Protein AF-A0A7C3Q9K5-F1 (afdb_monomer_lite)

Secondary structure (DSSP, 8-state):
-------------------------------------------------HHHHHHHHHHHHHHHHHHHHHHHHHHHHHHHHHHHHHHHHHHHHHHHHHHHHHHHHHHHTT-EEEEEPPPTTPPPEEEE---------TTEES-TTSTT--TTT-EEP-SS-SPPTT-GGG-SS---S-PPP--TT---SS-B-----SS--TTTTTSSS-S---HHHH--BEEE-----TT--B--GGGGTT-TTPPSSSSTTSTTTT--B--SSS-SSTT--B-SSEE-TTS-EE-TTSTTTT-THHHHEEETT-SSBTT----TTSTT-GGGTEE-SSSSSB--EE-EESEE-SSTTS-EESS--BTTB--EE-------TTTS----S----S--BTTB-TTS--

pLDDT: mean 75.67, std 20.45, range [34.94, 98.0]

Radius of gyration: 35.12 Å; chains: 1; bounding box: 105×73×98 Å

Structure (mmCIF, N/CA/C/O backbone):
data_AF-A0A7C3Q9K5-F1
#
_entry.id   AF-A0A7C3Q9K5-F1
#
loop_
_atom_site.group_PDB
_atom_site.id
_atom_site.type_symbol
_atom_site.label_atom_id
_atom_site.label_alt_id
_atom_site.label_comp_id
_atom_site.label_asym_id
_atom_site.label_entity_id
_atom_site.label_seq_id
_atom_site.pdbx_PDB_ins_code
_atom_site.Cartn_x
_atom_site.Cartn_y
_atom_site.Cartn_z
_atom_site.occupancy
_atom_site.B_iso_or_equiv
_atom_site.auth_seq_id
_atom_site.auth_comp_id
_atom_site.auth_asym_id
_atom_site.auth_atom_id
_atom_site.pdbx_PDB_model_num
ATOM 1 N N . MET A 1 1 ? -41.845 7.773 -33.456 1.00 44.22 1 MET A N 1
ATOM 2 C CA . MET A 1 1 ? -42.420 7.330 -32.171 1.00 44.22 1 MET A CA 1
ATOM 3 C C . 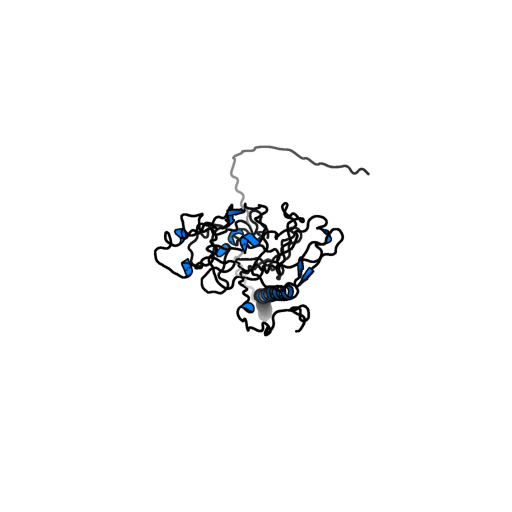MET A 1 1 ? -42.150 8.431 -31.180 1.00 44.22 1 MET A C 1
ATOM 5 O O . MET A 1 1 ? -41.010 8.677 -30.824 1.00 44.22 1 MET A O 1
ATOM 9 N N . GLU A 1 2 ? -43.209 9.169 -30.916 1.00 37.91 2 GLU A N 1
ATOM 10 C CA . GLU A 1 2 ? -43.291 10.418 -30.177 1.00 37.91 2 GLU A CA 1
ATOM 11 C C . GLU A 1 2 ? -43.790 10.072 -28.774 1.00 37.91 2 GLU A C 1
ATOM 13 O O . GLU A 1 2 ? -44.802 9.385 -28.665 1.00 37.91 2 GLU A O 1
ATOM 18 N N . TRP A 1 3 ? -43.078 10.492 -27.728 1.00 39.12 3 TRP A N 1
ATOM 19 C CA . TRP A 1 3 ? -43.636 10.606 -26.381 1.00 39.12 3 TRP A CA 1
ATOM 20 C C . TRP A 1 3 ? -43.143 11.907 -25.753 1.00 39.12 3 TRP A C 1
ATOM 22 O O . TRP A 1 3 ? -41.968 12.102 -25.453 1.00 39.12 3 TRP A O 1
ATOM 32 N N . THR A 1 4 ? -44.103 12.812 -25.658 1.00 42.28 4 THR A N 1
ATOM 33 C CA . THR A 1 4 ? -44.110 14.139 -25.057 1.00 42.28 4 THR A CA 1
ATOM 34 C C . THR A 1 4 ? -44.458 14.101 -23.565 1.00 42.28 4 THR A C 1
ATOM 36 O O . THR A 1 4 ? -45.170 13.206 -23.123 1.00 42.28 4 THR A O 1
ATOM 39 N N . GLN A 1 5 ? -44.089 15.201 -22.888 1.00 39.84 5 GLN A N 1
ATOM 40 C CA . GLN A 1 5 ? -44.651 15.777 -21.647 1.00 39.84 5 GLN A CA 1
ATOM 41 C C . GLN A 1 5 ? -44.263 15.117 -20.302 1.00 39.84 5 GLN A C 1
ATOM 43 O O . GLN A 1 5 ? -44.148 13.909 -20.201 1.00 39.84 5 GLN A O 1
ATOM 48 N N . GLY A 1 6 ? -44.041 15.866 -19.214 1.00 34.94 6 GLY A N 1
ATOM 49 C CA . GLY A 1 6 ? -44.361 17.273 -18.973 1.00 34.94 6 GLY A CA 1
ATOM 50 C C . GLY A 1 6 ? -43.576 17.891 -17.809 1.00 34.94 6 GLY A C 1
ATOM 51 O O . GLY A 1 6 ? -43.126 17.210 -16.892 1.00 34.94 6 GLY A O 1
ATOM 52 N N . ASN A 1 7 ? -43.419 19.210 -17.920 1.00 42.47 7 ASN A N 1
ATOM 53 C CA . ASN A 1 7 ? -42.972 20.139 -16.891 1.00 42.47 7 ASN A CA 1
ATOM 54 C C . ASN A 1 7 ? -44.064 20.323 -15.834 1.00 42.47 7 ASN A C 1
ATOM 56 O O . ASN A 1 7 ? -45.221 20.484 -16.211 1.00 42.47 7 ASN A O 1
ATOM 60 N N . GLU A 1 8 ? -43.679 20.506 -14.573 1.00 40.28 8 GLU A N 1
ATOM 61 C CA . GLU A 1 8 ? -44.432 21.372 -13.664 1.00 40.28 8 GLU A CA 1
ATOM 62 C C . GLU A 1 8 ? -43.471 22.276 -12.887 1.00 40.28 8 GLU A C 1
ATOM 64 O O . GLU A 1 8 ? -42.549 21.843 -12.198 1.00 40.28 8 GLU A O 1
ATOM 69 N N . VAL A 1 9 ? -43.686 23.570 -13.101 1.00 43.88 9 VAL A N 1
ATOM 70 C CA . VAL A 1 9 ? -43.098 24.709 -12.410 1.00 43.88 9 VAL A CA 1
ATOM 71 C C . VAL A 1 9 ? -44.222 25.261 -11.551 1.00 43.88 9 VAL A C 1
ATOM 73 O O . VAL A 1 9 ? -45.241 25.660 -12.107 1.00 43.88 9 VAL A O 1
ATOM 76 N N . GLU A 1 10 ? -44.020 25.379 -10.241 1.00 41.12 10 GLU A N 1
ATOM 77 C CA . GLU A 1 10 ? -44.840 26.273 -9.424 1.00 41.12 10 GLU A CA 1
ATOM 78 C C . GLU A 1 10 ? -43.958 27.233 -8.620 1.00 41.12 10 GLU A C 1
ATOM 80 O O . GLU A 1 10 ? -43.105 26.857 -7.815 1.00 41.12 10 GLU A O 1
ATOM 85 N N . LYS A 1 11 ? -44.160 28.515 -8.933 1.00 45.44 11 LYS A N 1
ATOM 86 C CA . LYS A 1 11 ? -43.742 29.704 -8.192 1.00 45.44 11 LYS A CA 1
ATOM 87 C C . LYS A 1 11 ? -44.924 30.189 -7.344 1.00 45.44 11 LYS A C 1
ATOM 89 O O . LYS A 1 11 ? -46.067 29.909 -7.679 1.00 45.44 11 LYS A O 1
ATOM 94 N N . HIS A 1 12 ? -44.594 31.089 -6.414 1.00 34.97 12 HIS A N 1
ATOM 95 C CA . HIS A 1 12 ? -45.441 31.935 -5.554 1.00 34.97 12 HIS A CA 1
ATOM 96 C C . HIS A 1 12 ? -45.647 31.368 -4.140 1.00 34.97 12 HIS A C 1
ATOM 98 O O . HIS A 1 12 ? -45.877 30.187 -3.961 1.00 34.97 12 HIS A O 1
ATOM 104 N N . GLY A 1 13 ? -45.546 32.151 -3.069 1.00 35.81 13 GLY A N 1
ATOM 105 C CA . GLY A 1 13 ? -45.430 33.598 -2.977 1.00 35.81 13 GLY A CA 1
ATOM 106 C C . GLY A 1 13 ? -45.182 34.051 -1.538 1.00 35.81 13 GLY A C 1
ATOM 107 O O . GLY A 1 13 ? -45.258 33.286 -0.581 1.00 35.81 13 GLY A O 1
ATOM 108 N N . GLU A 1 14 ? -44.833 35.326 -1.451 1.00 38.09 14 GLU A N 1
ATOM 109 C CA . GLU A 1 14 ? -44.559 36.141 -0.274 1.00 38.09 14 GLU A CA 1
ATOM 110 C C . GLU A 1 14 ? -45.703 36.152 0.762 1.00 38.09 14 GLU A C 1
ATOM 112 O O . GLU A 1 14 ? -46.878 36.089 0.413 1.00 38.09 14 GLU A O 1
ATOM 117 N N . SER A 1 15 ? -45.395 36.409 2.036 1.00 40.69 15 SER A N 1
ATOM 118 C CA . SER A 1 15 ? -45.663 37.733 2.629 1.00 40.69 15 SER A CA 1
ATOM 119 C C . SER A 1 15 ? -45.333 37.797 4.124 1.00 40.69 15 SER A C 1
ATOM 121 O O . SER A 1 15 ? -45.386 36.827 4.876 1.00 40.69 15 SER A O 1
ATOM 123 N N . ARG A 1 16 ? -44.932 39.006 4.517 1.00 44.59 16 ARG A N 1
ATOM 124 C CA . ARG A 1 16 ? -44.584 39.472 5.859 1.00 44.59 16 ARG A CA 1
ATOM 125 C C . ARG A 1 16 ? -45.809 39.524 6.776 1.00 44.59 16 ARG A C 1
ATOM 127 O O . ARG A 1 16 ? -46.898 39.861 6.329 1.00 44.59 16 ARG A O 1
ATOM 134 N N . GLY A 1 17 ? -45.581 39.377 8.080 1.00 37.06 17 GLY A N 1
ATOM 135 C CA . GLY A 1 17 ? -46.583 39.688 9.099 1.00 37.06 17 GLY A CA 1
ATOM 136 C C . GLY A 1 17 ? -46.000 39.780 10.505 1.00 37.06 17 GLY A C 1
ATOM 137 O O . GLY A 1 17 ? -46.130 38.859 11.300 1.00 37.06 17 GLY A O 1
ATOM 138 N N . THR A 1 18 ? -45.370 40.907 10.828 1.00 43.25 18 THR A N 1
ATOM 139 C CA . THR A 1 18 ? -45.198 41.374 12.211 1.00 43.25 18 THR A CA 1
ATOM 140 C C . THR A 1 18 ? -46.561 41.633 12.851 1.00 43.25 18 THR A C 1
ATOM 142 O O . THR A 1 18 ? -47.336 42.421 12.317 1.00 43.25 18 THR A O 1
ATOM 145 N N . SER A 1 19 ? -46.825 41.071 14.031 1.00 46.59 19 SER A N 1
ATOM 146 C CA . SER A 1 19 ? -47.748 41.679 14.996 1.00 46.59 19 SER A CA 1
ATOM 147 C C . SER A 1 19 ? -47.414 41.242 16.422 1.00 46.59 19 SER A C 1
ATOM 149 O O . SER A 1 19 ? -47.327 40.062 16.750 1.00 46.59 19 SER A O 1
ATOM 151 N N . ALA A 1 20 ? -47.176 42.245 17.261 1.00 41.75 20 ALA A N 1
ATOM 152 C CA . ALA A 1 20 ? -47.199 42.142 18.705 1.00 41.75 20 ALA A CA 1
ATOM 153 C C . ALA A 1 20 ? -48.657 42.066 19.180 1.00 41.75 20 ALA A C 1
ATOM 155 O O . ALA A 1 20 ? -49.519 42.722 18.597 1.00 41.75 20 ALA A O 1
ATOM 156 N N . GLY A 1 21 ? -48.921 41.361 20.282 1.00 35.84 21 GLY A N 1
ATOM 157 C CA . GLY A 1 21 ? -50.163 41.571 21.021 1.00 35.84 21 GLY A CA 1
ATOM 158 C C . GLY A 1 21 ? -50.667 40.403 21.862 1.00 35.84 21 GLY A C 1
ATOM 159 O O . GLY A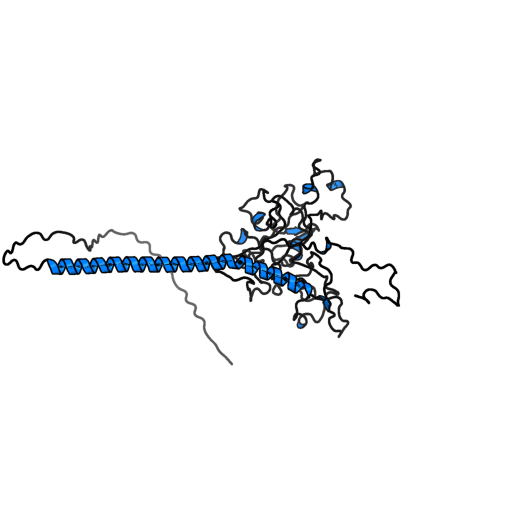 1 21 ? -51.215 39.445 21.343 1.00 35.84 21 GLY A O 1
ATOM 160 N N . LEU A 1 22 ? -50.620 40.631 23.174 1.00 36.88 22 LEU A N 1
ATOM 161 C CA . LEU A 1 22 ? -51.637 40.260 24.162 1.00 36.88 22 LEU A CA 1
ATOM 162 C C . LEU A 1 22 ? -51.749 38.811 24.686 1.00 36.88 22 LEU A C 1
ATOM 164 O O . LEU A 1 22 ? -52.285 37.893 24.078 1.00 36.88 22 LEU A O 1
ATOM 168 N N . TRP A 1 23 ? -51.368 38.718 25.960 1.00 44.50 23 TRP A N 1
ATOM 169 C CA . TRP A 1 23 ? -51.907 37.881 27.028 1.00 44.50 23 TRP A CA 1
ATOM 170 C C . TRP A 1 23 ? -53.366 37.418 26.875 1.00 44.50 23 TRP A C 1
ATOM 172 O O . TRP A 1 23 ? -54.266 38.248 26.952 1.00 44.50 23 TRP A O 1
ATOM 182 N N . VAL A 1 24 ? -53.594 36.097 26.922 1.00 44.66 24 VAL A N 1
ATOM 183 C CA . VAL A 1 24 ? -54.743 35.478 27.614 1.00 44.66 24 VAL A CA 1
ATOM 184 C C . VAL A 1 24 ? -54.333 34.120 28.205 1.00 44.66 24 VAL A C 1
ATOM 186 O O . VAL A 1 24 ? -53.838 33.227 27.525 1.00 44.66 24 VAL A O 1
ATOM 189 N N . ARG A 1 25 ? -54.578 33.973 29.512 1.00 45.66 25 ARG A N 1
ATOM 190 C CA . ARG A 1 25 ? -54.567 32.725 30.290 1.00 45.66 25 ARG A CA 1
ATOM 191 C C . ARG A 1 25 ? -55.510 31.671 29.695 1.00 45.66 25 ARG A C 1
ATOM 193 O O . ARG A 1 25 ? -56.699 31.938 29.570 1.00 45.66 25 ARG A O 1
ATOM 200 N N . ALA A 1 26 ? -55.056 30.421 29.614 1.00 42.16 26 ALA A N 1
ATOM 201 C CA . ALA A 1 26 ? -55.941 29.261 29.732 1.00 42.16 26 ALA A CA 1
ATOM 202 C C . ALA A 1 26 ? -55.257 28.114 30.495 1.00 42.16 26 ALA A C 1
ATOM 204 O O . ALA A 1 26 ? -54.367 27.433 30.002 1.00 42.16 26 ALA A O 1
ATOM 205 N N . LYS A 1 27 ? -55.710 27.915 31.739 1.00 44.44 27 LYS A N 1
ATOM 206 C CA . LYS A 1 27 ? -55.558 26.681 32.521 1.00 44.44 27 LYS A CA 1
ATOM 207 C C . LYS A 1 27 ? -56.414 25.571 31.898 1.00 44.44 27 LYS A C 1
ATOM 209 O O . LYS A 1 27 ? -57.582 25.834 31.630 1.00 44.44 27 LYS A O 1
ATOM 214 N N . ARG A 1 28 ? -55.910 24.331 31.873 1.00 41.53 28 ARG A N 1
ATOM 215 C CA . ARG A 1 28 ? -56.618 23.050 32.151 1.00 41.53 28 ARG A CA 1
ATOM 216 C C . ARG A 1 28 ? -55.560 21.928 32.111 1.00 41.53 28 ARG A C 1
ATOM 218 O O . ARG A 1 28 ? -54.800 21.883 31.162 1.00 41.53 28 ARG A O 1
ATOM 225 N N . ARG A 1 29 ? -55.260 21.206 33.201 1.00 38.78 29 ARG A N 1
ATOM 226 C CA . ARG A 1 29 ? -56.036 20.248 34.034 1.00 38.78 29 ARG A CA 1
ATOM 227 C C . ARG A 1 29 ? -55.985 18.812 33.484 1.00 38.78 29 ARG A C 1
ATOM 229 O O . ARG A 1 29 ? -56.460 18.575 32.385 1.00 38.78 29 ARG A O 1
ATOM 236 N N . GLY A 1 30 ? -55.548 17.889 34.349 1.00 37.84 30 GLY A N 1
ATOM 237 C CA . GLY A 1 30 ? -55.747 16.432 34.277 1.00 37.84 30 GLY A CA 1
ATOM 238 C C . GLY A 1 30 ? -54.431 15.673 34.506 1.00 37.84 30 GLY A C 1
ATOM 239 O O . GLY A 1 30 ? -53.515 15.852 33.727 1.00 37.84 30 GLY A O 1
ATOM 240 N N . ALA A 1 31 ? -54.217 14.854 35.537 1.00 37.66 31 ALA A N 1
ATOM 241 C CA . ALA A 1 31 ? -55.084 14.405 36.617 1.00 37.66 31 ALA A CA 1
ATOM 242 C C . ALA A 1 31 ? -54.220 14.021 37.837 1.00 37.66 31 ALA A C 1
ATOM 244 O O . ALA A 1 31 ? -53.289 13.231 37.735 1.00 37.66 31 ALA A O 1
ATOM 245 N N . SER A 1 32 ? -54.562 14.585 38.995 1.00 41.25 32 SER A N 1
ATOM 246 C CA . SER A 1 32 ? -54.199 14.080 40.317 1.00 41.25 32 SER A CA 1
ATOM 247 C C . SER A 1 32 ? -55.483 13.535 40.924 1.00 41.25 32 SER A C 1
ATOM 249 O O . SER A 1 32 ? -56.430 14.302 41.089 1.00 41.25 32 SER A O 1
ATOM 251 N N . VAL A 1 33 ? -55.526 12.236 41.228 1.00 43.19 33 VAL A N 1
ATOM 252 C CA . VAL A 1 33 ? -56.470 11.662 42.195 1.00 43.19 33 VAL A CA 1
ATOM 253 C C . VAL A 1 33 ? -55.750 10.541 42.943 1.00 43.19 33 VAL A C 1
ATOM 255 O O . VAL A 1 33 ? -55.863 9.367 42.613 1.00 43.19 33 VAL A O 1
ATOM 258 N N . VAL A 1 34 ? -54.993 10.914 43.973 1.00 49.66 34 VAL A N 1
ATOM 259 C CA . VAL A 1 34 ? -54.690 10.025 45.100 1.00 49.66 34 VAL A CA 1
ATOM 260 C C . VAL A 1 34 ? -55.082 10.779 46.360 1.00 49.66 34 VAL A C 1
ATOM 262 O O . VAL A 1 34 ? -54.317 11.593 46.874 1.00 49.66 34 VAL A O 1
ATOM 265 N N . ARG A 1 35 ? -56.305 10.539 46.846 1.00 42.34 35 ARG A N 1
ATOM 266 C CA . ARG A 1 35 ? -56.641 10.734 48.258 1.00 42.34 35 ARG A CA 1
ATOM 267 C C . ARG A 1 35 ? -57.925 10.004 48.653 1.00 42.34 35 ARG A C 1
ATOM 269 O O . ARG A 1 35 ? -58.994 10.281 48.127 1.00 42.34 35 ARG A O 1
ATOM 276 N N . THR A 1 36 ? -57.760 9.145 49.660 1.00 42.78 36 THR A N 1
ATOM 277 C CA . THR A 1 36 ? -58.669 8.923 50.799 1.00 42.78 36 THR A CA 1
ATOM 278 C C . THR A 1 36 ? -60.125 8.552 50.517 1.00 42.78 36 THR A C 1
ATOM 280 O O . THR A 1 36 ? -60.977 9.414 50.343 1.00 42.78 36 THR A O 1
ATOM 283 N N . CYS A 1 37 ? -60.432 7.266 50.690 1.00 41.03 37 CYS A N 1
ATOM 284 C CA . CYS A 1 37 ? -61.690 6.827 51.290 1.00 41.03 37 CYS A CA 1
ATOM 285 C C . CYS A 1 37 ? -61.351 6.144 52.619 1.00 41.03 37 CYS A C 1
ATOM 287 O O . CYS A 1 37 ? -60.802 5.045 52.638 1.00 41.03 37 CYS A O 1
ATOM 289 N N . ALA A 1 38 ? -61.632 6.835 53.721 1.00 41.47 38 ALA A N 1
ATOM 290 C CA . ALA A 1 38 ? -61.675 6.259 55.053 1.00 41.47 38 ALA A CA 1
ATOM 291 C C . ALA A 1 38 ? -63.147 6.103 55.455 1.00 41.47 38 ALA A C 1
ATOM 293 O O . ALA A 1 38 ? -63.907 7.061 55.368 1.00 41.47 38 ALA A O 1
ATOM 294 N N . GLY A 1 39 ? -63.500 4.903 55.917 1.00 40.66 39 GLY A N 1
ATOM 295 C CA . GLY A 1 39 ? -64.509 4.686 56.952 1.00 40.66 39 GLY A CA 1
ATOM 296 C C . GLY A 1 39 ? -65.983 4.802 56.562 1.00 40.66 39 GLY A C 1
ATOM 297 O O . GLY A 1 39 ? -66.597 5.842 56.760 1.00 40.66 39 GLY A O 1
ATOM 298 N N . VAL A 1 40 ? -66.594 3.666 56.217 1.00 39.81 40 VAL A N 1
ATOM 299 C CA . VAL A 1 40 ? -67.951 3.347 56.690 1.00 39.81 40 VAL A CA 1
ATOM 300 C C . VAL A 1 40 ? -67.891 1.966 57.335 1.00 39.81 40 VAL A C 1
ATOM 302 O O . VAL A 1 40 ? -67.464 0.994 56.713 1.00 39.81 40 VAL A O 1
ATOM 305 N N . ALA A 1 41 ? -68.266 1.900 58.611 1.00 49.75 41 ALA A N 1
ATOM 306 C CA . ALA A 1 41 ? -68.381 0.663 59.363 1.00 49.75 41 ALA A CA 1
ATOM 307 C C . ALA A 1 41 ? -69.668 -0.068 58.960 1.00 49.75 41 ALA A C 1
ATOM 309 O O . ALA A 1 41 ? -70.761 0.470 59.103 1.00 49.75 41 ALA A O 1
ATOM 310 N N . ALA A 1 42 ? -69.534 -1.311 58.506 1.00 44.09 42 ALA A N 1
ATOM 311 C CA . ALA A 1 42 ? -70.635 -2.259 58.427 1.00 44.09 42 ALA A CA 1
ATOM 312 C C . ALA A 1 42 ? -70.133 -3.598 58.974 1.00 44.09 42 ALA A C 1
ATOM 314 O O . ALA A 1 42 ? -69.549 -4.414 58.264 1.00 44.09 42 ALA A O 1
ATOM 315 N N . GLY A 1 43 ? -70.300 -3.792 60.280 1.00 49.84 43 GLY A N 1
ATOM 316 C CA . GLY A 1 43 ? -70.200 -5.114 60.873 1.00 49.84 43 GLY A CA 1
ATOM 317 C C . GLY A 1 43 ? -71.484 -5.882 60.585 1.00 49.84 43 GLY A C 1
ATOM 318 O O . GLY A 1 43 ? -72.551 -5.409 60.949 1.00 49.84 43 GLY A O 1
ATOM 319 N N . TRP A 1 44 ? -71.372 -7.052 59.954 1.00 43.12 44 TRP A N 1
ATOM 320 C CA . TRP A 1 44 ? -71.999 -8.296 60.413 1.00 43.12 44 TRP A CA 1
ATOM 321 C C . TRP A 1 44 ? -71.676 -9.465 59.474 1.00 43.12 44 TRP A C 1
ATOM 323 O O . TRP A 1 44 ? -71.795 -9.367 58.259 1.00 43.12 44 TRP A O 1
ATOM 333 N N . LYS A 1 45 ? -71.308 -10.582 60.114 1.00 44.66 45 LYS A N 1
ATOM 334 C CA . LYS A 1 45 ? -70.937 -11.909 59.590 1.00 44.66 45 LYS A CA 1
ATOM 335 C C . LYS A 1 45 ? -69.524 -12.045 59.007 1.00 44.66 45 LYS A C 1
ATOM 337 O O . LYS A 1 45 ? -69.260 -11.915 57.819 1.00 44.66 45 LYS A O 1
ATOM 342 N N . SER A 1 46 ? -68.630 -12.405 59.928 1.00 54.06 46 SER A N 1
ATOM 343 C CA . SER A 1 46 ? -67.348 -13.060 59.686 1.00 54.06 46 SER A CA 1
ATOM 344 C C . SER A 1 46 ? -67.568 -14.404 58.983 1.00 54.06 46 SER A C 1
ATOM 346 O O . SER A 1 46 ? -67.761 -15.435 59.623 1.00 54.06 46 SER A O 1
ATOM 348 N N . GLU A 1 47 ? -67.540 -14.392 57.655 1.00 53.16 47 GLU A N 1
ATOM 349 C CA . GLU A 1 47 ? -67.185 -15.567 56.866 1.00 53.16 47 GLU A CA 1
ATOM 350 C C . GLU A 1 47 ? -65.863 -15.279 56.154 1.00 53.16 47 GLU A C 1
ATOM 352 O O . GLU A 1 47 ? -65.658 -14.218 55.563 1.00 53.16 47 GLU A O 1
ATOM 357 N N . ARG A 1 48 ? -64.930 -16.225 56.276 1.00 55.38 48 ARG A N 1
ATOM 358 C CA . ARG A 1 48 ? -63.517 -16.160 55.878 1.00 55.38 48 ARG A CA 1
ATOM 359 C C . ARG A 1 48 ? -63.331 -15.870 54.372 1.00 55.38 48 ARG A C 1
ATOM 361 O O . ARG A 1 48 ? -63.040 -16.781 53.607 1.00 55.38 48 ARG A O 1
ATOM 368 N N . ARG A 1 49 ? -63.477 -14.615 53.927 1.00 51.62 49 ARG A N 1
ATOM 369 C CA . ARG A 1 49 ? -63.293 -14.194 52.514 1.00 51.62 49 ARG A CA 1
ATOM 370 C C . ARG A 1 49 ? -61.984 -13.441 52.224 1.00 51.62 49 ARG A C 1
ATOM 372 O O . ARG A 1 49 ? -61.719 -13.099 51.078 1.00 51.62 49 ARG A O 1
ATOM 379 N N . GLY A 1 50 ? -61.129 -13.233 53.228 1.00 56.00 50 GLY A N 1
ATOM 380 C CA . GLY A 1 50 ? -59.830 -12.560 53.062 1.00 56.00 50 GLY A CA 1
ATOM 381 C C . GLY A 1 50 ? -58.748 -13.394 52.360 1.00 56.00 50 GLY A C 1
ATOM 382 O O . GLY A 1 50 ? -57.800 -12.834 51.821 1.00 56.00 50 GLY A O 1
ATOM 383 N N . THR A 1 51 ? -58.880 -14.722 52.317 1.00 65.44 51 THR A N 1
ATOM 384 C CA . THR A 1 51 ? -57.852 -15.617 51.755 1.00 65.44 51 THR A CA 1
ATOM 385 C C . THR A 1 51 ? -57.804 -15.614 50.228 1.00 65.44 51 THR A C 1
ATOM 387 O O . THR A 1 51 ? -56.721 -15.735 49.666 1.00 65.44 51 THR A O 1
ATOM 390 N N . PHE A 1 52 ? -58.934 -15.433 49.538 1.00 74.75 52 PHE A N 1
ATOM 391 C CA . PHE A 1 52 ? -58.970 -15.524 48.072 1.00 74.75 52 PHE A CA 1
ATOM 392 C C . PHE A 1 52 ? -58.258 -14.349 47.389 1.00 74.75 52 PHE A C 1
ATOM 394 O O . PHE A 1 52 ? -57.492 -14.540 46.451 1.00 74.75 52 PHE A O 1
ATOM 401 N N . LEU A 1 53 ? -58.456 -13.129 47.894 1.00 78.44 53 LEU A N 1
ATOM 402 C CA . LEU A 1 53 ? -57.868 -11.921 47.310 1.00 78.44 53 LEU A CA 1
ATOM 403 C C . LEU A 1 53 ? -56.346 -11.883 47.519 1.00 78.44 53 LEU A C 1
ATOM 405 O O . LEU A 1 53 ? -55.603 -11.557 46.598 1.00 78.44 53 LEU A O 1
ATOM 409 N N . VAL A 1 54 ? -55.878 -12.316 48.695 1.00 82.31 54 VAL A N 1
ATOM 410 C CA . VAL A 1 54 ? -54.443 -12.473 48.981 1.00 82.31 54 VAL A CA 1
ATOM 411 C C . VAL A 1 54 ? -53.820 -13.552 48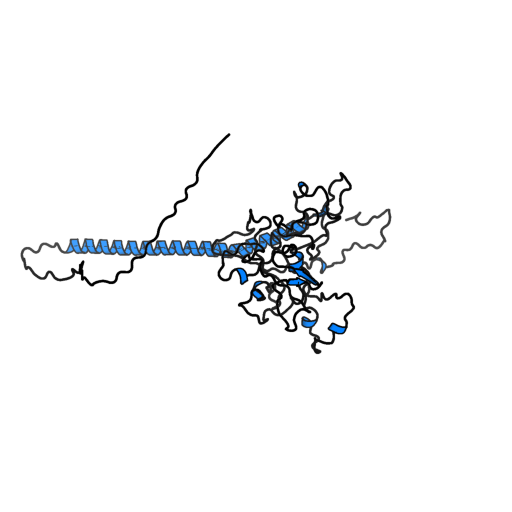.092 1.00 82.31 54 VAL A C 1
ATOM 413 O O . VAL A 1 54 ? -52.716 -13.357 47.591 1.00 82.31 54 VAL A O 1
ATOM 416 N N . LEU A 1 55 ? -54.535 -14.652 47.829 1.00 87.06 55 LEU A N 1
ATOM 417 C CA . LEU A 1 55 ? -54.059 -15.720 46.947 1.00 87.06 55 LEU A CA 1
ATOM 418 C C . LEU A 1 55 ? -53.932 -15.239 45.496 1.00 87.06 55 LEU A C 1
ATOM 420 O O . LEU A 1 55 ? -52.896 -15.457 44.876 1.00 87.06 55 LEU A O 1
ATOM 424 N N . VAL A 1 56 ? -54.930 -14.525 44.970 1.00 90.88 56 VAL A N 1
ATOM 425 C CA . VAL A 1 56 ? -54.886 -13.985 43.599 1.00 90.88 56 VAL A CA 1
ATOM 426 C C . VAL A 1 56 ? -53.771 -12.951 43.442 1.00 90.88 56 VAL A C 1
ATOM 428 O O . VAL A 1 56 ? -53.015 -13.014 42.474 1.00 90.88 56 VAL A O 1
ATOM 431 N N . VAL A 1 57 ? -53.617 -12.032 44.399 1.00 90.62 57 VAL A N 1
ATOM 432 C CA . VAL A 1 57 ? -52.529 -11.040 44.367 1.00 90.62 57 VAL A CA 1
ATOM 433 C C . VAL A 1 57 ? -51.165 -11.721 44.492 1.00 90.62 57 VAL A C 1
ATOM 435 O O . VAL A 1 57 ? -50.243 -11.351 43.771 1.00 90.62 57 VAL A O 1
ATOM 438 N N . GLY A 1 58 ? -51.039 -12.750 45.335 1.00 93.81 58 GLY A N 1
ATOM 439 C CA . GLY A 1 58 ? -49.817 -13.546 45.459 1.00 93.81 58 GLY A CA 1
ATOM 440 C C . GLY A 1 58 ? -49.444 -14.267 44.161 1.00 93.81 58 GLY A C 1
ATOM 441 O O . GLY A 1 58 ? -48.290 -14.211 43.742 1.00 93.81 58 GLY A O 1
ATOM 442 N N . VAL A 1 59 ? -50.419 -14.879 43.478 1.00 94.75 59 VAL A N 1
ATOM 443 C CA . VAL A 1 59 ? -50.199 -15.547 42.183 1.00 94.75 59 VAL A CA 1
ATOM 444 C C . VAL A 1 59 ? -49.849 -14.537 41.088 1.00 94.75 59 VAL A C 1
ATOM 446 O O . VAL A 1 59 ? -48.919 -14.776 40.323 1.00 94.75 59 VAL A O 1
ATOM 449 N N . LEU A 1 60 ? -50.524 -13.384 41.027 1.00 94.81 60 LEU A N 1
ATOM 450 C CA . LEU A 1 60 ? -50.197 -12.329 40.058 1.00 94.81 60 LEU A CA 1
ATOM 451 C C . LEU A 1 60 ? -48.811 -11.722 40.306 1.00 94.81 60 LEU A C 1
ATOM 453 O O . LEU A 1 60 ? -48.071 -11.481 39.353 1.00 94.81 60 LEU A O 1
ATOM 457 N N . ALA A 1 61 ? -48.434 -11.514 41.569 1.00 95.06 61 ALA A N 1
ATOM 458 C CA . ALA A 1 61 ? -47.098 -11.053 41.929 1.00 95.06 61 ALA A CA 1
ATOM 459 C C . ALA A 1 61 ? -46.029 -12.079 41.522 1.00 95.06 61 ALA A C 1
ATOM 461 O O . ALA A 1 61 ? -45.025 -11.705 40.919 1.00 95.06 61 ALA A O 1
ATOM 462 N N . LEU A 1 62 ? -46.272 -13.371 41.771 1.00 95.75 62 LEU A N 1
ATOM 463 C CA . LEU A 1 62 ? -45.374 -14.452 41.362 1.00 95.75 62 LEU A CA 1
ATOM 464 C C . LEU A 1 62 ? -45.217 -14.511 39.833 1.00 95.75 62 LEU A C 1
ATOM 466 O O . LEU A 1 62 ? -44.094 -14.567 39.336 1.00 95.75 62 LEU A O 1
ATOM 470 N N . LEU A 1 63 ? -46.322 -14.445 39.083 1.00 95.38 63 LEU A N 1
ATOM 471 C CA . LEU A 1 63 ? -46.297 -14.431 37.617 1.00 95.38 63 LEU A CA 1
ATOM 472 C C . LEU A 1 63 ? -45.547 -13.212 37.067 1.00 95.38 63 LEU A C 1
ATOM 474 O O . LEU A 1 63 ? -44.781 -13.349 36.116 1.00 95.38 63 LEU A O 1
ATOM 478 N N . SER A 1 64 ? -45.719 -12.042 37.687 1.00 94.00 64 SER A N 1
ATOM 479 C CA . SER A 1 64 ? -44.994 -10.823 37.314 1.00 94.00 64 SER A CA 1
ATOM 480 C C . SER A 1 64 ? -43.483 -10.976 37.518 1.00 94.00 64 SER A C 1
ATOM 482 O O . SER A 1 64 ? -42.704 -10.688 36.611 1.00 94.00 64 SER A O 1
ATOM 484 N N . VAL A 1 65 ? -43.053 -11.516 38.665 1.00 94.88 65 VAL A N 1
ATOM 485 C CA . VAL A 1 65 ? -41.629 -11.776 38.937 1.00 94.88 65 VAL A CA 1
ATOM 486 C C . VAL A 1 65 ? -41.048 -12.772 37.931 1.00 94.88 65 VAL A C 1
ATOM 488 O O . VAL A 1 65 ? -39.977 -12.521 37.381 1.00 94.88 65 VAL A O 1
ATOM 491 N N . ILE A 1 66 ? -41.760 -13.864 37.629 1.00 93.81 66 ILE A N 1
ATOM 492 C CA . ILE A 1 66 ? -41.313 -14.859 36.641 1.00 93.81 66 ILE A CA 1
ATOM 493 C C . ILE A 1 66 ? -41.189 -14.230 35.245 1.00 93.81 66 ILE A C 1
ATOM 495 O O . ILE A 1 66 ? -40.187 -14.452 34.567 1.00 93.81 66 ILE A O 1
ATOM 499 N N . ALA A 1 67 ? -42.154 -13.406 34.825 1.00 92.88 67 ALA A N 1
ATOM 500 C CA . ALA A 1 67 ? -42.104 -12.716 33.536 1.00 92.88 67 ALA A CA 1
ATOM 501 C C . ALA A 1 67 ? -40.912 -11.745 33.439 1.00 92.88 67 ALA A C 1
ATOM 503 O O . ALA A 1 67 ? -40.214 -11.715 32.420 1.00 92.88 67 ALA A O 1
ATOM 504 N N . ILE A 1 68 ? -40.624 -10.996 34.510 1.00 92.44 68 ILE A N 1
ATOM 505 C CA . ILE A 1 68 ? -39.454 -10.107 34.580 1.00 92.44 68 ILE A CA 1
ATOM 506 C C . ILE A 1 68 ? -38.157 -10.918 34.477 1.00 92.44 68 ILE A C 1
ATOM 508 O O . ILE A 1 68 ? -37.298 -10.582 33.666 1.00 92.44 68 ILE A O 1
ATOM 512 N N . VAL A 1 69 ? -38.026 -12.020 35.219 1.00 89.94 69 VAL A N 1
ATOM 513 C CA . VAL A 1 69 ? -36.838 -12.889 35.146 1.00 89.94 69 VAL A CA 1
ATOM 514 C C . VAL A 1 69 ? -36.659 -13.468 33.741 1.00 89.94 69 VAL A C 1
ATOM 516 O O . VAL A 1 69 ? -35.561 -13.411 33.193 1.00 89.94 69 VAL A O 1
ATOM 519 N N . TYR A 1 70 ? -37.728 -13.965 33.116 1.00 91.81 70 TYR A N 1
ATOM 520 C CA . TYR A 1 70 ? -37.650 -14.562 31.781 1.00 91.81 70 TYR A CA 1
ATOM 521 C C . TYR A 1 70 ? -37.283 -13.532 30.704 1.00 91.81 70 TYR A C 1
ATOM 523 O O . TYR A 1 70 ? -36.448 -13.799 29.840 1.00 91.81 70 TYR A O 1
ATOM 531 N N . SER A 1 71 ? -37.853 -12.325 30.779 1.00 84.94 71 SER A N 1
ATOM 532 C CA . SER A 1 71 ? -37.478 -11.224 29.881 1.00 84.94 71 SER A CA 1
ATOM 533 C C . SER A 1 71 ? -36.027 -10.777 30.083 1.00 84.94 71 SER A C 1
ATOM 535 O O . SER A 1 71 ? -35.314 -10.588 29.097 1.00 84.94 71 SER A O 1
ATOM 537 N N . ALA A 1 72 ? -35.552 -10.692 31.329 1.00 82.31 72 ALA A N 1
ATOM 538 C CA . ALA A 1 72 ? -34.162 -10.366 31.635 1.00 82.31 72 ALA A CA 1
ATOM 539 C C . ALA A 1 72 ? -33.188 -11.432 31.100 1.00 82.31 72 ALA A C 1
ATOM 541 O O . ALA A 1 72 ? -32.176 -11.082 30.491 1.00 82.31 72 ALA A O 1
ATOM 542 N N . ILE A 1 73 ? -33.513 -12.722 31.254 1.00 87.25 73 ILE A N 1
ATOM 543 C CA . ILE A 1 73 ? -32.718 -13.831 30.702 1.00 87.25 73 ILE A CA 1
ATOM 544 C C . ILE A 1 73 ? -32.708 -13.775 29.170 1.00 87.25 73 ILE A C 1
ATOM 546 O O . ILE A 1 73 ? -31.639 -13.858 28.571 1.00 87.25 73 ILE A O 1
ATOM 550 N N . GLY A 1 74 ? -33.859 -13.559 28.526 1.00 80.69 74 GLY A N 1
ATOM 551 C CA . GLY A 1 74 ? -33.947 -13.467 27.065 1.00 80.69 74 GLY A CA 1
ATOM 552 C C . GLY A 1 74 ? -33.159 -12.292 26.472 1.00 80.69 74 GLY A C 1
ATOM 553 O O . GLY A 1 74 ? -32.523 -12.435 25.427 1.00 80.69 74 GLY A O 1
ATOM 554 N N . VAL A 1 75 ? -33.147 -11.132 27.138 1.00 81.31 75 VAL A N 1
ATOM 555 C CA . VAL A 1 75 ? -32.312 -9.982 26.737 1.00 81.31 75 VAL A CA 1
ATOM 556 C C . VAL A 1 75 ? -30.823 -10.272 26.974 1.00 81.31 75 VAL A C 1
ATOM 558 O O . VAL A 1 75 ? -29.984 -9.944 26.128 1.00 81.31 75 VAL A O 1
ATOM 561 N N . GLY A 1 76 ? -30.487 -10.936 28.082 1.00 78.12 76 GLY A N 1
ATOM 562 C CA . GLY A 1 76 ? -29.128 -11.396 28.377 1.00 78.12 76 GLY A CA 1
ATOM 563 C C . GLY A 1 76 ? -28.588 -12.367 27.323 1.00 78.12 76 GLY A C 1
ATOM 564 O O . GLY A 1 76 ? -27.456 -12.222 26.872 1.00 78.12 76 GLY A O 1
ATOM 565 N N . ASP A 1 77 ? -29.406 -13.308 26.866 1.00 83.44 77 ASP A N 1
ATOM 566 C CA . ASP A 1 77 ? -29.004 -14.310 25.876 1.00 83.44 77 ASP A CA 1
ATOM 567 C C . ASP A 1 77 ? -28.830 -13.717 24.464 1.00 83.44 77 ASP A C 1
ATOM 569 O O . ASP A 1 77 ? -27.835 -13.963 23.778 1.00 83.44 77 ASP A O 1
ATOM 573 N N . ARG A 1 78 ? -29.729 -12.814 24.047 1.00 76.81 78 ARG A N 1
ATOM 574 C CA . ARG A 1 78 ? -29.580 -12.079 22.775 1.00 76.81 78 ARG A CA 1
ATOM 575 C C . ARG A 1 78 ? -28.349 -11.170 22.772 1.00 76.81 78 ARG A C 1
ATOM 577 O O . ARG A 1 78 ? -27.613 -11.114 21.791 1.00 76.81 78 ARG A O 1
ATOM 584 N N . SER A 1 79 ? -28.093 -10.463 23.870 1.00 74.75 79 SER A N 1
ATOM 585 C CA . SER A 1 79 ? -26.901 -9.609 23.967 1.00 74.75 79 SER A CA 1
ATOM 586 C C . SER A 1 79 ? -25.608 -10.430 23.965 1.00 74.75 79 SER A C 1
ATOM 588 O O . SER A 1 79 ? -24.667 -10.065 23.265 1.00 74.75 79 SER A O 1
ATOM 590 N N . ARG A 1 80 ? -25.575 -11.584 24.643 1.00 80.69 80 ARG A N 1
ATOM 591 C CA . ARG A 1 80 ? -24.424 -12.501 24.610 1.00 80.69 80 ARG A CA 1
ATOM 592 C C . ARG A 1 80 ? -24.206 -13.119 23.235 1.00 80.69 80 ARG A C 1
ATOM 594 O O . ARG A 1 80 ? -23.088 -13.066 22.744 1.00 80.69 80 ARG A O 1
ATOM 601 N N . SER A 1 81 ? -25.247 -13.636 22.585 1.00 78.75 81 SER A N 1
ATOM 602 C CA . SER A 1 81 ? -25.122 -14.206 21.234 1.00 78.75 81 SER A CA 1
ATOM 603 C C . SER A 1 81 ? -24.639 -13.171 20.215 1.00 78.75 81 SER A C 1
ATOM 605 O O . SER A 1 81 ? -23.711 -13.448 19.461 1.00 78.75 81 SER A O 1
ATOM 607 N N . THR A 1 82 ? -25.173 -11.943 20.238 1.00 81.06 82 THR A N 1
ATOM 608 C CA . THR A 1 82 ? -24.670 -10.866 19.361 1.00 81.06 82 THR A CA 1
ATOM 609 C C . THR A 1 82 ? -23.225 -10.475 19.671 1.00 81.06 82 THR A C 1
ATOM 611 O O . THR A 1 82 ? -22.474 -10.175 18.745 1.00 81.06 82 THR A O 1
ATOM 614 N N . ALA A 1 83 ? -22.812 -10.500 20.942 1.00 81.75 83 ALA A N 1
ATOM 615 C CA . ALA A 1 83 ? -21.429 -10.246 21.334 1.00 81.75 83 ALA A CA 1
ATOM 616 C C . ALA A 1 83 ? -20.482 -11.367 20.879 1.00 81.75 83 ALA A C 1
ATOM 618 O O . ALA A 1 83 ? -19.392 -11.062 20.405 1.00 81.75 83 ALA A O 1
ATOM 619 N N . VAL A 1 84 ? -20.904 -12.634 20.966 1.00 89.44 84 VAL A N 1
ATOM 620 C CA . VAL A 1 84 ? -20.129 -13.794 20.497 1.00 89.44 84 VAL A CA 1
ATOM 621 C C . VAL A 1 84 ? -19.944 -13.739 18.986 1.00 89.44 84 VAL A C 1
ATOM 623 O O . VAL A 1 84 ? -18.807 -13.749 18.536 1.00 89.44 84 VAL A O 1
ATOM 626 N N . VAL A 1 85 ? -21.020 -13.559 18.210 1.00 85.81 85 VAL A N 1
ATOM 627 C CA . VAL A 1 85 ? -20.931 -13.436 16.740 1.00 85.81 85 VAL A CA 1
ATOM 628 C C . VAL A 1 85 ? -20.045 -12.255 16.341 1.00 85.81 85 VAL A C 1
ATOM 630 O O . VAL A 1 85 ? -19.281 -12.324 15.383 1.00 85.81 85 VAL A O 1
ATOM 633 N N . LYS A 1 86 ? -20.120 -11.148 17.085 1.00 84.06 86 LYS A N 1
ATOM 634 C CA . LYS A 1 86 ? -19.275 -9.977 16.850 1.00 84.06 86 LYS A CA 1
ATOM 635 C C . LYS A 1 86 ? -17.798 -10.263 17.143 1.00 84.06 86 LYS A C 1
ATOM 637 O O . LYS A 1 86 ? -16.948 -9.836 16.371 1.00 84.06 86 LYS A O 1
ATOM 642 N N . ALA A 1 87 ? -17.500 -10.949 18.244 1.00 86.12 87 ALA A N 1
ATOM 643 C CA . ALA A 1 87 ? -16.138 -11.338 18.596 1.00 86.12 87 ALA A CA 1
ATOM 644 C C . ALA A 1 87 ? -15.569 -12.342 17.587 1.00 86.12 87 ALA A C 1
ATOM 646 O O . ALA A 1 87 ? -14.442 -12.175 17.138 1.00 86.12 87 ALA A O 1
ATOM 647 N N . GLU A 1 88 ? -16.368 -13.324 17.175 1.00 89.62 88 GLU A N 1
ATOM 648 C CA . GLU A 1 88 ? -16.009 -14.310 16.155 1.00 89.62 88 GLU A CA 1
ATOM 649 C C . GLU A 1 88 ? -15.646 -13.637 14.827 1.00 89.62 88 GLU A C 1
ATOM 651 O O . GLU A 1 88 ? -14.571 -13.891 14.298 1.00 89.62 88 GLU A O 1
ATOM 656 N N . ARG A 1 89 ? -16.458 -12.681 14.352 1.00 87.44 89 ARG A N 1
ATOM 657 C CA . ARG A 1 89 ? -16.146 -11.903 13.139 1.00 87.44 89 ARG A CA 1
ATOM 658 C C . ARG A 1 89 ? -14.838 -11.126 13.240 1.00 87.44 89 ARG A C 1
ATOM 660 O O . ARG A 1 89 ? -14.076 -11.092 12.286 1.00 87.44 89 ARG A O 1
ATOM 667 N N . VAL A 1 90 ? -14.581 -10.485 14.379 1.00 90.06 90 VAL A N 1
ATOM 668 C CA . VAL A 1 90 ? -13.325 -9.749 14.595 1.00 90.06 90 VAL A CA 1
ATOM 669 C C . VAL A 1 90 ? -12.130 -10.707 14.608 1.00 90.06 90 VAL A C 1
ATOM 671 O O . VAL A 1 90 ? -11.085 -10.381 14.055 1.00 90.06 90 VAL A O 1
ATOM 674 N N . ASN A 1 91 ? -12.302 -11.901 15.174 1.00 92.88 91 ASN A N 1
ATOM 675 C CA . ASN A 1 91 ? -11.263 -12.928 15.218 1.00 92.88 91 ASN A CA 1
ATOM 676 C C . ASN A 1 91 ? -11.039 -13.631 13.869 1.00 92.88 91 ASN A C 1
ATOM 678 O O . ASN A 1 91 ? -9.962 -14.176 13.666 1.00 92.88 91 ASN A O 1
ATOM 682 N N . GLN A 1 92 ? -12.016 -13.606 12.959 1.00 94.75 92 GLN A N 1
ATOM 683 C CA . GLN A 1 92 ? -11.912 -14.198 11.621 1.00 94.75 92 GLN A CA 1
ATOM 684 C C . GLN A 1 92 ? -11.080 -13.339 10.654 1.00 94.75 92 GLN A C 1
ATOM 686 O O . GLN A 1 92 ? -10.450 -13.860 9.740 1.00 94.75 92 GLN A O 1
ATOM 691 N N . VAL A 1 93 ? -11.041 -12.020 10.848 1.00 94.94 93 VAL A N 1
ATOM 692 C CA . VAL A 1 93 ? -10.356 -11.101 9.922 1.00 94.94 93 VAL A CA 1
ATOM 693 C C . VAL A 1 93 ? -8.857 -11.397 9.776 1.00 94.94 93 VAL A C 1
ATOM 695 O O . VAL A 1 93 ? -8.384 -11.402 8.642 1.00 94.94 93 VAL A O 1
ATOM 698 N N . PRO A 1 94 ? -8.091 -11.693 10.845 1.00 95.62 94 PRO A N 1
ATOM 699 C CA . PRO A 1 94 ? -6.710 -12.152 10.701 1.00 95.62 94 PRO A CA 1
ATOM 700 C C . PRO A 1 94 ? -6.551 -13.388 9.806 1.00 95.62 94 PRO A C 1
ATOM 702 O O . PRO A 1 94 ? -5.599 -13.442 9.030 1.00 95.62 94 PRO A O 1
ATOM 705 N N . ASP A 1 95 ? -7.478 -14.352 9.876 1.00 97.00 95 ASP A N 1
ATOM 706 C CA . ASP A 1 95 ? -7.456 -15.535 9.009 1.00 97.00 95 ASP A CA 1
ATOM 707 C C . ASP A 1 95 ? -7.713 -15.151 7.546 1.00 97.00 95 ASP A C 1
ATOM 709 O O . ASP A 1 95 ? -6.991 -15.602 6.665 1.00 97.00 95 ASP A O 1
ATOM 713 N N . GLU A 1 96 ? -8.666 -14.255 7.280 1.00 97.19 96 GLU A N 1
ATOM 714 C CA . GLU A 1 96 ? -8.941 -13.772 5.918 1.00 97.19 96 GLU A CA 1
ATOM 715 C C . GLU A 1 96 ? -7.773 -12.963 5.336 1.00 97.19 96 GLU A C 1
ATOM 717 O O . GLU A 1 96 ? -7.450 -13.100 4.157 1.00 97.19 96 GLU A O 1
ATOM 722 N N . VAL A 1 97 ? -7.101 -12.145 6.154 1.00 97.06 97 VAL A N 1
ATOM 723 C CA . VAL A 1 97 ? -5.895 -11.407 5.743 1.00 97.06 97 VAL A CA 1
ATOM 724 C C . VAL A 1 97 ? -4.745 -12.373 5.454 1.00 97.06 97 VAL A C 1
ATOM 726 O O . VAL A 1 97 ? -4.055 -12.209 4.448 1.00 97.06 97 VAL A O 1
ATOM 729 N N . ARG A 1 98 ? -4.548 -13.396 6.297 1.00 96.69 98 ARG A N 1
ATOM 730 C CA . ARG A 1 98 ? -3.566 -14.462 6.053 1.00 96.69 98 ARG A CA 1
ATOM 731 C C . ARG A 1 98 ? -3.858 -15.169 4.735 1.00 96.69 98 ARG A C 1
ATOM 733 O O . ARG A 1 98 ? -2.944 -15.346 3.937 1.00 96.69 98 ARG A O 1
ATOM 740 N N . ASP A 1 99 ? -5.105 -15.569 4.516 1.00 97.75 99 ASP A N 1
ATOM 741 C CA . ASP A 1 99 ? -5.508 -16.318 3.328 1.00 97.75 99 ASP A CA 1
ATOM 742 C C . ASP A 1 99 ? -5.378 -15.456 2.063 1.00 97.75 99 ASP A C 1
ATOM 744 O O . ASP A 1 99 ? -4.923 -15.948 1.031 1.00 97.75 99 ASP A O 1
ATOM 748 N N . TRP A 1 100 ? -5.667 -14.152 2.154 1.00 97.44 100 TRP A N 1
ATOM 749 C CA . TRP A 1 100 ? -5.394 -13.187 1.087 1.00 97.44 100 TRP A CA 1
ATOM 750 C C . TRP A 1 100 ? -3.900 -13.121 0.749 1.00 97.44 100 TRP A C 1
ATOM 752 O O . TRP A 1 100 ? -3.532 -13.323 -0.406 1.00 97.44 100 TRP A O 1
ATOM 762 N N . ILE A 1 101 ? -3.028 -12.922 1.742 1.00 97.19 101 ILE A N 1
ATOM 763 C CA . ILE A 1 101 ? -1.570 -12.881 1.529 1.00 97.19 101 ILE A CA 1
ATOM 764 C C . ILE A 1 101 ? -1.061 -14.207 0.950 1.00 97.19 101 ILE A C 1
ATOM 766 O O . ILE A 1 101 ? -0.293 -14.207 -0.009 1.00 97.19 101 ILE A O 1
ATOM 770 N N . ALA A 1 102 ? -1.526 -15.341 1.478 1.00 96.69 102 ALA A N 1
ATOM 771 C CA . ALA A 1 102 ? -1.172 -16.658 0.961 1.00 96.69 102 ALA A CA 1
ATOM 772 C C . ALA A 1 102 ? -1.621 -16.842 -0.496 1.00 96.69 102 ALA A C 1
ATOM 774 O O . ALA A 1 102 ? -0.895 -17.444 -1.282 1.00 96.69 102 ALA A O 1
ATOM 775 N N . SER A 1 103 ? -2.785 -16.301 -0.871 1.00 96.38 103 SER A N 1
ATOM 776 C CA . SER A 1 103 ? -3.273 -16.350 -2.251 1.00 96.38 103 SER A CA 1
ATOM 777 C C . SER A 1 103 ? -2.429 -15.512 -3.211 1.00 96.38 103 SER A C 1
ATOM 779 O O . SER A 1 103 ? -2.223 -15.943 -4.342 1.00 96.38 103 SER A O 1
ATOM 781 N N . ILE A 1 104 ? -1.894 -14.371 -2.756 1.00 95.88 104 ILE A N 1
ATOM 782 C CA . ILE A 1 104 ? -0.967 -13.547 -3.541 1.00 95.88 104 ILE A CA 1
ATOM 783 C C . ILE A 1 104 ? 0.301 -14.352 -3.822 1.00 95.88 104 ILE A C 1
ATOM 785 O O . ILE A 1 104 ? 0.623 -14.587 -4.979 1.00 95.88 104 ILE A O 1
ATOM 789 N N . ILE A 1 105 ? 0.951 -14.860 -2.771 1.00 94.31 105 ILE A N 1
ATOM 790 C CA . ILE A 1 105 ? 2.196 -15.635 -2.889 1.00 94.31 105 ILE A CA 1
ATOM 791 C C . ILE A 1 105 ? 1.979 -16.893 -3.745 1.00 94.31 105 ILE A C 1
ATOM 793 O O . ILE A 1 105 ? 2.812 -17.252 -4.566 1.00 94.31 105 ILE A O 1
ATOM 797 N N . ALA A 1 106 ? 0.849 -17.585 -3.581 1.00 93.38 106 ALA A N 1
ATOM 798 C CA . ALA A 1 106 ? 0.544 -18.766 -4.384 1.00 93.38 106 ALA A CA 1
ATOM 799 C C . ALA A 1 106 ? 0.259 -18.433 -5.860 1.00 93.38 106 ALA A C 1
ATOM 801 O O . ALA A 1 106 ? 0.581 -19.242 -6.731 1.00 93.38 106 ALA A O 1
ATOM 802 N N . GLY A 1 107 ? -0.362 -17.281 -6.137 1.00 92.25 107 GLY A N 1
ATOM 803 C CA . GLY A 1 107 ? -0.620 -16.803 -7.497 1.00 92.25 107 GLY A CA 1
ATOM 804 C C . GLY A 1 107 ? 0.665 -16.420 -8.226 1.00 92.25 107 GLY A C 1
ATOM 805 O O . GLY A 1 107 ? 0.850 -16.808 -9.377 1.00 92.25 107 GLY A O 1
ATOM 806 N N . ASP A 1 108 ? 1.565 -15.758 -7.508 1.00 92.38 108 ASP A N 1
ATOM 807 C CA . ASP A 1 108 ? 2.877 -15.301 -7.964 1.00 92.38 108 ASP A CA 1
ATOM 808 C C . ASP A 1 108 ? 3.764 -16.435 -8.515 1.00 92.38 108 ASP A C 1
ATOM 810 O O . ASP A 1 108 ? 4.300 -16.359 -9.617 1.00 92.38 108 ASP A O 1
ATOM 814 N N . VAL A 1 109 ? 3.789 -17.589 -7.834 1.00 88.94 109 VAL A N 1
ATOM 815 C CA . VAL A 1 109 ? 4.573 -18.775 -8.245 1.00 88.94 109 VAL A CA 1
ATOM 816 C C . VAL A 1 109 ? 4.293 -19.221 -9.689 1.00 88.94 109 VAL A C 1
ATOM 818 O O . VAL A 1 109 ? 5.156 -19.828 -10.343 1.00 88.94 109 VAL A O 1
ATOM 821 N N . LEU A 1 110 ? 3.071 -19.006 -10.179 1.00 87.38 110 LEU A N 1
ATOM 822 C CA . LEU A 1 110 ? 2.635 -19.389 -11.524 1.00 87.38 110 LEU A CA 1
ATOM 823 C C . LEU A 1 110 ? 2.407 -18.184 -12.435 1.00 87.38 110 LEU A C 1
ATOM 825 O O . LEU A 1 110 ? 1.862 -18.365 -13.530 1.00 87.38 110 LEU A O 1
ATOM 829 N N . ASP A 1 111 ? 2.815 -16.993 -12.008 1.00 89.06 111 ASP A N 1
ATOM 830 C CA . ASP A 1 111 ? 2.553 -15.786 -12.759 1.00 89.06 111 ASP A CA 1
ATOM 831 C C . ASP A 1 111 ? 3.382 -15.742 -14.047 1.00 89.06 111 ASP A C 1
ATOM 833 O O . ASP A 1 111 ? 4.406 -16.420 -14.245 1.00 89.06 111 ASP A O 1
ATOM 837 N N . THR A 1 112 ? 2.862 -14.988 -15.002 1.00 88.25 112 THR A N 1
ATOM 838 C CA . THR A 1 112 ? 3.464 -14.829 -16.315 1.00 88.25 112 THR A CA 1
ATOM 839 C C . THR A 1 112 ? 3.564 -13.361 -16.647 1.00 88.25 112 THR A C 1
ATOM 841 O O . THR A 1 112 ? 2.651 -12.592 -16.377 1.00 88.25 112 THR A O 1
ATOM 844 N N . HIS A 1 113 ? 4.643 -12.978 -17.311 1.00 85.44 113 HIS A N 1
ATOM 845 C CA . HIS A 1 113 ? 4.793 -11.641 -17.856 1.00 85.44 113 HIS A CA 1
ATOM 846 C C . HIS A 1 113 ? 4.979 -11.701 -19.365 1.00 85.44 113 HIS A C 1
ATOM 848 O O . HIS A 1 113 ? 5.254 -12.737 -19.985 1.00 85.44 113 HIS A O 1
ATOM 854 N N . TYR A 1 114 ? 4.804 -10.538 -19.966 1.00 79.88 114 TYR A N 1
ATOM 855 C CA . TYR A 1 114 ? 4.924 -10.348 -21.391 1.00 79.88 114 TYR A CA 1
ATOM 856 C C . TYR A 1 114 ? 6.378 -10.079 -21.791 1.00 79.88 114 TYR A C 1
ATOM 858 O O . TYR A 1 114 ? 6.928 -9.037 -21.439 1.00 79.88 114 TYR A O 1
ATOM 866 N N . ASP A 1 115 ? 7.006 -11.001 -22.528 1.00 78.50 115 ASP A N 1
ATOM 867 C CA . ASP A 1 115 ? 8.429 -10.882 -22.905 1.00 78.50 115 ASP A CA 1
ATOM 868 C C . ASP A 1 115 ? 8.619 -10.064 -24.197 1.00 78.50 115 ASP A C 1
ATOM 870 O O . ASP A 1 115 ? 9.501 -9.210 -24.275 1.00 78.50 115 ASP A O 1
ATOM 874 N N . GLU A 1 116 ? 7.770 -10.285 -25.211 1.00 71.44 116 GLU A N 1
ATOM 875 C CA . GLU A 1 116 ? 7.924 -9.645 -26.521 1.00 71.44 116 GLU A CA 1
ATOM 876 C C . GLU A 1 116 ? 6.589 -9.395 -27.237 1.00 71.44 116 GLU A C 1
ATOM 878 O O . GLU A 1 116 ? 5.715 -10.269 -27.317 1.00 71.44 116 GLU A O 1
ATOM 883 N N . LEU A 1 117 ? 6.504 -8.212 -27.852 1.00 66.06 117 LEU A N 1
ATOM 884 C CA . LEU A 1 117 ? 5.519 -7.866 -28.869 1.00 66.06 117 LEU A CA 1
ATOM 885 C C . LEU A 1 117 ? 5.461 -8.893 -30.001 1.00 66.06 117 LEU A C 1
ATOM 887 O O . LEU A 1 117 ? 6.447 -9.054 -30.723 1.00 66.06 117 LEU A O 1
ATOM 891 N N . PRO A 1 118 ? 4.308 -9.542 -30.255 1.00 62.84 118 PRO A N 1
ATOM 892 C CA . PRO A 1 118 ? 4.155 -10.218 -31.520 1.00 62.84 118 PRO A CA 1
ATOM 893 C C . PRO A 1 118 ? 4.305 -9.193 -32.645 1.00 62.84 118 PRO A C 1
ATOM 895 O O . PRO A 1 118 ? 3.636 -8.158 -32.649 1.00 62.84 118 PRO A O 1
ATOM 898 N N . GLY A 1 119 ? 5.147 -9.498 -33.637 1.00 65.06 119 GLY A N 1
ATOM 899 C CA . GLY A 1 119 ? 5.098 -8.799 -34.923 1.00 65.06 119 GLY A CA 1
ATOM 900 C C . GLY A 1 119 ? 3.673 -8.825 -35.494 1.00 65.06 119 GLY A C 1
ATOM 901 O O . GLY A 1 119 ? 2.852 -9.624 -35.052 1.00 65.06 119 GLY A O 1
ATOM 902 N N . ALA A 1 120 ? 3.351 -7.962 -36.462 1.00 62.19 120 ALA A N 1
ATOM 903 C CA . ALA A 1 120 ? 1.990 -7.836 -36.999 1.00 62.19 120 ALA A CA 1
ATOM 904 C C . ALA A 1 120 ? 1.338 -9.210 -37.299 1.00 62.19 120 ALA A C 1
ATOM 906 O O . ALA A 1 120 ? 1.789 -9.939 -38.181 1.00 62.19 120 ALA A O 1
ATOM 907 N N . GLY A 1 121 ? 0.290 -9.568 -36.541 1.00 66.06 121 GLY A N 1
ATOM 908 C CA . GLY A 1 121 ? -0.420 -10.855 -36.647 1.00 66.06 121 GLY A CA 1
ATOM 909 C C . GLY A 1 121 ? 0.146 -12.022 -35.817 1.00 66.06 121 GLY A C 1
ATOM 910 O O . GLY A 1 121 ? -0.360 -13.139 -35.917 1.00 66.06 121 GLY A O 1
ATOM 911 N N . GLY A 1 122 ? 1.179 -11.800 -35.006 1.00 67.44 122 GLY A N 1
ATOM 912 C CA . GLY A 1 122 ? 1.742 -12.798 -34.100 1.00 67.44 122 GLY A CA 1
ATOM 913 C C . GLY A 1 122 ? 0.900 -13.001 -32.834 1.00 67.44 122 GLY A C 1
ATOM 914 O O . GLY A 1 122 ? 0.066 -12.176 -32.467 1.00 67.44 122 GLY A O 1
ATOM 915 N N . ARG A 1 123 ? 1.141 -14.116 -32.140 1.00 72.06 123 ARG A N 1
ATOM 916 C CA . ARG A 1 123 ? 0.526 -14.421 -30.839 1.00 72.06 123 ARG A CA 1
ATOM 917 C C . ARG A 1 123 ? 1.346 -13.819 -29.702 1.00 72.06 123 ARG A C 1
ATOM 919 O O . ARG A 1 123 ? 2.573 -13.851 -29.771 1.00 72.06 123 ARG A O 1
ATOM 926 N N . LEU A 1 124 ? 0.671 -13.336 -28.658 1.00 74.75 124 LEU A N 1
ATOM 927 C CA . LEU A 1 124 ? 1.324 -12.887 -27.426 1.00 74.75 124 LEU A CA 1
ATOM 928 C C . LEU A 1 124 ? 2.206 -14.017 -26.875 1.00 74.75 124 LEU A C 1
ATOM 930 O O . LEU A 1 124 ? 1.763 -15.165 -26.773 1.00 74.75 124 LEU A O 1
ATOM 934 N N . ARG A 1 125 ? 3.462 -13.694 -26.557 1.00 80.75 125 ARG A N 1
ATOM 935 C CA . ARG A 1 125 ? 4.396 -14.615 -25.907 1.00 80.75 125 ARG A CA 1
ATOM 936 C C . ARG A 1 125 ? 4.423 -14.297 -24.422 1.00 80.75 125 ARG A C 1
ATOM 938 O O . ARG A 1 125 ? 5.034 -13.320 -24.001 1.00 80.75 125 ARG A O 1
ATOM 945 N N . LEU A 1 126 ? 3.735 -15.133 -23.657 1.00 85.44 126 LEU A N 1
ATOM 946 C CA . LEU A 1 126 ? 3.802 -15.111 -22.206 1.00 85.44 126 LEU A CA 1
ATOM 947 C C . LEU A 1 126 ? 4.971 -15.982 -21.757 1.00 85.44 126 LEU A C 1
ATOM 949 O O . LEU A 1 126 ? 5.162 -17.094 -22.261 1.00 85.44 126 LEU A O 1
ATOM 953 N N . ARG A 1 127 ? 5.749 -15.466 -20.815 1.00 86.75 127 ARG A N 1
ATOM 954 C CA . ARG A 1 127 ? 6.844 -16.179 -20.173 1.00 86.75 127 ARG A CA 1
ATOM 955 C C . ARG A 1 127 ? 6.534 -16.285 -18.691 1.00 86.75 127 ARG A C 1
ATOM 957 O O . ARG A 1 127 ? 6.087 -15.317 -18.090 1.00 86.75 127 ARG A O 1
ATOM 964 N N . ARG A 1 128 ? 6.777 -17.459 -18.110 1.00 88.50 128 ARG A N 1
ATOM 965 C CA . ARG A 1 128 ? 6.678 -17.632 -16.661 1.00 88.50 128 ARG A CA 1
ATOM 966 C C . ARG A 1 128 ? 7.703 -16.738 -15.974 1.00 88.50 128 ARG A C 1
ATOM 968 O O . ARG A 1 128 ? 8.861 -16.691 -16.403 1.00 88.50 128 ARG A O 1
ATOM 975 N N . GLU A 1 129 ? 7.265 -16.045 -14.938 1.00 87.19 129 GLU A N 1
ATOM 976 C CA . GLU A 1 129 ? 8.157 -15.315 -14.054 1.00 87.19 129 GLU A CA 1
ATOM 977 C C . GLU A 1 129 ? 9.141 -16.283 -13.390 1.00 87.19 129 GLU A C 1
ATOM 979 O O . GLU A 1 129 ? 8.808 -17.413 -13.034 1.00 87.19 129 GLU A O 1
ATOM 984 N N . ALA A 1 130 ? 10.408 -15.886 -13.359 1.00 85.38 130 ALA A N 1
ATOM 985 C CA . ALA A 1 130 ? 11.501 -16.703 -12.833 1.00 85.38 130 ALA A CA 1
ATOM 986 C C . ALA A 1 130 ? 12.394 -15.890 -11.889 1.00 85.38 130 ALA A C 1
ATOM 988 O O . ALA A 1 130 ? 13.519 -16.295 -11.597 1.00 85.38 130 ALA A O 1
ATOM 989 N N . THR A 1 131 ? 11.933 -14.703 -11.507 1.00 85.00 131 THR A N 1
ATOM 990 C CA . THR A 1 131 ? 12.698 -13.719 -10.756 1.00 85.00 131 THR A CA 1
ATOM 991 C C . THR A 1 131 ? 11.759 -13.004 -9.812 1.00 85.00 131 THR A C 1
ATOM 993 O O . THR A 1 131 ? 10.866 -12.327 -10.303 1.00 85.00 131 THR A O 1
ATOM 996 N N . ASP A 1 132 ? 12.051 -13.075 -8.521 1.00 87.44 132 ASP A N 1
ATOM 997 C CA . ASP A 1 132 ? 11.359 -12.279 -7.515 1.00 87.44 132 ASP A CA 1
ATOM 998 C C . ASP A 1 132 ? 12.120 -10.952 -7.380 1.00 87.44 132 ASP A C 1
ATOM 1000 O O . ASP A 1 132 ? 13.293 -10.895 -6.980 1.00 87.44 132 ASP A O 1
ATOM 1004 N N . TYR A 1 133 ? 11.489 -9.864 -7.791 1.00 85.44 133 TYR A N 1
ATOM 1005 C CA . TYR A 1 133 ? 12.031 -8.522 -7.825 1.00 85.44 133 TYR A CA 1
ATOM 1006 C C . TYR A 1 133 ? 11.105 -7.526 -7.102 1.00 85.44 133 TYR A C 1
ATOM 1008 O O . TYR A 1 133 ? 10.051 -7.159 -7.626 1.00 85.44 133 TYR A O 1
ATOM 1016 N N . PRO A 1 134 ? 11.510 -6.996 -5.923 1.00 92.44 134 PRO A N 1
ATOM 1017 C CA . PRO A 1 134 ? 10.684 -6.094 -5.121 1.00 92.44 134 PRO A CA 1
ATOM 1018 C C . PRO A 1 134 ? 10.553 -4.726 -5.801 1.00 92.44 134 PRO A C 1
ATOM 1020 O O . PRO A 1 134 ? 11.293 -3.779 -5.516 1.00 92.44 134 PRO A O 1
ATOM 1023 N N . TYR A 1 135 ? 9.591 -4.621 -6.712 1.00 91.69 135 TYR A N 1
ATOM 1024 C CA . TYR A 1 135 ? 9.409 -3.488 -7.606 1.00 91.69 135 TYR A CA 1
ATOM 1025 C C . TYR A 1 135 ? 7.966 -3.418 -8.109 1.00 91.69 135 TYR A C 1
ATOM 1027 O O . TYR A 1 135 ? 7.227 -4.392 -8.082 1.00 91.69 135 TYR A O 1
ATOM 1035 N N . VAL A 1 136 ? 7.560 -2.235 -8.561 1.00 94.38 136 VAL A N 1
ATOM 1036 C CA . VAL A 1 136 ? 6.319 -2.019 -9.314 1.00 94.38 136 VAL A CA 1
ATOM 1037 C C . VAL A 1 136 ? 6.659 -1.155 -10.513 1.00 94.38 136 VAL A C 1
ATOM 1039 O O . VAL A 1 136 ? 7.298 -0.110 -10.356 1.00 94.38 136 VAL A O 1
ATOM 1042 N N . GLU A 1 137 ? 6.225 -1.556 -11.702 1.00 91.88 137 GLU A N 1
ATOM 1043 C CA . GLU A 1 137 ? 6.496 -0.798 -12.919 1.00 91.88 137 GLU A CA 1
ATOM 1044 C C . GLU A 1 137 ? 5.768 0.565 -12.905 1.00 91.88 137 GLU A C 1
ATOM 1046 O O . GLU A 1 137 ? 4.620 0.694 -12.481 1.00 91.88 137 GLU A O 1
ATOM 1051 N N . TYR A 1 138 ? 6.437 1.636 -13.351 1.00 91.94 138 TYR A N 1
ATOM 1052 C CA . TYR A 1 138 ? 5.874 2.998 -13.302 1.00 91.94 138 TYR A CA 1
ATOM 1053 C C . TYR A 1 138 ? 4.727 3.241 -14.295 1.00 91.94 138 TYR A C 1
ATOM 1055 O O . TYR A 1 138 ? 4.078 4.287 -14.230 1.00 91.94 138 TYR A O 1
ATOM 1063 N N . ASN A 1 139 ? 4.481 2.320 -15.224 1.00 89.94 139 ASN A N 1
ATOM 1064 C CA . ASN A 1 139 ? 3.329 2.330 -16.128 1.00 89.94 139 ASN A CA 1
ATOM 1065 C C . ASN A 1 139 ? 2.089 1.630 -15.556 1.00 89.94 139 ASN A C 1
ATOM 1067 O O . ASN A 1 139 ? 1.023 1.709 -16.164 1.00 89.94 139 ASN A O 1
ATOM 1071 N N . VAL A 1 140 ? 2.202 0.999 -14.389 1.00 91.69 140 VAL A N 1
ATOM 1072 C CA . VAL A 1 140 ? 1.080 0.334 -13.737 1.00 91.69 140 VAL A CA 1
ATOM 1073 C C . VAL A 1 140 ? 0.154 1.360 -13.079 1.00 91.69 140 VAL A C 1
ATOM 1075 O O . VAL A 1 140 ? 0.611 2.264 -12.371 1.00 91.69 140 VAL A O 1
ATOM 1078 N N . VAL A 1 141 ? -1.154 1.215 -13.301 1.00 92.88 141 VAL A N 1
ATOM 1079 C CA . VAL A 1 141 ? -2.212 2.089 -12.778 1.00 92.88 141 VAL A CA 1
ATOM 1080 C C . VAL A 1 141 ? -3.222 1.324 -11.927 1.00 92.88 141 VAL A C 1
ATOM 1082 O O . VAL A 1 141 ? -3.579 0.184 -12.220 1.00 92.88 141 VAL A O 1
ATOM 1085 N N . SER A 1 142 ? -3.737 1.979 -10.893 1.00 93.56 142 SER A N 1
ATOM 1086 C CA . SER A 1 142 ? -4.721 1.398 -9.982 1.00 93.56 142 SER A CA 1
ATOM 1087 C C . SER A 1 142 ? -6.131 1.314 -10.568 1.00 93.56 142 SER A C 1
ATOM 1089 O O . SER A 1 142 ? -6.847 0.360 -10.270 1.00 93.56 142 SER A O 1
ATOM 1091 N N . SER A 1 143 ? -6.566 2.283 -11.387 1.00 89.94 143 SER A N 1
ATOM 1092 C CA . SER A 1 143 ? -7.901 2.292 -12.006 1.00 89.94 143 SER A CA 1
ATOM 1093 C C . SER A 1 143 ? -7.875 2.429 -13.519 1.00 89.94 143 SER A C 1
ATOM 1095 O O . SER A 1 143 ? -7.303 3.359 -14.087 1.00 89.94 143 SER A O 1
ATOM 1097 N N . ARG A 1 144 ? -8.636 1.542 -14.168 1.00 81.44 144 ARG A N 1
ATOM 1098 C CA . ARG A 1 144 ? -8.918 1.594 -15.612 1.00 81.44 144 ARG A CA 1
ATOM 1099 C C . ARG A 1 144 ? -9.941 2.666 -15.972 1.00 81.44 144 ARG A C 1
ATOM 1101 O O . ARG A 1 144 ? -10.010 3.096 -17.117 1.00 81.44 144 ARG A O 1
ATOM 1108 N N . ALA A 1 145 ? -10.751 3.085 -15.001 1.00 78.12 145 ALA A N 1
ATOM 1109 C CA . ALA A 1 145 ? -11.742 4.140 -15.176 1.00 78.12 145 ALA A CA 1
ATOM 1110 C C . ALA A 1 145 ? -11.142 5.547 -15.017 1.00 78.12 145 ALA A C 1
ATOM 1112 O O . ALA A 1 145 ? -11.850 6.543 -15.175 1.00 78.12 145 ALA A O 1
ATOM 1113 N N . SER A 1 146 ? -9.850 5.646 -14.685 1.00 71.75 146 SER A N 1
ATOM 1114 C CA . SER A 1 146 ? -9.138 6.917 -14.660 1.00 71.75 146 SER A CA 1
ATOM 1115 C C . SER A 1 146 ? -9.194 7.563 -16.043 1.00 71.75 146 SER A C 1
ATOM 1117 O O . SER A 1 146 ? -8.860 6.935 -17.045 1.00 71.75 146 SER A O 1
ATOM 1119 N N . THR A 1 147 ? -9.542 8.850 -16.114 1.00 72.38 147 THR A N 1
ATOM 1120 C CA . THR A 1 147 ? -9.515 9.621 -17.375 1.00 72.38 147 THR A CA 1
ATOM 1121 C C . THR A 1 147 ? -8.120 9.690 -17.998 1.00 72.38 147 THR A C 1
ATOM 1123 O O . THR A 1 147 ? -7.975 10.112 -19.140 1.00 72.38 147 THR A O 1
ATOM 1126 N N . ASN A 1 148 ? -7.098 9.312 -17.231 1.00 75.81 148 ASN A N 1
ATOM 1127 C CA . ASN A 1 148 ? -5.705 9.292 -17.639 1.00 75.81 148 ASN A CA 1
ATOM 1128 C C . ASN A 1 148 ? -5.196 7.891 -17.999 1.00 75.81 148 ASN A C 1
ATOM 1130 O O . ASN A 1 148 ? -4.020 7.768 -18.331 1.00 75.81 148 ASN A O 1
ATOM 1134 N N . TYR A 1 149 ? -6.035 6.855 -17.901 1.00 83.44 149 TYR A N 1
ATOM 1135 C CA . TYR A 1 149 ? -5.655 5.507 -18.296 1.00 83.44 149 TYR A CA 1
ATOM 1136 C C . TYR A 1 149 ? -5.490 5.445 -19.811 1.00 83.44 149 TYR A C 1
ATOM 1138 O O . TYR A 1 149 ? -6.445 5.649 -20.567 1.00 83.44 149 TYR A O 1
ATOM 1146 N N . ASN A 1 150 ? -4.272 5.158 -20.254 1.00 84.44 150 ASN A N 1
ATOM 1147 C CA . ASN A 1 150 ? -3.992 4.904 -21.652 1.00 84.44 150 ASN A CA 1
ATOM 1148 C C . ASN A 1 150 ? -3.671 3.422 -21.847 1.00 84.44 150 ASN A C 1
ATOM 1150 O O . ASN A 1 150 ? -2.551 3.016 -21.543 1.00 84.44 150 ASN A O 1
ATOM 1154 N N . PRO A 1 151 ? -4.573 2.613 -22.425 1.00 78.12 151 PRO A N 1
ATOM 1155 C CA . PRO A 1 151 ? -4.294 1.198 -22.622 1.00 78.12 151 PRO A CA 1
ATOM 1156 C C . PRO A 1 151 ? -3.062 0.950 -23.519 1.00 78.12 151 PRO A C 1
ATOM 1158 O O . PRO A 1 151 ? -2.410 -0.076 -23.411 1.00 78.12 151 PRO A O 1
ATOM 1161 N N . ALA A 1 152 ? -2.659 1.896 -24.371 1.00 75.25 152 ALA A N 1
ATOM 1162 C CA . ALA A 1 152 ? -1.445 1.728 -25.174 1.00 75.25 152 ALA A CA 1
ATOM 1163 C C . ALA A 1 152 ? -0.137 1.741 -24.355 1.00 75.25 152 ALA A C 1
ATOM 1165 O O . ALA A 1 152 ? 0.912 1.323 -24.839 1.00 75.25 152 ALA A O 1
ATOM 1166 N N . THR A 1 153 ? -0.155 2.307 -23.150 1.00 79.44 153 THR A N 1
ATOM 1167 C CA . THR A 1 153 ? 1.064 2.506 -22.353 1.00 79.44 153 THR A CA 1
ATOM 1168 C C . THR A 1 153 ? 0.938 2.010 -20.929 1.00 79.44 153 THR A C 1
ATOM 1170 O O . THR A 1 153 ? 1.966 1.751 -20.314 1.00 79.44 153 THR A O 1
ATOM 1173 N N . ASP A 1 154 ? -0.284 1.887 -20.419 1.00 86.31 154 ASP A N 1
ATOM 1174 C CA . ASP A 1 154 ? -0.568 1.639 -19.018 1.00 86.31 154 ASP A CA 1
ATOM 1175 C C . ASP A 1 154 ? -1.074 0.215 -18.797 1.00 86.31 154 ASP A C 1
ATOM 1177 O O . ASP A 1 154 ? -1.946 -0.299 -19.511 1.00 86.31 154 ASP A O 1
ATOM 1181 N N . GLN A 1 155 ? -0.545 -0.397 -17.746 1.00 86.75 155 GLN A N 1
ATOM 1182 C CA . GLN A 1 155 ? -0.924 -1.730 -17.302 1.00 86.75 155 GLN A CA 1
ATOM 1183 C C . GLN A 1 155 ? -1.855 -1.613 -16.094 1.00 86.75 155 GLN A C 1
ATOM 1185 O O . GLN A 1 155 ? -1.621 -0.767 -15.229 1.00 86.75 155 GLN A O 1
ATOM 1190 N N . PRO A 1 156 ? -2.929 -2.409 -16.003 1.00 89.44 156 PRO A N 1
ATOM 1191 C CA . PRO A 1 156 ? -3.691 -2.488 -14.769 1.00 89.44 156 PRO A CA 1
ATOM 1192 C C . PRO A 1 156 ? -2.820 -3.087 -13.666 1.00 89.44 156 PRO A C 1
ATOM 1194 O O . PRO A 1 156 ? -2.032 -3.996 -13.911 1.00 89.44 156 PRO A O 1
ATOM 1197 N N . PHE A 1 157 ? -2.964 -2.572 -12.451 1.00 93.50 157 PHE A N 1
ATOM 1198 C CA . PHE A 1 157 ? -2.300 -3.140 -11.291 1.00 93.50 157 PHE A CA 1
ATOM 1199 C C . PHE A 1 157 ? -2.857 -4.525 -10.977 1.00 93.50 157 PHE A C 1
ATOM 1201 O O . PHE A 1 157 ? -4.057 -4.684 -10.756 1.00 93.50 157 PHE A O 1
ATOM 1208 N N . THR A 1 158 ? -1.960 -5.499 -10.896 1.00 93.81 158 THR A N 1
ATOM 1209 C CA . THR A 1 158 ? -2.197 -6.798 -10.275 1.00 93.81 158 THR A CA 1
ATOM 1210 C C . THR A 1 158 ? -1.329 -6.879 -9.027 1.00 93.81 158 THR A C 1
ATOM 1212 O O . THR A 1 158 ? -0.214 -6.369 -8.993 1.00 93.81 158 THR A O 1
ATOM 1215 N N . VAL A 1 159 ? -1.857 -7.476 -7.962 1.00 95.38 159 VAL A N 1
ATOM 1216 C CA . VAL A 1 159 ? -1.131 -7.569 -6.688 1.00 95.38 159 VAL A CA 1
ATOM 1217 C C . VAL A 1 159 ? 0.030 -8.568 -6.743 1.00 95.38 159 VAL A C 1
ATOM 1219 O O . VAL A 1 159 ? 1.024 -8.373 -6.049 1.00 95.38 159 VAL A O 1
ATOM 1222 N N . THR A 1 160 ? -0.093 -9.606 -7.576 1.00 94.62 160 THR A N 1
ATOM 1223 C CA . THR A 1 160 ? 0.984 -10.556 -7.888 1.00 94.62 160 THR A CA 1
ATOM 1224 C C . THR A 1 160 ? 2.031 -9.900 -8.781 1.00 94.62 160 THR A C 1
ATOM 1226 O O . THR A 1 160 ? 3.208 -10.037 -8.516 1.00 94.62 160 THR A O 1
ATOM 1229 N N . GLY A 1 161 ? 1.597 -9.047 -9.717 1.00 90.94 161 GLY A N 1
ATOM 1230 C CA . GLY A 1 161 ? 2.462 -8.234 -10.567 1.00 90.94 161 GLY A CA 1
ATOM 1231 C C . GLY A 1 161 ? 2.648 -8.767 -11.983 1.00 90.94 161 GLY A C 1
ATOM 1232 O O . GLY A 1 161 ? 3.196 -8.057 -12.826 1.00 90.94 161 GLY A O 1
ATOM 1233 N N . GLY A 1 162 ? 2.124 -9.950 -12.294 1.00 87.88 162 GLY A N 1
ATOM 1234 C CA . GLY A 1 162 ? 2.075 -10.449 -13.657 1.00 87.88 162 GLY A CA 1
ATOM 1235 C C . GLY A 1 162 ? 0.759 -10.187 -14.383 1.00 87.88 162 GLY A C 1
ATOM 1236 O O . GLY A 1 162 ? -0.036 -9.294 -14.060 1.00 87.88 162 GLY A O 1
ATOM 1237 N N . PHE A 1 163 ? 0.596 -10.925 -15.476 1.00 84.56 163 PHE A N 1
ATOM 1238 C CA . PHE A 1 163 ? -0.325 -10.628 -16.561 1.00 84.56 163 PHE A CA 1
ATOM 1239 C C . PHE A 1 163 ? -1.773 -10.956 -16.191 1.00 84.56 163 PHE A C 1
ATOM 1241 O O . PHE A 1 163 ? -2.136 -12.115 -16.000 1.00 84.56 163 PHE A O 1
ATOM 1248 N N . GLU A 1 164 ? -2.642 -9.943 -16.189 1.00 79.69 164 GLU A N 1
ATOM 1249 C CA . GLU A 1 164 ? -4.075 -10.163 -16.011 1.00 79.69 164 GLU A CA 1
ATOM 1250 C C . GLU A 1 164 ? -4.701 -10.785 -17.281 1.00 79.69 164 GLU A C 1
ATOM 1252 O O . GLU A 1 164 ? -4.635 -10.190 -18.363 1.00 79.69 164 GLU A O 1
ATOM 1257 N N . PRO A 1 165 ? -5.354 -11.958 -17.199 1.00 65.81 165 PRO A N 1
ATOM 1258 C CA . PRO A 1 165 ? -6.039 -12.554 -18.343 1.00 65.81 165 PRO A CA 1
ATOM 1259 C C . PRO A 1 165 ? -7.263 -11.731 -18.773 1.00 65.81 165 PRO A C 1
ATOM 1261 O O . PRO A 1 165 ? -8.010 -11.215 -17.944 1.00 65.81 165 PRO A O 1
ATOM 1264 N N . GLY A 1 166 ? -7.533 -11.655 -20.080 1.00 64.31 166 GLY A N 1
ATOM 1265 C CA . GLY A 1 166 ? -8.756 -11.027 -20.611 1.00 64.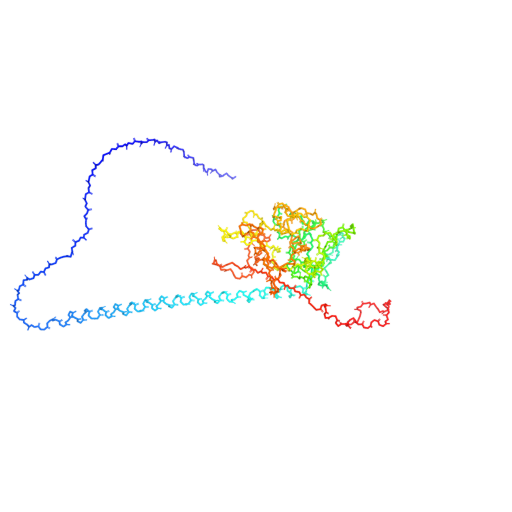31 166 GLY A CA 1
ATOM 1266 C C . GLY A 1 166 ? -8.637 -9.545 -20.981 1.00 64.31 166 GLY A C 1
ATOM 1267 O O . GLY A 1 166 ? -9.581 -8.973 -21.528 1.00 64.31 166 GLY A O 1
ATOM 1268 N N . VAL A 1 167 ? -7.469 -8.934 -20.785 1.00 61.50 167 VAL A N 1
ATOM 1269 C CA . VAL A 1 167 ? -7.183 -7.575 -21.279 1.00 61.50 167 VAL A CA 1
ATOM 1270 C C . VAL A 1 167 ? -6.686 -7.581 -22.739 1.00 61.50 167 VAL A C 1
ATOM 1272 O O . VAL A 1 167 ? -6.626 -6.551 -23.403 1.00 61.50 167 VAL A O 1
ATOM 1275 N N . GLU A 1 168 ? -6.441 -8.771 -23.293 1.00 61.12 168 GLU A N 1
ATOM 1276 C CA . GLU A 1 168 ? -5.981 -9.045 -24.665 1.00 61.12 168 GLU A CA 1
ATOM 1277 C C . GLU A 1 168 ? -6.812 -8.332 -25.749 1.00 61.12 168 GLU A C 1
ATOM 1279 O O . GLU A 1 168 ? -6.281 -7.899 -26.772 1.00 61.12 168 GLU A O 1
ATOM 1284 N N . GLY A 1 169 ? -8.122 -8.176 -25.517 1.00 55.16 169 GLY A N 1
ATOM 1285 C CA . GLY A 1 169 ? -9.061 -7.541 -26.444 1.00 55.16 169 GLY A CA 1
ATOM 1286 C C . GLY A 1 169 ? -8.996 -6.010 -26.492 1.00 55.16 169 GLY A C 1
ATOM 1287 O O . GLY A 1 169 ? -9.469 -5.423 -27.462 1.00 55.16 169 GLY A O 1
ATOM 1288 N N . ALA A 1 170 ? -8.417 -5.357 -25.481 1.00 54.00 170 ALA A N 1
ATOM 1289 C CA . ALA A 1 170 ? -8.376 -3.895 -25.372 1.00 54.00 170 ALA A CA 1
ATOM 1290 C C . ALA A 1 170 ? -7.122 -3.262 -26.009 1.00 54.00 170 ALA A C 1
ATOM 1292 O O . ALA A 1 170 ? -7.075 -2.048 -26.198 1.00 54.00 170 ALA A O 1
ATOM 1293 N N . TYR A 1 171 ? -6.121 -4.071 -26.373 1.00 55.97 171 TYR A N 1
ATOM 1294 C CA . TYR A 1 171 ? -4.760 -3.607 -26.674 1.00 55.97 171 TYR A CA 1
ATOM 1295 C C . TYR A 1 171 ? -4.329 -3.776 -28.144 1.00 55.97 171 TYR A C 1
ATOM 1297 O O . TYR A 1 171 ? -3.149 -3.937 -28.456 1.00 55.97 171 TYR A O 1
ATOM 1305 N N . TRP A 1 172 ? -5.263 -3.732 -29.093 1.00 54.44 172 TRP A N 1
ATOM 1306 C CA . TRP A 1 172 ? -4.948 -3.835 -30.524 1.00 54.44 172 TRP A CA 1
ATOM 1307 C C . TRP A 1 172 ? -4.358 -2.521 -31.058 1.00 54.44 172 TRP A C 1
ATOM 1309 O O . TRP A 1 172 ? -5.060 -1.728 -31.680 1.00 54.44 172 TRP A O 1
ATOM 1319 N N . GLY A 1 173 ? -3.068 -2.261 -30.827 1.00 58.19 173 GLY A N 1
ATOM 1320 C CA . GLY A 1 173 ? -2.378 -1.197 -31.567 1.00 58.19 173 GLY A CA 1
ATOM 1321 C C . GLY A 1 173 ? -0.987 -0.822 -31.079 1.00 58.19 173 GLY A C 1
ATOM 1322 O O . GLY A 1 173 ? -0.113 -0.610 -31.907 1.00 58.19 173 GLY A O 1
ATOM 1323 N N . ASN A 1 174 ? -0.769 -0.776 -29.765 1.00 63.62 174 ASN A N 1
ATOM 1324 C CA . ASN A 1 174 ? 0.486 -0.336 -29.156 1.00 63.62 174 ASN A CA 1
ATOM 1325 C C . ASN A 1 174 ? 0.641 -1.062 -27.818 1.00 63.62 174 ASN A C 1
ATOM 1327 O O . ASN A 1 174 ? 0.186 -0.550 -26.805 1.00 63.62 174 ASN A O 1
ATOM 1331 N N . TRP A 1 175 ? 1.213 -2.264 -27.795 1.00 63.16 175 TRP A N 1
ATOM 1332 C CA . TRP A 1 175 ? 1.700 -2.783 -26.515 1.00 63.16 175 TRP A CA 1
ATOM 1333 C C . TRP A 1 175 ? 3.056 -2.133 -26.231 1.00 63.16 175 TRP A C 1
ATOM 1335 O O . TRP A 1 175 ? 3.807 -1.863 -27.174 1.00 63.16 175 TRP A O 1
ATOM 1345 N N . PRO A 1 176 ? 3.427 -1.894 -24.967 1.00 65.94 176 PRO A N 1
ATOM 1346 C CA . PRO A 1 176 ? 4.835 -1.694 -24.650 1.00 65.94 176 PRO A CA 1
ATOM 1347 C C . PRO A 1 176 ? 5.622 -2.950 -25.064 1.00 65.94 176 PRO A C 1
ATOM 1349 O O . PRO A 1 176 ? 5.103 -4.062 -25.041 1.00 65.94 176 PRO A O 1
ATOM 1352 N N . GLN A 1 177 ? 6.874 -2.767 -25.487 1.00 70.50 177 GLN A N 1
ATOM 1353 C CA . GLN A 1 177 ? 7.670 -3.825 -26.123 1.00 70.50 177 GLN A CA 1
ATOM 1354 C C . GLN A 1 177 ? 7.859 -5.072 -25.247 1.00 70.50 177 GLN A C 1
ATOM 1356 O O . GLN A 1 177 ? 7.976 -6.176 -25.778 1.00 70.50 177 GLN A O 1
ATOM 1361 N N . ARG A 1 178 ? 7.889 -4.871 -23.930 1.00 74.69 178 ARG A N 1
ATOM 1362 C CA . ARG A 1 178 ? 8.064 -5.881 -22.890 1.00 74.69 178 ARG A CA 1
ATOM 1363 C C . ARG A 1 178 ? 7.451 -5.352 -21.594 1.00 74.69 178 ARG A C 1
ATOM 1365 O O . ARG A 1 178 ? 7.513 -4.144 -21.362 1.00 74.69 178 ARG A O 1
ATOM 1372 N N . TRP A 1 179 ? 6.897 -6.236 -20.770 1.00 80.56 179 TRP A N 1
ATOM 1373 C CA . TRP A 1 179 ? 6.559 -5.942 -19.374 1.00 80.56 179 TRP A CA 1
ATOM 1374 C C . TRP A 1 179 ? 7.671 -6.488 -18.492 1.00 80.56 179 TRP A C 1
ATOM 1376 O O . TRP A 1 179 ? 8.185 -7.589 -18.724 1.00 80.56 179 TRP A O 1
ATOM 1386 N N . LEU A 1 180 ? 8.108 -5.681 -17.533 1.00 83.88 180 LEU A N 1
ATOM 1387 C CA . LEU A 1 180 ? 9.112 -6.137 -16.584 1.00 83.88 180 LEU A CA 1
ATOM 1388 C C . LEU A 1 180 ? 8.429 -7.020 -15.541 1.00 83.88 180 LEU A C 1
ATOM 1390 O O . LEU A 1 180 ? 7.338 -6.702 -15.089 1.00 83.88 180 LEU A O 1
ATOM 1394 N N . ALA A 1 181 ? 9.104 -8.107 -15.170 1.00 85.81 181 ALA A N 1
ATOM 1395 C CA . ALA A 1 181 ? 8.798 -8.854 -13.956 1.00 85.81 181 ALA A CA 1
ATOM 1396 C C . ALA A 1 181 ? 8.734 -7.880 -12.768 1.00 85.81 181 ALA A C 1
ATOM 1398 O O . ALA A 1 181 ? 9.577 -6.971 -12.662 1.00 85.81 181 ALA A O 1
ATOM 1399 N N . SER A 1 182 ? 7.711 -8.013 -11.935 1.00 90.81 182 SER A N 1
ATOM 1400 C CA . SER A 1 182 ? 7.487 -7.115 -10.809 1.00 90.81 182 SER A CA 1
ATOM 1401 C C . SER A 1 182 ? 6.713 -7.836 -9.729 1.00 90.81 182 SER A C 1
ATOM 1403 O O . SER A 1 182 ? 5.694 -8.432 -10.041 1.00 90.81 182 SER A O 1
ATOM 1405 N N . ASP A 1 183 ? 7.136 -7.670 -8.478 1.00 94.94 183 ASP A N 1
ATOM 1406 C CA . ASP A 1 183 ? 6.470 -8.257 -7.318 1.00 94.94 183 ASP A CA 1
ATOM 1407 C C . ASP A 1 183 ? 5.998 -7.136 -6.383 1.00 94.94 183 ASP A C 1
ATOM 1409 O O . ASP A 1 183 ? 6.696 -6.736 -5.433 1.00 94.94 183 ASP A O 1
ATOM 1413 N N . PRO A 1 184 ? 4.806 -6.558 -6.628 1.00 96.75 184 PRO A N 1
ATOM 1414 C CA . PRO A 1 184 ? 4.277 -5.465 -5.826 1.00 96.75 184 PRO A CA 1
ATOM 1415 C C . PRO A 1 184 ? 4.141 -5.808 -4.348 1.00 96.75 184 PRO A C 1
ATOM 1417 O O . PRO A 1 184 ? 4.312 -4.929 -3.497 1.00 96.75 184 PRO A O 1
ATOM 1420 N N . TRP A 1 185 ? 3.869 -7.067 -4.027 1.00 97.06 185 TRP A N 1
ATOM 1421 C CA . TRP A 1 185 ? 3.703 -7.549 -2.663 1.00 97.06 185 TRP A CA 1
ATOM 1422 C C . TRP A 1 185 ? 5.033 -7.682 -1.906 1.00 97.06 185 TRP A C 1
ATOM 1424 O O . TRP A 1 185 ? 5.037 -7.610 -0.674 1.00 97.06 185 TRP A O 1
ATOM 1434 N N . LEU A 1 186 ? 6.164 -7.773 -2.607 1.00 96.12 186 LEU A N 1
ATOM 1435 C CA . LEU A 1 186 ? 7.485 -7.942 -2.011 1.00 96.12 186 LEU A CA 1
ATOM 1436 C C . LEU A 1 186 ? 8.092 -6.595 -1.567 1.00 96.12 186 LEU A C 1
ATOM 1438 O O . LEU A 1 186 ? 7.973 -5.563 -2.244 1.00 96.12 186 LEU A O 1
ATOM 1442 N N . ALA A 1 187 ? 8.742 -6.596 -0.403 1.00 96.38 187 ALA A N 1
ATOM 1443 C CA . ALA A 1 187 ? 9.495 -5.479 0.164 1.00 96.38 187 ALA A CA 1
ATOM 1444 C C . ALA A 1 187 ? 11.005 -5.740 0.123 1.00 96.38 187 ALA A C 1
ATOM 1446 O O . ALA A 1 187 ? 11.474 -6.870 0.005 1.00 96.38 187 ALA A O 1
ATOM 1447 N N . SER A 1 188 ? 11.789 -4.672 0.266 1.00 93.38 188 SER A N 1
ATOM 1448 C CA . SER A 1 188 ? 13.238 -4.794 0.432 1.00 93.38 188 SER A CA 1
ATOM 1449 C C . SER A 1 188 ? 13.609 -5.434 1.777 1.00 93.38 188 SER A C 1
ATOM 1451 O O . SER A 1 188 ? 12.996 -5.171 2.816 1.00 93.38 188 SER A O 1
ATOM 1453 N N . THR A 1 189 ? 14.661 -6.253 1.762 1.00 91.50 189 THR A N 1
ATOM 1454 C CA . THR A 1 189 ? 15.173 -6.973 2.940 1.00 91.50 189 THR A CA 1
ATOM 1455 C C . THR A 1 189 ? 15.791 -6.037 3.975 1.00 91.50 189 THR A C 1
ATOM 1457 O O . THR A 1 189 ? 15.576 -6.210 5.173 1.00 91.50 189 THR A O 1
ATOM 1460 N N . THR A 1 190 ? 16.524 -5.020 3.525 1.00 89.94 190 THR A N 1
ATOM 1461 C CA . THR A 1 190 ? 17.196 -4.046 4.388 1.00 89.94 190 THR A CA 1
ATOM 1462 C C . THR A 1 190 ? 16.898 -2.621 3.937 1.00 89.94 190 THR A C 1
ATOM 1464 O O . THR A 1 190 ? 16.691 -2.385 2.737 1.00 89.94 190 THR A O 1
ATOM 1467 N N . PRO A 1 191 ? 16.915 -1.652 4.865 1.00 89.81 191 PRO A N 1
ATOM 1468 C CA . PRO A 1 191 ? 16.942 -0.255 4.480 1.00 89.81 191 PRO A CA 1
ATOM 1469 C C . PRO A 1 191 ? 18.221 0.037 3.683 1.00 89.81 191 PRO A C 1
ATOM 1471 O O . PRO A 1 191 ? 19.213 -0.696 3.718 1.00 89.81 191 PRO A O 1
ATOM 1474 N N . THR A 1 192 ? 18.178 1.091 2.883 1.00 85.06 192 THR A N 1
ATOM 1475 C CA . THR A 1 192 ? 19.255 1.458 1.969 1.00 85.06 192 THR A CA 1
ATOM 1476 C C . THR A 1 192 ? 19.359 2.972 1.838 1.00 85.06 192 THR A C 1
ATOM 1478 O O . THR A 1 192 ? 18.668 3.736 2.513 1.00 85.06 192 THR A O 1
ATOM 1481 N N . TRP A 1 193 ? 20.257 3.408 0.966 1.00 82.25 193 TRP A N 1
ATOM 1482 C CA . TRP A 1 193 ? 20.443 4.797 0.593 1.00 82.25 193 TRP A CA 1
ATOM 1483 C C . TRP A 1 193 ? 20.128 4.960 -0.890 1.00 82.25 193 TRP A C 1
ATOM 1485 O O . TRP A 1 193 ? 20.862 4.476 -1.754 1.00 82.25 193 TRP A O 1
ATOM 1495 N N . LEU A 1 194 ? 19.032 5.645 -1.204 1.00 76.75 194 LEU A N 1
ATOM 1496 C CA . LEU A 1 194 ? 18.518 5.778 -2.568 1.00 76.75 194 LEU A CA 1
ATOM 1497 C C . LEU A 1 194 ? 19.021 7.012 -3.302 1.00 76.75 194 LEU A C 1
ATOM 1499 O O . LEU A 1 194 ? 18.731 7.169 -4.489 1.00 76.75 194 LEU A O 1
ATOM 1503 N N . HIS A 1 195 ? 19.773 7.883 -2.639 1.00 66.88 195 HIS A N 1
ATOM 1504 C CA . HIS A 1 195 ? 20.211 9.150 -3.209 1.00 66.88 195 HIS A CA 1
ATOM 1505 C C . HIS A 1 195 ? 21.207 8.940 -4.363 1.00 66.88 195 HIS A C 1
ATOM 1507 O O . HIS A 1 195 ? 22.428 8.897 -4.189 1.00 66.88 195 HIS A O 1
ATOM 1513 N N . TYR A 1 196 ? 20.658 8.838 -5.569 1.00 52.19 196 TYR A N 1
ATOM 1514 C CA . TYR A 1 196 ? 21.379 8.816 -6.829 1.00 52.19 196 TYR A CA 1
ATOM 1515 C C . TYR A 1 196 ? 21.187 10.175 -7.502 1.00 52.19 196 TYR A C 1
ATOM 1517 O O . TYR A 1 196 ? 20.316 10.351 -8.346 1.00 52.19 196 TYR A O 1
ATOM 1525 N N . SER A 1 197 ? 21.988 11.171 -7.124 1.00 51.91 197 SER A N 1
ATOM 1526 C CA . SER A 1 197 ? 21.965 12.473 -7.807 1.00 51.91 197 SER A CA 1
ATOM 1527 C C . SER A 1 197 ? 22.704 12.455 -9.153 1.00 51.91 197 SER A C 1
ATOM 1529 O O . SER A 1 197 ? 22.791 13.497 -9.803 1.00 51.91 197 SER A O 1
ATOM 1531 N N . GLY A 1 198 ? 23.300 11.322 -9.568 1.00 42.12 198 GLY A N 1
ATOM 1532 C CA . GLY A 1 198 ? 24.106 11.168 -10.797 1.00 42.12 198 GLY A CA 1
ATOM 1533 C C . GLY A 1 198 ? 25.356 12.065 -10.880 1.00 42.12 198 GLY A C 1
ATOM 1534 O O . GLY A 1 198 ? 26.254 11.830 -11.678 1.00 42.12 198 GLY A O 1
ATOM 1535 N N . THR A 1 199 ? 25.453 13.066 -10.011 1.00 43.03 199 THR A N 1
ATOM 1536 C CA . THR A 1 199 ? 26.470 14.111 -9.944 1.00 43.03 199 THR A CA 1
ATOM 1537 C C . THR A 1 199 ? 27.367 13.882 -8.739 1.00 43.03 199 THR A C 1
ATOM 1539 O O . THR A 1 199 ? 27.700 14.825 -8.037 1.00 43.03 199 THR A O 1
ATOM 1542 N N . GLY A 1 200 ? 27.714 12.617 -8.460 1.00 41.22 200 GLY A N 1
ATOM 1543 C CA . GLY A 1 200 ? 28.713 12.215 -7.463 1.00 41.22 200 GLY A CA 1
ATOM 1544 C C . GLY A 1 200 ? 28.827 13.142 -6.250 1.00 41.22 200 GLY A C 1
ATOM 1545 O O . GLY A 1 200 ? 29.931 13.592 -5.949 1.00 41.22 200 GLY A O 1
ATOM 1546 N N . SER A 1 201 ? 27.716 13.494 -5.584 1.00 40.41 201 SER A N 1
ATOM 1547 C CA . SER A 1 201 ? 27.765 14.492 -4.514 1.00 40.41 201 SER A CA 1
ATOM 1548 C C . SER A 1 201 ? 28.232 13.848 -3.208 1.00 40.41 201 SER A C 1
ATOM 1550 O O . SER A 1 201 ? 27.519 13.710 -2.218 1.00 40.41 201 SER A O 1
ATOM 1552 N N . SER A 1 202 ? 29.526 13.542 -3.180 1.00 42.53 202 SER A N 1
ATOM 1553 C CA . SER A 1 202 ? 30.331 13.376 -1.968 1.00 42.53 202 SER A CA 1
ATOM 1554 C C . SER A 1 202 ? 30.228 14.586 -1.017 1.00 42.53 202 SER A C 1
ATOM 1556 O O . SER A 1 202 ? 30.578 14.473 0.155 1.00 42.53 202 SER A O 1
ATOM 1558 N N . ALA A 1 203 ? 29.668 15.716 -1.467 1.00 44.62 203 ALA A N 1
ATOM 1559 C CA . ALA A 1 203 ? 29.395 16.901 -0.657 1.00 44.62 203 ALA A CA 1
ATOM 1560 C C . ALA A 1 203 ? 28.209 16.759 0.326 1.00 44.62 203 ALA A C 1
ATOM 1562 O O . ALA A 1 203 ? 28.205 17.435 1.354 1.00 44.62 203 ALA A O 1
ATOM 1563 N N . ALA A 1 204 ? 27.237 15.865 0.089 1.00 46.44 204 ALA A N 1
ATOM 1564 C CA . ALA A 1 204 ? 26.149 15.632 1.053 1.00 46.44 204 ALA A CA 1
ATOM 1565 C C . ALA A 1 204 ? 26.561 14.700 2.209 1.00 46.44 204 ALA A C 1
ATOM 1567 O O . ALA A 1 204 ? 25.902 14.679 3.247 1.00 46.44 204 ALA A O 1
ATOM 1568 N N . ARG A 1 205 ? 27.685 13.980 2.063 1.00 48.66 205 ARG A N 1
ATOM 1569 C CA . ARG A 1 205 ? 28.212 13.071 3.092 1.00 48.66 205 ARG A CA 1
ATOM 1570 C C . ARG A 1 205 ? 28.757 13.802 4.326 1.00 48.66 205 ARG A C 1
ATOM 1572 O O . ARG A 1 205 ? 28.726 13.235 5.407 1.00 48.66 205 ARG A O 1
ATOM 1579 N N . ASN A 1 206 ? 29.225 15.048 4.177 1.00 43.12 206 ASN A N 1
ATOM 1580 C CA . ASN A 1 206 ? 30.058 15.704 5.198 1.00 43.12 206 ASN A CA 1
ATOM 1581 C C . ASN A 1 206 ? 29.462 16.974 5.836 1.00 43.12 206 ASN A C 1
ATOM 1583 O O . ASN A 1 206 ? 29.994 17.442 6.836 1.00 43.12 206 ASN A O 1
ATOM 1587 N N . GLY A 1 207 ? 28.396 17.567 5.284 1.00 45.25 207 GLY A N 1
ATOM 1588 C CA . GLY A 1 207 ? 27.940 18.897 5.729 1.00 45.25 207 GLY A CA 1
ATOM 1589 C C . GLY A 1 207 ? 26.803 18.920 6.756 1.00 45.25 207 GLY A C 1
ATOM 1590 O O . GLY A 1 207 ? 26.671 19.896 7.491 1.00 45.25 207 GLY A O 1
ATOM 1591 N N . ARG A 1 208 ? 25.949 17.886 6.790 1.00 46.06 208 ARG A N 1
ATOM 1592 C CA . ARG A 1 208 ? 24.677 17.918 7.549 1.00 46.06 208 ARG A CA 1
ATOM 1593 C C . ARG A 1 208 ? 24.501 16.777 8.554 1.00 46.06 208 ARG A C 1
ATOM 1595 O O . ARG A 1 208 ? 23.656 16.885 9.435 1.00 46.06 208 ARG A O 1
ATOM 1602 N N . LEU A 1 209 ? 25.306 15.723 8.442 1.00 47.44 209 LEU A N 1
ATOM 1603 C CA . LEU A 1 209 ? 25.432 14.663 9.439 1.00 47.44 209 LEU A CA 1
ATOM 1604 C C . LEU A 1 209 ? 26.651 15.020 10.289 1.00 47.44 209 LEU A C 1
ATOM 1606 O O . LEU A 1 209 ? 27.784 14.751 9.904 1.00 47.44 209 LEU A O 1
ATOM 1610 N N . GLY A 1 210 ? 26.448 15.763 11.373 1.00 46.06 210 GLY A N 1
ATOM 1611 C CA . GLY A 1 210 ? 27.556 16.206 12.213 1.00 46.06 210 GLY A CA 1
ATOM 1612 C C . GLY A 1 210 ? 28.205 15.024 12.922 1.00 46.06 210 GLY A C 1
ATOM 1613 O O . GLY A 1 210 ? 27.752 14.692 13.998 1.00 46.06 210 GLY A O 1
ATOM 1614 N N . ASN A 1 211 ? 29.240 14.400 12.349 1.00 49.28 211 ASN A N 1
ATOM 1615 C CA . ASN A 1 211 ? 30.088 13.340 12.932 1.00 49.28 211 ASN A CA 1
ATOM 1616 C C . ASN A 1 211 ? 29.398 12.132 13.615 1.00 49.28 211 ASN A C 1
ATOM 1618 O O . ASN A 1 211 ? 30.096 11.214 14.044 1.00 49.28 211 ASN A O 1
ATOM 1622 N N . SER A 1 212 ? 28.069 12.074 13.712 1.00 47.25 212 SER A N 1
ATOM 1623 C CA . SER A 1 212 ? 27.319 10.912 14.164 1.00 47.25 212 SER A CA 1
ATOM 1624 C C . SER A 1 212 ? 27.113 10.013 12.957 1.00 47.25 212 SER A C 1
ATOM 1626 O O . SER A 1 212 ? 26.150 10.125 12.213 1.00 47.25 212 SER A O 1
ATOM 1628 N N . ASP A 1 213 ? 28.085 9.151 12.718 1.00 51.09 213 ASP A N 1
ATOM 1629 C CA . ASP A 1 213 ? 28.063 8.159 11.652 1.00 51.09 213 ASP A CA 1
ATOM 1630 C C . ASP A 1 213 ? 27.155 6.976 12.027 1.00 51.09 213 ASP A C 1
ATOM 1632 O O . ASP A 1 213 ? 27.593 5.828 12.098 1.00 51.09 213 ASP A O 1
ATOM 1636 N N . THR A 1 214 ? 25.904 7.252 12.401 1.00 57.81 214 THR A N 1
ATOM 1637 C CA . THR A 1 214 ? 24.989 6.196 12.841 1.00 57.81 214 THR A CA 1
ATOM 1638 C C . THR A 1 214 ? 24.408 5.471 11.627 1.00 57.81 214 THR A C 1
ATOM 1640 O O . THR A 1 214 ? 24.178 6.075 10.581 1.00 57.81 214 THR A O 1
ATOM 1643 N N . LEU A 1 215 ? 24.164 4.161 11.738 1.00 56.69 215 LEU A N 1
ATOM 1644 C CA . LEU A 1 215 ? 23.512 3.376 10.675 1.00 56.69 215 LEU A CA 1
ATOM 1645 C C . LEU A 1 215 ? 22.160 3.989 10.268 1.00 56.69 215 LEU A C 1
ATOM 1647 O O . LEU A 1 215 ? 21.864 4.088 9.083 1.00 56.69 215 LEU A O 1
ATOM 1651 N N . ALA A 1 216 ? 21.422 4.544 11.235 1.00 58.09 216 ALA A N 1
ATOM 1652 C CA . ALA A 1 216 ? 20.182 5.290 11.012 1.00 58.09 216 ALA A CA 1
ATOM 1653 C C . ALA A 1 216 ? 20.358 6.584 10.188 1.00 58.09 216 ALA A C 1
ATOM 1655 O O . ALA A 1 216 ? 19.383 7.135 9.684 1.00 58.09 216 ALA A O 1
ATOM 1656 N N . ASP A 1 217 ? 21.582 7.092 10.037 1.00 59.88 217 ASP A N 1
ATOM 1657 C CA . ASP A 1 217 ? 21.890 8.232 9.175 1.00 59.88 217 ASP A CA 1
ATOM 1658 C C . ASP A 1 217 ? 22.266 7.812 7.748 1.00 59.88 217 ASP A C 1
ATOM 1660 O O . ASP A 1 217 ? 22.102 8.603 6.816 1.00 59.88 217 ASP A O 1
ATOM 1664 N N . ARG A 1 218 ? 22.729 6.565 7.574 1.00 61.03 218 ARG A N 1
ATOM 1665 C CA . ARG A 1 218 ? 23.165 5.989 6.293 1.00 61.03 218 ARG A CA 1
ATOM 1666 C C . ARG A 1 218 ? 22.073 5.203 5.576 1.00 61.03 218 ARG A C 1
ATOM 1668 O O . ARG A 1 218 ? 22.039 5.231 4.354 1.00 61.03 218 ARG A O 1
ATOM 1675 N N . GLU A 1 219 ? 21.196 4.525 6.304 1.00 68.25 219 GLU A N 1
ATOM 1676 C CA . GLU A 1 219 ? 20.184 3.610 5.760 1.00 68.25 219 GLU A CA 1
ATOM 1677 C C . GLU A 1 219 ? 18.785 4.162 6.032 1.00 68.25 219 GLU A C 1
ATOM 1679 O O . GLU A 1 219 ? 18.001 3.585 6.767 1.00 68.25 219 GLU A O 1
ATOM 1684 N N . ARG A 1 220 ? 18.482 5.351 5.508 1.00 80.31 220 ARG A N 1
ATOM 1685 C CA . ARG A 1 220 ? 17.232 6.069 5.820 1.00 80.31 220 ARG A CA 1
ATOM 1686 C C . ARG A 1 220 ? 16.063 5.717 4.912 1.00 80.31 220 ARG A C 1
ATOM 1688 O O . ARG A 1 220 ? 14.946 6.178 5.152 1.00 80.31 220 ARG A O 1
ATOM 1695 N N . ASP A 1 221 ? 16.306 4.945 3.865 1.00 86.62 221 ASP A N 1
ATOM 1696 C CA . ASP A 1 221 ? 15.368 4.789 2.767 1.00 86.62 221 ASP A CA 1
ATOM 1697 C C . ASP A 1 221 ? 14.948 3.329 2.606 1.00 86.62 221 ASP A C 1
ATOM 1699 O O . ASP A 1 221 ? 15.728 2.413 2.848 1.00 86.62 221 ASP A O 1
ATOM 1703 N N . TRP A 1 222 ? 13.736 3.105 2.107 1.00 91.50 222 TRP A N 1
ATOM 1704 C CA . TRP A 1 222 ? 13.303 1.788 1.645 1.00 91.50 222 TRP A CA 1
ATOM 1705 C C . TRP A 1 222 ? 13.244 1.780 0.121 1.00 91.50 222 TRP A C 1
ATOM 1707 O O . TRP A 1 222 ? 12.497 2.558 -0.476 1.00 91.50 222 TRP A O 1
ATOM 1717 N N . ALA A 1 223 ? 14.014 0.903 -0.534 1.00 92.06 223 ALA A N 1
ATOM 1718 C CA . ALA A 1 223 ? 13.949 0.772 -1.994 1.00 92.06 223 ALA A CA 1
ATOM 1719 C C . ALA A 1 223 ? 12.553 0.346 -2.459 1.00 92.06 223 ALA A C 1
ATOM 1721 O O . ALA A 1 223 ? 12.072 0.842 -3.480 1.00 92.06 223 ALA A O 1
ATOM 1722 N N . LYS A 1 224 ? 11.885 -0.495 -1.665 1.00 95.06 224 LYS A N 1
ATOM 1723 C CA . LYS A 1 224 ? 10.515 -0.939 -1.880 1.00 95.06 224 LYS A CA 1
ATOM 1724 C C . LYS A 1 224 ? 9.845 -1.333 -0.563 1.00 95.06 224 LYS A C 1
ATOM 1726 O O . LYS A 1 224 ? 10.451 -2.038 0.241 1.00 95.06 224 LYS A O 1
ATOM 1731 N N . ILE A 1 225 ? 8.582 -0.947 -0.402 1.00 97.25 225 ILE A N 1
ATOM 1732 C CA . ILE A 1 225 ? 7.670 -1.461 0.636 1.00 97.25 225 ILE A CA 1
ATOM 1733 C C . ILE A 1 225 ? 6.565 -2.322 0.013 1.00 97.25 225 ILE A C 1
ATOM 1735 O O . ILE A 1 225 ? 6.196 -2.096 -1.142 1.00 97.25 225 ILE A O 1
ATOM 1739 N N . SER A 1 226 ? 6.015 -3.280 0.758 1.00 97.94 226 SER A N 1
ATOM 1740 C CA . SER A 1 226 ? 4.975 -4.197 0.269 1.00 97.94 226 SER A CA 1
ATOM 1741 C C . SER A 1 226 ? 3.667 -3.487 -0.083 1.00 97.94 226 SER A C 1
ATOM 1743 O O . SER A 1 226 ? 3.199 -2.603 0.640 1.00 97.94 226 SER A O 1
ATOM 1745 N N . ASN A 1 227 ? 3.044 -3.921 -1.177 1.00 98.00 227 ASN A N 1
ATOM 1746 C CA . ASN A 1 227 ? 1.717 -3.504 -1.606 1.00 98.00 227 ASN A CA 1
ATOM 1747 C C . ASN A 1 227 ? 0.848 -4.741 -1.867 1.00 98.00 227 ASN A C 1
ATOM 1749 O O . ASN A 1 227 ? 1.029 -5.435 -2.859 1.00 98.00 227 ASN A O 1
ATOM 1753 N N . ILE A 1 228 ? -0.072 -5.008 -0.946 1.00 98.00 228 ILE A N 1
ATOM 1754 C CA . ILE A 1 228 ? -1.049 -6.099 -0.985 1.00 98.00 228 ILE A CA 1
ATOM 1755 C C . ILE A 1 228 ? -2.472 -5.600 -1.276 1.00 98.00 228 ILE A C 1
ATOM 1757 O O . ILE A 1 228 ? -3.428 -6.377 -1.190 1.00 98.00 228 ILE A O 1
ATOM 1761 N N . ALA A 1 229 ? -2.644 -4.302 -1.545 1.00 97.69 229 ALA A N 1
ATOM 1762 C CA . ALA A 1 229 ? -3.940 -3.732 -1.874 1.00 97.69 229 ALA A CA 1
ATOM 1763 C C . ALA A 1 229 ? -4.415 -4.309 -3.217 1.00 97.69 229 ALA A C 1
ATOM 1765 O O . ALA A 1 229 ? -3.652 -4.277 -4.181 1.00 97.69 229 ALA A O 1
ATOM 1766 N N . PRO A 1 230 ? -5.664 -4.797 -3.331 1.00 96.56 230 PRO A N 1
ATOM 1767 C CA . PRO A 1 230 ? -6.157 -5.375 -4.581 1.00 96.56 230 PRO A CA 1
ATOM 1768 C C . PRO A 1 230 ? -6.098 -4.423 -5.784 1.00 96.56 230 PRO A C 1
ATOM 1770 O O . PRO A 1 230 ? -5.956 -4.879 -6.911 1.00 96.56 230 PRO A O 1
ATOM 1773 N N . ASP A 1 231 ? -6.209 -3.113 -5.551 1.00 94.81 231 ASP A N 1
ATOM 1774 C CA . ASP A 1 231 ? -6.100 -2.066 -6.573 1.00 94.81 231 ASP A CA 1
ATOM 1775 C C . ASP A 1 231 ? -4.749 -1.326 -6.535 1.00 94.81 231 ASP A C 1
ATOM 1777 O O . ASP A 1 231 ? -4.548 -0.349 -7.254 1.00 94.81 231 ASP A O 1
ATOM 1781 N N . GLY A 1 232 ? -3.825 -1.745 -5.669 1.00 95.94 232 GLY A N 1
ATOM 1782 C CA . GLY A 1 232 ? -2.509 -1.135 -5.500 1.00 95.94 232 GLY A CA 1
ATOM 1783 C C . GLY A 1 232 ? -2.497 0.205 -4.764 1.00 95.94 232 GLY A C 1
ATOM 1784 O O . GLY A 1 232 ? -1.449 0.860 -4.732 1.00 95.94 232 GLY A O 1
ATOM 1785 N N . ARG A 1 233 ? -3.612 0.652 -4.173 1.00 96.06 233 ARG A N 1
ATOM 1786 C CA . ARG A 1 233 ? -3.666 1.948 -3.485 1.00 96.06 233 ARG A CA 1
ATOM 1787 C C . ARG A 1 233 ? -3.338 1.851 -2.000 1.00 96.06 233 ARG A C 1
ATOM 1789 O O . ARG A 1 233 ? -3.866 1.032 -1.254 1.00 96.06 233 ARG A O 1
ATOM 1796 N N . PHE A 1 234 ? -2.534 2.806 -1.542 1.00 97.44 234 PHE A N 1
ATOM 1797 C CA . PHE A 1 234 ? -2.368 3.085 -0.119 1.00 97.44 234 PHE A CA 1
ATOM 1798 C C . PHE A 1 234 ? -3.462 4.026 0.375 1.00 97.44 234 PHE A C 1
ATOM 1800 O O . PHE A 1 234 ? -4.074 4.764 -0.406 1.00 97.44 234 PHE A O 1
ATOM 1807 N N . VAL A 1 235 ? -3.688 4.032 1.684 1.00 96.88 235 VAL A N 1
ATOM 1808 C CA . VAL A 1 235 ? -4.690 4.891 2.313 1.00 96.88 235 VAL A CA 1
ATOM 1809 C C . VAL A 1 235 ? -4.058 5.879 3.281 1.00 96.88 235 VAL A C 1
ATOM 1811 O O . VAL A 1 235 ? -2.987 5.659 3.843 1.00 96.88 235 VAL A O 1
ATOM 1814 N N . ASN A 1 236 ? -4.763 6.981 3.496 1.00 96.06 236 ASN A N 1
ATOM 1815 C CA . ASN A 1 236 ? -4.490 7.950 4.532 1.00 96.06 236 ASN A CA 1
ATOM 1816 C C . ASN A 1 236 ? -5.645 7.932 5.541 1.00 96.06 236 ASN A C 1
ATOM 1818 O O . ASN A 1 236 ? -6.757 8.390 5.262 1.00 96.06 236 ASN A O 1
ATOM 1822 N N . LEU A 1 237 ? -5.370 7.428 6.744 1.00 96.19 237 LEU A N 1
ATOM 1823 C CA . LEU A 1 237 ? -6.348 7.313 7.829 1.00 96.19 237 LEU A CA 1
ATOM 1824 C C . LEU A 1 237 ? -6.870 8.677 8.309 1.00 96.19 237 LEU A C 1
ATOM 1826 O O . LEU A 1 237 ? -7.911 8.738 8.963 1.00 96.19 237 LEU A O 1
ATOM 1830 N N . HIS A 1 238 ? -6.203 9.781 7.954 1.00 95.19 238 HIS A N 1
ATOM 1831 C CA . HIS A 1 238 ? -6.717 11.127 8.190 1.00 95.19 238 HIS A CA 1
ATOM 1832 C C . HIS A 1 238 ? -8.110 11.322 7.582 1.00 95.19 238 HIS A C 1
ATOM 1834 O O . HIS A 1 238 ? -8.952 11.977 8.194 1.00 95.19 238 HIS A O 1
ATOM 1840 N N . ASN A 1 239 ? -8.373 10.721 6.419 1.00 95.56 239 ASN A N 1
ATOM 1841 C CA . ASN A 1 239 ? -9.637 10.882 5.699 1.00 95.56 239 ASN A CA 1
ATOM 1842 C C . ASN A 1 239 ? -10.825 10.224 6.425 1.00 95.56 239 ASN A C 1
ATOM 1844 O O . ASN A 1 239 ? -11.972 10.538 6.123 1.00 95.56 239 ASN A O 1
ATOM 1848 N N . LEU A 1 240 ? -10.572 9.388 7.441 1.00 94.81 240 LEU A N 1
ATOM 1849 C CA . LEU A 1 240 ? -11.613 8.842 8.321 1.00 94.81 240 LEU A CA 1
ATOM 1850 C C . LEU A 1 240 ? -12.101 9.850 9.367 1.00 94.81 240 LEU A C 1
ATOM 1852 O O . LEU A 1 240 ? -13.151 9.652 9.988 1.00 94.81 240 LEU A O 1
ATOM 1856 N N . ARG A 1 241 ? -11.352 10.934 9.606 1.00 91.69 241 ARG A N 1
ATOM 1857 C CA . ARG A 1 241 ? -11.732 11.948 10.592 1.00 91.69 241 ARG A CA 1
ATOM 1858 C C . ARG A 1 241 ? -13.004 12.649 10.139 1.00 91.69 241 ARG A C 1
ATOM 1860 O O . ARG A 1 241 ? -13.039 13.280 9.090 1.00 91.69 241 ARG A O 1
ATOM 1867 N N . ASN A 1 242 ? -14.043 12.561 10.966 1.00 89.44 242 ASN A N 1
ATOM 1868 C CA . ASN A 1 242 ? -15.376 13.100 10.680 1.00 89.44 242 ASN A CA 1
ATOM 1869 C C . ASN A 1 242 ? -16.044 12.501 9.422 1.00 89.44 242 ASN A C 1
ATOM 1871 O O . ASN A 1 242 ? -17.052 13.036 8.969 1.00 89.44 242 ASN A O 1
ATOM 1875 N N . SER A 1 243 ? -15.510 11.400 8.877 1.00 93.25 243 SER A N 1
ATOM 1876 C CA . SER A 1 243 ? -16.026 10.727 7.682 1.00 93.25 243 SER A CA 1
ATOM 1877 C C . SER A 1 243 ? -15.668 9.236 7.701 1.00 93.25 243 SER A C 1
ATOM 1879 O O . SER A 1 243 ? -14.809 8.759 6.964 1.00 93.25 243 SER A O 1
ATOM 1881 N N . PHE A 1 244 ? -16.326 8.461 8.568 1.00 91.81 244 PHE A N 1
ATOM 1882 C CA . PHE A 1 244 ? -16.089 7.010 8.636 1.00 91.81 244 PHE A CA 1
ATOM 1883 C C . PHE A 1 244 ? -16.447 6.294 7.317 1.00 91.81 244 PHE A C 1
ATOM 1885 O O . PHE A 1 244 ? -15.856 5.272 6.972 1.00 91.81 244 PHE A O 1
ATOM 1892 N N . GLU A 1 245 ? -17.369 6.884 6.549 1.00 92.75 245 GLU A N 1
ATOM 1893 C CA . GLU A 1 245 ? -17.844 6.409 5.245 1.00 92.75 245 GLU A CA 1
ATOM 1894 C C . GLU A 1 245 ? -17.003 6.916 4.056 1.00 92.75 245 GLU A C 1
ATOM 1896 O O . GLU A 1 245 ? -17.439 6.810 2.909 1.00 92.75 245 GLU A O 1
ATOM 1901 N N . ALA A 1 246 ? -15.808 7.476 4.298 1.00 94.81 246 ALA A N 1
ATOM 1902 C CA . ALA A 1 246 ? -14.901 7.921 3.239 1.00 94.81 246 ALA A CA 1
ATOM 1903 C C . ALA A 1 246 ? -14.703 6.819 2.183 1.00 94.81 246 ALA A C 1
ATOM 1905 O O . ALA A 1 246 ? -14.292 5.701 2.506 1.00 94.81 246 ALA A O 1
ATOM 1906 N N . ARG A 1 247 ? -15.015 7.115 0.919 1.00 95.12 247 ARG A N 1
ATOM 1907 C CA . ARG A 1 247 ? -14.983 6.113 -0.154 1.00 95.12 247 ARG A CA 1
ATOM 1908 C C . ARG A 1 247 ? -13.539 5.712 -0.487 1.00 95.12 247 ARG A C 1
ATOM 1910 O O . ARG A 1 247 ? -12.632 6.524 -0.308 1.00 95.12 247 ARG A O 1
ATOM 1917 N N . PRO A 1 248 ? -13.298 4.481 -0.958 1.00 94.00 248 PRO A N 1
ATOM 1918 C CA . PRO A 1 248 ? -12.040 4.134 -1.613 1.00 94.00 248 PRO A CA 1
ATOM 1919 C C . PRO A 1 248 ? -11.848 4.988 -2.872 1.00 94.00 248 PRO A C 1
ATOM 1921 O O . PRO A 1 248 ? -12.819 5.234 -3.584 1.00 94.00 248 PRO A O 1
ATOM 1924 N N . GLY A 1 249 ? -10.616 5.419 -3.141 1.00 91.75 249 GLY A N 1
ATOM 1925 C CA . GLY A 1 249 ? -10.282 6.240 -4.307 1.00 91.75 249 GLY A CA 1
ATOM 1926 C C . GLY A 1 249 ? -9.370 7.420 -3.972 1.00 91.75 249 GLY A C 1
ATOM 1927 O O . GLY A 1 249 ? -8.894 7.559 -2.843 1.00 91.75 249 GLY A O 1
ATOM 1928 N N . THR A 1 250 ? -9.080 8.244 -4.977 1.00 91.06 250 THR A N 1
ATOM 1929 C CA . THR A 1 250 ? -8.083 9.322 -4.907 1.00 91.06 250 THR A CA 1
ATOM 1930 C C . THR A 1 250 ? -8.687 10.719 -4.811 1.00 91.06 250 THR A C 1
ATOM 1932 O O . THR A 1 250 ? -7.935 11.663 -4.583 1.00 91.06 250 THR A O 1
ATOM 1935 N N . ALA A 1 251 ? -9.999 10.882 -5.003 1.00 90.56 251 ALA A N 1
ATOM 1936 C CA . ALA A 1 251 ? -10.654 12.185 -4.993 1.00 90.56 251 ALA A CA 1
ATOM 1937 C C . ALA A 1 251 ? -10.670 12.810 -3.591 1.00 90.56 251 ALA A C 1
ATOM 1939 O O . ALA A 1 251 ? -10.422 12.161 -2.578 1.00 90.56 251 ALA A O 1
ATOM 1940 N N . SER A 1 252 ? -10.973 14.107 -3.509 1.00 90.62 252 SER A N 1
ATOM 1941 C CA . SER A 1 252 ? -10.986 14.811 -2.224 1.00 90.62 252 SER A CA 1
ATOM 1942 C C . SER A 1 252 ? -11.954 14.154 -1.229 1.00 90.62 252 SER A C 1
ATOM 1944 O O . SER A 1 252 ? -13.142 14.025 -1.513 1.00 90.62 252 SER A O 1
ATOM 1946 N N . GLY A 1 253 ? -11.435 13.751 -0.064 1.00 90.62 253 GLY A N 1
ATOM 1947 C CA . GLY A 1 253 ? -12.198 13.055 0.980 1.00 90.62 253 GLY A CA 1
ATOM 1948 C C . GLY A 1 253 ? -12.268 11.531 0.824 1.00 90.62 253 GLY A C 1
ATOM 1949 O O . GLY A 1 253 ? -12.846 10.868 1.684 1.00 90.62 253 GLY A O 1
ATOM 1950 N N . GLU A 1 254 ? -11.676 10.969 -0.230 1.00 94.06 254 GLU A N 1
ATOM 1951 C CA . GLU A 1 254 ? -11.513 9.524 -0.406 1.00 94.06 254 GLU A CA 1
ATOM 1952 C C . GLU A 1 254 ? -10.240 9.018 0.281 1.00 94.06 254 GLU A C 1
ATOM 1954 O O . GLU A 1 254 ? -9.338 9.787 0.617 1.00 94.06 254 GLU A O 1
ATOM 1959 N N . MET A 1 255 ? -10.163 7.711 0.524 1.00 95.81 255 MET A N 1
ATOM 1960 C CA . MET A 1 255 ? -9.137 7.128 1.390 1.00 95.81 255 MET A CA 1
ATOM 1961 C C . MET A 1 255 ? -7.708 7.352 0.919 1.00 95.81 255 MET A C 1
ATOM 1963 O O . MET A 1 255 ? -6.839 7.541 1.765 1.00 95.81 255 MET A O 1
ATOM 1967 N N . SER A 1 256 ? -7.450 7.366 -0.384 1.00 93.81 256 SER A N 1
ATOM 1968 C CA . SER A 1 256 ? -6.106 7.544 -0.935 1.00 93.81 256 SER A CA 1
ATOM 1969 C C . SER A 1 256 ? -5.762 9.007 -1.192 1.00 93.81 256 SER A C 1
ATOM 1971 O O . SER A 1 256 ? -4.717 9.277 -1.765 1.00 93.81 256 SER A O 1
ATOM 1973 N N . PHE A 1 257 ? -6.599 9.967 -0.787 1.00 91.94 257 PHE A N 1
ATOM 1974 C CA . PHE A 1 257 ? -6.297 11.392 -0.924 1.00 91.94 257 PHE A CA 1
ATOM 1975 C C . PHE A 1 257 ? -5.289 11.880 0.128 1.00 91.94 257 PHE A C 1
ATOM 1977 O O . PHE A 1 257 ? -5.202 11.337 1.232 1.00 91.94 257 PHE A O 1
ATOM 1984 N N . ASN A 1 258 ? -4.553 12.953 -0.184 1.00 90.75 258 ASN A N 1
ATOM 1985 C CA . ASN A 1 258 ? -3.508 13.541 0.671 1.00 90.75 258 ASN A CA 1
ATOM 1986 C C . ASN A 1 258 ? -2.387 12.567 1.082 1.00 90.75 258 ASN A C 1
ATOM 1988 O O . ASN A 1 258 ? -1.772 12.736 2.139 1.00 90.75 258 ASN A O 1
ATOM 1992 N N . LEU A 1 259 ? -2.103 11.543 0.275 1.00 91.25 259 LEU A N 1
ATOM 1993 C CA . LEU A 1 259 ? -0.865 10.782 0.418 1.00 91.25 259 LEU A CA 1
ATOM 1994 C C . LEU A 1 259 ? 0.350 11.695 0.268 1.00 91.25 259 LEU A C 1
ATOM 1996 O O . LEU A 1 259 ? 0.362 12.646 -0.513 1.00 91.25 259 LEU A O 1
ATOM 2000 N N . SER A 1 260 ? 1.383 11.373 1.029 1.00 88.69 260 SER A N 1
ATOM 2001 C CA . SER A 1 260 ? 2.621 12.125 1.079 1.00 88.69 260 SER A CA 1
ATOM 2002 C C . SER A 1 260 ? 3.824 11.279 0.708 1.00 88.69 260 SER A C 1
ATOM 2004 O O . SER A 1 260 ? 3.854 10.060 0.911 1.00 88.69 260 SER A O 1
ATOM 2006 N N . LEU A 1 261 ? 4.833 11.970 0.189 1.00 85.56 261 LEU A N 1
ATOM 2007 C CA . LEU A 1 261 ? 6.189 11.466 0.063 1.00 85.56 261 LEU A CA 1
ATOM 2008 C C . LEU A 1 261 ? 7.111 12.288 0.952 1.00 85.56 261 LEU A C 1
ATOM 2010 O O . LEU A 1 261 ? 6.883 13.470 1.230 1.00 85.56 261 LEU A O 1
ATOM 2014 N N . LEU A 1 262 ? 8.169 11.628 1.382 1.00 76.19 262 LEU A N 1
ATOM 2015 C CA . LEU A 1 262 ? 9.262 12.228 2.115 1.00 76.19 262 LEU A CA 1
ATOM 2016 C C . LEU A 1 262 ? 10.355 12.590 1.114 1.00 76.19 262 LEU A C 1
ATOM 2018 O O . LEU A 1 262 ? 10.625 11.851 0.171 1.00 76.19 262 LEU A O 1
ATOM 2022 N N . ASN A 1 263 ? 10.972 13.751 1.300 1.00 66.12 263 ASN A N 1
ATOM 2023 C CA . ASN A 1 263 ? 12.049 14.220 0.441 1.00 66.12 263 ASN A CA 1
ATOM 2024 C C . ASN A 1 263 ? 13.213 14.700 1.315 1.00 66.12 263 ASN A C 1
ATOM 2026 O O . ASN A 1 263 ? 13.005 15.394 2.312 1.00 66.12 263 ASN A O 1
ATOM 2030 N N . HIS A 1 264 ? 14.435 14.325 0.935 1.00 53.06 264 HIS A N 1
ATOM 2031 C CA . HIS A 1 264 ? 15.668 14.689 1.628 1.00 53.06 264 HIS A CA 1
ATOM 2032 C C . HIS A 1 264 ? 16.053 16.177 1.446 1.00 53.06 264 HIS A C 1
ATOM 2034 O O . HIS A 1 264 ? 16.724 16.761 2.300 1.00 53.06 264 HIS A O 1
ATOM 2040 N N . GLU A 1 265 ? 15.608 16.811 0.356 1.00 47.44 265 GLU A N 1
ATOM 2041 C CA . GLU A 1 265 ? 16.029 18.150 -0.080 1.00 47.44 265 GLU A CA 1
ATOM 2042 C C . GLU A 1 265 ? 14.972 19.242 0.138 1.00 47.44 265 GLU A C 1
ATOM 2044 O O . GLU A 1 265 ? 15.319 20.406 0.338 1.00 47.44 265 GLU A O 1
ATOM 2049 N N . ALA A 1 266 ? 13.680 18.898 0.127 1.00 43.22 266 ALA A N 1
ATOM 2050 C CA . ALA A 1 266 ? 12.612 19.898 0.046 1.00 43.22 266 ALA A CA 1
ATOM 2051 C C . ALA A 1 266 ? 12.284 20.630 1.358 1.00 43.22 266 ALA A C 1
ATOM 2053 O O . ALA A 1 266 ? 11.452 21.530 1.328 1.00 43.22 266 ALA A O 1
ATOM 2054 N N . ASN A 1 267 ? 12.907 20.303 2.495 1.00 38.50 267 ASN A N 1
ATOM 2055 C CA . ASN A 1 267 ? 12.614 21.007 3.740 1.00 38.50 267 ASN A CA 1
ATOM 2056 C C . ASN A 1 267 ? 13.851 21.262 4.608 1.00 38.50 267 ASN A C 1
ATOM 2058 O O . ASN A 1 267 ? 14.561 20.369 5.073 1.00 38.50 267 ASN A O 1
ATOM 2062 N N . THR A 1 268 ? 14.070 22.545 4.887 1.00 36.31 268 THR A N 1
ATOM 2063 C CA . THR A 1 268 ? 14.990 23.075 5.903 1.00 36.31 268 THR A CA 1
ATOM 2064 C C . THR A 1 268 ? 14.618 22.642 7.326 1.00 36.31 268 THR A C 1
ATOM 2066 O O . THR A 1 268 ? 15.422 22.818 8.238 1.00 36.31 268 THR A O 1
ATOM 2069 N N . VAL A 1 269 ? 13.462 21.995 7.502 1.00 40.44 269 VAL A N 1
ATOM 2070 C CA . VAL A 1 269 ? 13.018 21.333 8.730 1.00 40.44 269 VAL A CA 1
ATOM 2071 C C . VAL A 1 269 ? 12.954 19.827 8.471 1.00 40.44 269 VAL A C 1
ATOM 2073 O O . VAL A 1 269 ? 12.182 19.367 7.629 1.00 40.44 269 VAL A O 1
ATOM 2076 N N . ALA A 1 270 ? 13.775 19.045 9.173 1.00 37.97 270 ALA A N 1
ATOM 2077 C CA . ALA A 1 270 ? 13.698 17.589 9.132 1.00 37.97 270 ALA A CA 1
ATOM 2078 C C . ALA A 1 270 ? 12.253 17.136 9.429 1.00 37.97 270 ALA A C 1
ATOM 2080 O O . ALA A 1 270 ? 11.729 17.421 10.500 1.00 37.97 270 ALA A O 1
ATOM 2081 N N . GLY A 1 271 ? 11.603 16.454 8.480 1.00 44.06 271 GLY A N 1
ATOM 2082 C CA . GLY A 1 271 ? 10.271 15.869 8.686 1.00 44.06 271 GLY A CA 1
ATOM 2083 C C . GLY A 1 271 ? 9.069 16.654 8.156 1.00 44.06 271 GLY A C 1
ATOM 2084 O O . GLY A 1 271 ? 7.944 16.248 8.431 1.00 44.06 271 GLY A O 1
ATOM 2085 N N . ALA A 1 272 ? 9.251 17.726 7.381 1.00 44.00 272 ALA A N 1
ATOM 2086 C CA . ALA A 1 272 ? 8.102 18.363 6.744 1.00 44.00 272 ALA A CA 1
ATOM 2087 C C . ALA A 1 272 ? 7.605 17.546 5.532 1.00 44.00 272 ALA A C 1
ATOM 2089 O O . ALA A 1 272 ? 8.333 17.260 4.578 1.00 44.00 272 ALA A O 1
ATOM 2090 N N . VAL A 1 273 ? 6.340 17.152 5.636 1.00 53.94 273 VAL A N 1
ATOM 2091 C CA . VAL A 1 273 ? 5.587 16.323 4.700 1.00 53.94 273 VAL A CA 1
ATOM 2092 C C . VAL A 1 273 ? 5.064 17.186 3.557 1.00 53.94 273 VAL A C 1
ATOM 2094 O O . VAL A 1 273 ? 4.356 18.164 3.793 1.00 53.94 273 VAL A O 1
ATOM 2097 N N . VAL A 1 274 ? 5.383 16.824 2.312 1.00 55.66 274 VAL A N 1
ATOM 2098 C CA . VAL A 1 274 ? 4.817 17.494 1.133 1.00 55.66 274 VAL A CA 1
ATOM 2099 C C . VAL A 1 274 ? 3.576 16.719 0.699 1.00 55.66 274 VAL A C 1
ATOM 2101 O O . VAL A 1 274 ? 3.664 15.721 -0.012 1.00 55.66 274 VAL A O 1
ATOM 2104 N N . ALA A 1 275 ? 2.414 17.154 1.187 1.00 56.94 275 ALA A N 1
ATOM 2105 C CA . ALA A 1 275 ? 1.137 16.500 0.904 1.00 56.94 275 ALA A CA 1
ATOM 2106 C C . ALA A 1 275 ? 0.578 16.845 -0.489 1.00 56.94 275 ALA A C 1
ATOM 2108 O O . ALA A 1 275 ? -0.185 16.057 -1.041 1.00 56.94 275 ALA A O 1
ATOM 2109 N N . ASN A 1 276 ? 0.926 18.008 -1.066 1.00 56.81 276 ASN A N 1
ATOM 2110 C CA . ASN A 1 276 ? 0.443 18.398 -2.393 1.00 56.81 276 ASN A CA 1
ATOM 2111 C C . ASN A 1 276 ? 1.191 19.623 -2.983 1.00 56.81 276 ASN A C 1
ATOM 2113 O O . ASN A 1 276 ? 1.189 20.677 -2.345 1.00 56.81 276 ASN A O 1
ATOM 2117 N N . PRO A 1 277 ? 1.764 19.534 -4.198 1.00 62.16 277 PRO A N 1
ATOM 2118 C CA . PRO A 1 277 ? 2.012 18.294 -4.928 1.00 62.16 277 PRO A CA 1
ATOM 2119 C C . PRO A 1 277 ? 3.132 17.499 -4.250 1.00 62.16 277 PRO A C 1
ATOM 2121 O O . PRO A 1 277 ? 4.155 18.070 -3.871 1.00 62.16 277 PRO A O 1
ATOM 2124 N N . ALA A 1 278 ? 2.955 16.186 -4.099 1.00 78.56 278 ALA A N 1
ATOM 2125 C CA . ALA A 1 278 ? 4.041 15.333 -3.625 1.00 78.56 278 ALA A CA 1
ATOM 2126 C C . ALA A 1 278 ? 5.167 15.328 -4.673 1.00 78.56 278 ALA A C 1
ATOM 2128 O O . ALA A 1 278 ? 4.906 15.437 -5.871 1.00 78.56 278 ALA A O 1
ATOM 2129 N N . ARG A 1 279 ? 6.427 15.228 -4.246 1.00 81.38 279 ARG A N 1
ATOM 2130 C CA . ARG A 1 279 ? 7.582 15.229 -5.156 1.00 81.38 279 ARG A CA 1
ATOM 2131 C C . ARG A 1 279 ? 8.482 14.051 -4.835 1.00 81.38 279 ARG A C 1
ATOM 2133 O O . ARG A 1 279 ? 8.894 13.908 -3.685 1.00 81.38 279 ARG A O 1
ATOM 2140 N N . THR A 1 280 ? 8.768 13.234 -5.842 1.00 82.56 280 THR A N 1
ATOM 2141 C CA . THR A 1 280 ? 9.681 12.093 -5.714 1.00 82.56 280 THR A CA 1
ATOM 2142 C C . THR A 1 280 ? 11.123 12.566 -5.524 1.00 82.56 280 THR A C 1
ATOM 2144 O O . THR A 1 280 ? 11.457 13.733 -5.756 1.00 82.56 280 THR A O 1
ATOM 2147 N N . ASP A 1 281 ? 11.996 11.648 -5.127 1.00 76.44 281 ASP A N 1
ATOM 2148 C CA . ASP A 1 281 ? 13.436 11.870 -4.984 1.00 76.44 281 ASP A CA 1
ATOM 2149 C C . ASP A 1 281 ? 14.144 12.140 -6.323 1.00 76.44 281 ASP A C 1
ATOM 2151 O O . ASP A 1 281 ? 15.118 12.882 -6.371 1.00 76.44 281 ASP A O 1
ATOM 2155 N N . PHE A 1 282 ? 13.606 11.626 -7.429 1.00 80.31 282 PHE A N 1
ATOM 2156 C CA . PHE A 1 282 ? 14.063 11.904 -8.798 1.00 80.31 282 PHE A CA 1
ATOM 2157 C C . PHE A 1 282 ? 13.287 13.051 -9.469 1.00 80.31 282 PHE A C 1
ATOM 2159 O O . PHE A 1 282 ? 13.192 13.121 -10.694 1.00 80.31 282 PHE A O 1
ATOM 2166 N N . ASN A 1 283 ? 12.753 13.981 -8.671 1.00 80.12 283 ASN A N 1
ATOM 2167 C CA . ASN A 1 283 ? 12.192 15.248 -9.138 1.00 80.12 283 ASN A CA 1
ATOM 2168 C C . ASN A 1 283 ? 10.937 15.129 -10.036 1.00 80.12 283 ASN A C 1
ATOM 2170 O O . ASN A 1 283 ? 10.697 15.967 -10.908 1.00 80.12 283 ASN A O 1
ATOM 2174 N N . VAL A 1 284 ? 10.096 14.119 -9.809 1.00 82.31 284 VAL A N 1
ATOM 2175 C CA . VAL A 1 284 ? 8.772 14.032 -10.442 1.00 82.31 284 VAL A CA 1
ATOM 2176 C C . VAL A 1 284 ? 7.712 14.599 -9.505 1.00 82.31 284 VAL A C 1
ATOM 2178 O O . VAL A 1 284 ? 7.618 14.215 -8.341 1.00 82.31 284 VAL A O 1
ATOM 2181 N N . THR A 1 285 ? 6.911 15.527 -10.023 1.00 86.69 285 THR A N 1
ATOM 2182 C CA . THR A 1 285 ? 5.802 16.159 -9.302 1.00 86.69 285 THR A CA 1
ATOM 2183 C C . THR A 1 285 ? 4.524 15.350 -9.494 1.00 86.69 285 THR A C 1
ATOM 2185 O O . THR A 1 285 ?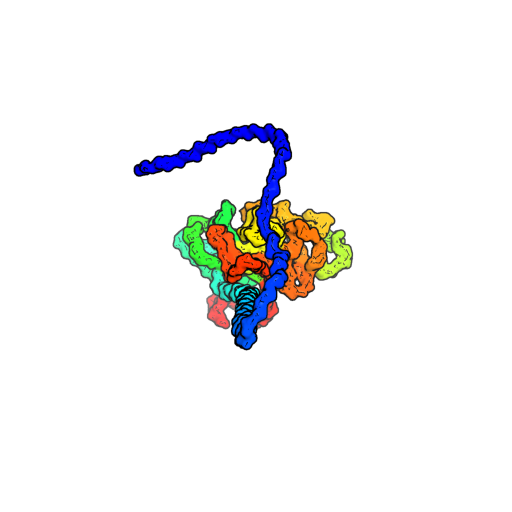 4.037 15.195 -10.613 1.00 86.69 285 THR A O 1
ATOM 2188 N N . ILE A 1 286 ? 3.948 14.885 -8.393 1.00 87.06 286 ILE A N 1
ATOM 2189 C CA . ILE A 1 286 ? 2.695 14.139 -8.337 1.00 87.06 286 ILE A CA 1
ATOM 2190 C C . ILE A 1 286 ? 1.614 15.092 -7.826 1.00 87.06 286 ILE A C 1
ATOM 2192 O O . ILE A 1 286 ? 1.468 15.335 -6.625 1.00 87.06 286 ILE A O 1
ATOM 2196 N N . ALA A 1 287 ? 0.870 15.678 -8.760 1.00 84.44 287 ALA A N 1
ATOM 2197 C CA . ALA A 1 287 ? -0.290 16.492 -8.426 1.00 84.44 287 ALA A CA 1
ATOM 2198 C C . ALA A 1 287 ? -1.404 15.612 -7.842 1.00 84.44 287 ALA A C 1
ATOM 2200 O O . ALA A 1 287 ? -1.644 14.509 -8.340 1.00 84.44 287 ALA A O 1
ATOM 2201 N N . ALA A 1 288 ? -2.111 16.105 -6.823 1.00 77.94 288 ALA A N 1
ATOM 2202 C CA . ALA A 1 288 ? -3.322 15.438 -6.352 1.00 77.94 288 ALA A CA 1
ATOM 2203 C C . ALA A 1 288 ? -4.328 15.281 -7.503 1.00 77.94 288 ALA A C 1
ATOM 2205 O O . ALA A 1 288 ? -4.542 16.225 -8.265 1.00 77.94 288 ALA A O 1
ATOM 2206 N N . ASN A 1 289 ? -4.930 14.095 -7.629 1.00 75.44 289 ASN A N 1
ATOM 2207 C CA . ASN A 1 289 ? -5.808 13.717 -8.749 1.00 75.44 289 ASN A CA 1
ATOM 2208 C C . ASN A 1 289 ? -5.149 13.768 -10.142 1.00 75.44 289 ASN A C 1
ATOM 2210 O O . ASN A 1 289 ? -5.841 13.723 -11.158 1.00 75.44 289 ASN A O 1
ATOM 2214 N N . GLY A 1 290 ? -3.821 13.883 -10.213 1.00 83.31 290 GLY A N 1
ATOM 2215 C CA . GLY A 1 290 ? -3.083 13.829 -11.469 1.00 83.31 290 GLY A CA 1
ATOM 2216 C C . GLY A 1 290 ? -2.930 12.398 -12.004 1.00 83.31 290 GLY A C 1
ATOM 2217 O O . GLY A 1 290 ? -3.099 11.436 -11.256 1.00 83.31 290 GLY A O 1
ATOM 2218 N N . PRO A 1 291 ? -2.518 12.238 -13.276 1.00 83.44 291 PRO A N 1
ATOM 2219 C CA . PRO A 1 291 ? -2.289 10.929 -13.906 1.00 83.44 291 PRO A CA 1
ATOM 2220 C C . PRO A 1 291 ? -1.277 10.053 -13.156 1.00 83.44 291 PRO A C 1
ATOM 2222 O O . PRO A 1 291 ? -1.359 8.830 -13.193 1.00 83.44 291 PRO A O 1
ATOM 2225 N N . LEU A 1 292 ? -0.317 10.678 -12.470 1.00 89.25 292 LEU A N 1
ATOM 2226 C CA . LEU A 1 292 ? 0.715 9.984 -11.699 1.00 89.25 292 LEU A CA 1
ATOM 2227 C C . LEU A 1 292 ? 0.253 9.587 -10.295 1.00 89.25 292 LEU A C 1
ATOM 2229 O O . LEU A 1 292 ? 0.888 8.755 -9.658 1.00 89.25 292 LEU A O 1
ATOM 2233 N N . TYR A 1 293 ? -0.833 10.184 -9.800 1.00 90.50 293 TYR A N 1
ATOM 2234 C CA . TYR A 1 293 ? -1.336 9.916 -8.455 1.00 90.50 293 TYR A CA 1
ATOM 2235 C C . TYR A 1 293 ? -1.893 8.495 -8.337 1.00 90.50 293 TYR A C 1
ATOM 2237 O O . TYR A 1 293 ? -1.742 7.853 -7.304 1.00 90.50 293 TYR A O 1
ATOM 2245 N N . ASP A 1 294 ? -2.476 7.991 -9.424 1.00 91.50 294 ASP A N 1
ATOM 2246 C CA . ASP A 1 294 ? -3.086 6.663 -9.513 1.00 91.50 294 ASP A CA 1
ATOM 2247 C C . ASP A 1 294 ? -2.084 5.550 -9.870 1.00 91.50 294 ASP A C 1
ATOM 2249 O O . ASP A 1 294 ? -2.481 4.479 -10.316 1.00 91.50 294 ASP A O 1
ATOM 2253 N N . ARG A 1 295 ? -0.776 5.807 -9.735 1.00 94.44 295 ARG A N 1
ATOM 2254 C CA . ARG A 1 295 ? 0.296 4.864 -10.086 1.00 94.44 295 ARG A CA 1
ATOM 2255 C C . ARG A 1 295 ? 0.989 4.348 -8.820 1.00 94.44 295 ARG A C 1
ATOM 2257 O O . ARG A 1 295 ? 1.774 5.091 -8.218 1.00 94.44 295 ARG A O 1
ATOM 2264 N N . PRO A 1 296 ? 0.747 3.088 -8.411 1.00 95.88 296 PRO A N 1
ATOM 2265 C CA . PRO A 1 296 ? 1.264 2.514 -7.163 1.00 95.88 296 PRO A CA 1
ATOM 2266 C C . PRO A 1 296 ? 2.784 2.575 -6.999 1.00 95.88 296 PRO A C 1
ATOM 2268 O O . PRO A 1 296 ? 3.285 2.690 -5.876 1.00 95.88 296 PRO A O 1
ATOM 2271 N N . ALA A 1 297 ? 3.527 2.543 -8.106 1.00 95.69 297 ALA A N 1
ATOM 2272 C CA . ALA A 1 297 ? 4.985 2.610 -8.111 1.00 95.69 297 ALA A CA 1
ATOM 2273 C C . ALA A 1 297 ? 5.533 3.844 -7.381 1.00 95.69 297 ALA A C 1
ATOM 2275 O O . ALA A 1 297 ? 6.514 3.737 -6.651 1.00 95.69 297 ALA A O 1
ATOM 2276 N N . TYR A 1 298 ? 4.892 5.011 -7.498 1.00 93.56 298 TYR A N 1
ATOM 2277 C CA . TYR A 1 298 ? 5.373 6.223 -6.822 1.00 93.56 298 TYR A CA 1
ATOM 2278 C C . TYR A 1 298 ? 5.188 6.201 -5.303 1.00 93.56 298 TYR A C 1
ATOM 2280 O O . TYR A 1 298 ? 5.853 6.950 -4.591 1.00 93.56 298 TYR A O 1
ATOM 2288 N N . TRP A 1 299 ? 4.286 5.357 -4.811 1.00 95.50 299 TRP A N 1
ATOM 2289 C CA . TRP A 1 299 ? 3.937 5.270 -3.396 1.00 95.50 299 TRP A CA 1
ATOM 2290 C C . TRP A 1 299 ? 4.574 4.071 -2.690 1.00 95.50 299 TRP A C 1
ATOM 2292 O O . TRP A 1 299 ? 4.601 4.041 -1.463 1.00 95.50 299 TRP A O 1
ATOM 2302 N N . SER A 1 300 ? 5.082 3.102 -3.454 1.00 95.94 300 SER A N 1
ATOM 2303 C CA . SER A 1 300 ? 5.701 1.873 -2.945 1.00 95.94 300 SER A CA 1
ATOM 2304 C C . SER A 1 300 ? 7.200 1.803 -3.224 1.00 95.94 300 SER A C 1
ATOM 2306 O O . SER A 1 300 ? 7.961 1.365 -2.361 1.00 95.94 300 SER A O 1
ATOM 2308 N N . ASN A 1 301 ? 7.652 2.266 -4.392 1.00 94.81 301 ASN A N 1
ATOM 2309 C CA . ASN A 1 301 ? 9.068 2.294 -4.729 1.00 94.81 301 ASN A CA 1
ATOM 2310 C C . ASN A 1 301 ? 9.728 3.523 -4.109 1.00 94.81 301 ASN A C 1
ATOM 2312 O O . ASN A 1 301 ? 9.116 4.582 -3.960 1.00 94.81 301 ASN A O 1
ATOM 2316 N N . ARG A 1 302 ? 11.017 3.395 -3.831 1.00 91.19 302 ARG A N 1
ATOM 2317 C CA . ARG A 1 302 ? 11.928 4.484 -3.484 1.00 91.19 302 ARG A CA 1
ATOM 2318 C C . ARG A 1 302 ? 11.432 5.406 -2.364 1.00 91.19 302 ARG A C 1
ATOM 2320 O O . ARG A 1 302 ? 11.374 6.626 -2.507 1.00 91.19 302 ARG A O 1
ATOM 2327 N N . GLN A 1 303 ? 11.066 4.820 -1.233 1.00 90.69 303 GLN A N 1
ATOM 2328 C CA . GLN A 1 303 ? 10.560 5.537 -0.067 1.00 90.69 303 GLN A CA 1
ATOM 2329 C C . GLN A 1 303 ? 11.714 6.161 0.729 1.00 90.69 303 GLN A C 1
ATOM 2331 O O . GLN A 1 303 ? 12.224 5.589 1.692 1.00 90.69 303 GLN A O 1
ATOM 2336 N N . VAL A 1 304 ? 12.144 7.346 0.296 1.00 84.19 304 VAL A N 1
ATOM 2337 C CA . VAL A 1 304 ? 13.242 8.099 0.920 1.00 84.19 304 VAL A CA 1
ATOM 2338 C C . VAL A 1 304 ? 12.877 8.551 2.330 1.00 84.19 304 VAL A C 1
ATOM 2340 O O . VAL A 1 304 ? 11.779 9.029 2.561 1.00 84.19 304 VAL A O 1
ATOM 2343 N N . GLY A 1 305 ? 13.787 8.445 3.291 1.00 82.06 305 GLY A N 1
ATOM 2344 C CA . GLY A 1 305 ? 13.605 8.920 4.662 1.00 82.06 305 GLY A CA 1
ATOM 2345 C C . GLY A 1 305 ? 12.559 8.162 5.480 1.00 82.06 305 GLY A C 1
ATOM 2346 O O . GLY A 1 305 ? 12.228 8.632 6.575 1.00 82.06 305 GLY A O 1
ATOM 2347 N N . LEU A 1 306 ? 12.021 7.055 4.955 1.00 87.94 306 LEU A N 1
ATOM 2348 C CA . LEU A 1 306 ? 10.989 6.260 5.609 1.00 87.94 306 LEU A CA 1
ATOM 2349 C C . LEU A 1 306 ? 11.548 5.420 6.763 1.00 87.94 306 LEU A C 1
ATOM 2351 O O . LEU A 1 306 ? 10.865 5.313 7.774 1.00 87.94 306 LEU A O 1
ATOM 2355 N N . PHE A 1 307 ? 12.783 4.912 6.681 1.00 89.38 307 PHE A N 1
ATOM 2356 C CA . PHE A 1 307 ? 13.408 4.214 7.806 1.00 89.38 307 PHE A CA 1
ATOM 2357 C C . PHE A 1 307 ? 13.768 5.223 8.903 1.00 89.38 307 PHE A C 1
ATOM 2359 O O . PHE A 1 307 ? 14.819 5.870 8.899 1.00 89.38 307 PHE A O 1
ATOM 2366 N N . ARG A 1 308 ? 12.824 5.429 9.819 1.00 85.56 308 ARG A N 1
ATOM 2367 C CA . ARG A 1 308 ? 12.934 6.352 10.950 1.00 85.56 308 ARG A CA 1
ATOM 2368 C C . ARG A 1 308 ? 12.082 5.869 12.121 1.00 85.56 308 ARG A C 1
ATOM 2370 O O . ARG A 1 308 ? 11.075 5.206 11.878 1.00 85.56 308 ARG A O 1
ATOM 2377 N N . PRO A 1 309 ? 12.406 6.283 13.356 1.00 87.50 309 PRO A N 1
ATOM 2378 C CA . PRO A 1 309 ? 11.623 5.905 14.522 1.00 87.50 309 PRO A CA 1
ATOM 2379 C C . PRO A 1 309 ? 10.157 6.357 14.434 1.00 87.50 309 PRO A C 1
ATOM 2381 O O . PRO A 1 309 ? 9.876 7.511 14.086 1.00 87.50 309 PRO A O 1
ATOM 2384 N N . VAL A 1 310 ? 9.231 5.491 14.855 1.00 86.88 310 VAL A N 1
ATOM 2385 C CA . VAL A 1 310 ? 7.777 5.763 14.908 1.00 86.88 310 VAL A CA 1
ATOM 2386 C C . VAL A 1 310 ? 7.430 6.926 15.847 1.00 86.88 310 VAL A C 1
ATOM 2388 O O . VAL A 1 310 ? 6.413 7.602 15.695 1.00 86.88 310 VAL A O 1
ATOM 2391 N N . THR A 1 311 ? 8.317 7.240 16.791 1.00 79.62 311 THR A N 1
ATOM 2392 C CA . THR A 1 311 ? 8.158 8.328 17.769 1.00 79.62 311 THR A CA 1
ATOM 2393 C C . THR A 1 311 ? 8.270 9.735 17.175 1.00 79.62 311 THR A C 1
ATOM 2395 O O . THR A 1 311 ? 8.188 10.715 17.919 1.00 79.62 311 THR A O 1
ATOM 2398 N N . SER A 1 312 ? 8.454 9.871 15.856 1.00 63.09 312 SER A N 1
ATOM 2399 C CA . SER A 1 312 ? 8.595 11.168 15.197 1.00 63.09 312 SER A CA 1
ATOM 2400 C C . SER A 1 312 ? 7.406 12.087 15.510 1.00 63.09 312 SER A C 1
ATOM 2402 O O . SER A 1 312 ? 6.272 11.821 15.103 1.00 63.09 312 SER A O 1
ATOM 2404 N N . ALA A 1 313 ? 7.672 13.176 16.236 1.00 62.03 313 ALA A N 1
ATOM 2405 C CA . ALA A 1 313 ? 6.680 14.189 16.568 1.00 62.03 313 ALA A CA 1
ATOM 2406 C C . ALA A 1 313 ? 6.065 14.773 15.285 1.00 62.03 313 ALA A C 1
ATOM 2408 O O . ALA A 1 313 ? 6.778 15.172 14.365 1.00 62.03 313 ALA A O 1
ATOM 2409 N N . GLY A 1 314 ? 4.738 14.833 15.229 1.00 74.44 314 GLY A N 1
ATOM 2410 C CA . GLY A 1 314 ? 3.998 15.398 14.108 1.00 74.44 314 GLY A CA 1
ATOM 2411 C C . GLY A 1 314 ? 2.651 15.938 14.568 1.00 74.44 314 GLY A C 1
ATOM 2412 O O . GLY A 1 314 ? 2.130 15.532 15.607 1.00 74.44 314 GLY A O 1
ATOM 2413 N N . ASP A 1 315 ? 2.094 16.870 13.802 1.00 84.75 315 ASP A N 1
ATOM 2414 C CA . ASP A 1 315 ? 0.770 17.417 14.078 1.00 84.75 315 ASP A CA 1
ATOM 2415 C C . ASP A 1 315 ? -0.308 16.393 13.708 1.00 84.75 315 ASP A C 1
ATOM 2417 O O . ASP A 1 315 ? -0.565 16.155 12.530 1.00 84.75 315 ASP A O 1
ATOM 2421 N N . VAL A 1 316 ? -0.972 15.818 14.714 1.00 87.50 316 VAL A N 1
ATOM 2422 C CA . VAL A 1 316 ? -2.106 14.899 14.527 1.00 87.50 316 VAL A CA 1
ATOM 2423 C C . VAL A 1 316 ? -3.272 15.549 13.775 1.00 87.50 316 VAL A C 1
ATOM 2425 O O . VAL A 1 316 ? -4.128 14.845 13.248 1.00 87.50 316 VAL A O 1
ATOM 2428 N N . GLY A 1 317 ? -3.356 16.882 13.742 1.00 89.69 317 GLY A N 1
ATOM 2429 C CA . GLY A 1 317 ? -4.320 17.638 12.943 1.00 89.69 317 GLY A CA 1
ATOM 2430 C C . GLY A 1 317 ? -4.037 17.608 11.442 1.00 89.69 317 GLY A C 1
ATOM 2431 O O . GLY A 1 317 ? -4.955 17.831 10.655 1.00 89.69 317 GLY A O 1
ATOM 2432 N N . SER A 1 318 ? -2.810 17.289 11.036 1.00 88.75 318 SER A N 1
ATOM 2433 C CA . SER A 1 318 ? -2.376 17.303 9.642 1.00 88.75 318 SER A CA 1
ATOM 2434 C C . SER A 1 318 ? -2.638 15.971 8.938 1.00 88.75 318 SER A C 1
ATOM 2436 O O . SER A 1 318 ? -2.403 14.894 9.489 1.00 88.75 318 SER A O 1
ATOM 2438 N N . ALA A 1 319 ? -3.049 16.031 7.669 1.00 88.19 319 ALA A N 1
ATOM 2439 C CA . ALA A 1 319 ? -3.115 14.854 6.798 1.00 88.19 319 ALA A CA 1
ATOM 2440 C C . ALA A 1 319 ? -1.732 14.229 6.546 1.00 88.19 319 ALA A C 1
ATOM 2442 O O . ALA A 1 319 ? -1.636 13.053 6.200 1.00 88.19 319 ALA A O 1
ATOM 2443 N N . GLY A 1 320 ? -0.664 15.005 6.753 1.00 86.12 320 GLY A N 1
ATOM 2444 C CA . GLY A 1 320 ? 0.716 14.539 6.699 1.00 86.12 320 GLY A CA 1
ATOM 2445 C C . GLY A 1 320 ? 1.202 13.844 7.970 1.00 86.12 320 GLY A C 1
ATOM 2446 O O . GLY A 1 320 ? 2.383 13.535 8.064 1.00 86.12 320 GLY A O 1
ATOM 2447 N N . TYR A 1 321 ? 0.358 13.622 8.979 1.00 88.19 321 TYR A N 1
ATOM 2448 C CA . TYR A 1 321 ? 0.789 12.887 10.164 1.00 88.19 321 TYR A CA 1
ATOM 2449 C C . TYR A 1 321 ? 1.187 11.450 9.793 1.00 88.19 321 TYR A C 1
ATOM 2451 O O . TYR A 1 321 ? 0.383 10.702 9.241 1.00 88.19 321 TYR A O 1
ATOM 2459 N N . PHE A 1 322 ? 2.430 11.068 10.097 1.00 88.81 322 PHE A N 1
ATOM 2460 C CA . PHE A 1 322 ? 3.042 9.827 9.608 1.00 88.81 322 PHE A CA 1
ATOM 2461 C C . PHE A 1 322 ? 2.228 8.582 9.952 1.00 88.81 322 PHE A C 1
ATOM 2463 O O . PHE A 1 322 ? 1.951 7.789 9.060 1.00 88.81 322 PHE A O 1
ATOM 2470 N N . ASN A 1 323 ? 1.748 8.462 11.191 1.00 91.56 323 ASN A N 1
ATOM 2471 C CA . ASN A 1 323 ? 0.952 7.311 11.629 1.00 91.56 323 ASN A CA 1
ATOM 2472 C C . ASN A 1 323 ? -0.390 7.159 10.890 1.00 91.56 323 ASN A C 1
ATOM 2474 O O . ASN A 1 323 ? -1.044 6.130 11.029 1.00 91.56 323 ASN A O 1
ATOM 2478 N N . TYR A 1 324 ? -0.827 8.157 10.111 1.00 93.94 324 TYR A N 1
ATOM 2479 C CA . TYR A 1 324 ? -1.986 8.002 9.229 1.00 93.94 324 TYR A CA 1
ATOM 2480 C C . TYR A 1 324 ? -1.676 7.343 7.897 1.00 93.94 324 TYR A C 1
ATOM 2482 O O . TYR A 1 324 ? -2.606 6.911 7.224 1.00 93.94 324 TYR A O 1
ATOM 2490 N N . GLN A 1 325 ? -0.409 7.252 7.511 1.00 93.88 325 GLN A N 1
ATOM 2491 C CA . GLN A 1 325 ? -0.001 6.722 6.211 1.00 93.88 325 GLN A CA 1
ATOM 2492 C C . GLN A 1 325 ? 0.957 5.541 6.347 1.00 93.88 325 GLN A C 1
ATOM 2494 O O . GLN A 1 325 ? 0.929 4.644 5.511 1.00 93.88 325 GLN A O 1
ATOM 2499 N N . TYR A 1 326 ? 1.760 5.524 7.407 1.00 95.12 326 TYR A N 1
ATOM 2500 C CA . TYR A 1 326 ? 2.821 4.560 7.643 1.00 95.12 326 TYR A CA 1
ATOM 2501 C C . TYR A 1 326 ? 2.608 3.802 8.949 1.00 95.12 326 TYR A C 1
ATOM 2503 O O . TYR A 1 326 ? 1.951 4.295 9.872 1.00 95.12 326 TYR A O 1
ATOM 2511 N N . ALA A 1 327 ? 3.202 2.618 9.009 1.00 95.56 327 ALA A N 1
ATOM 2512 C CA . ALA A 1 327 ? 3.244 1.765 10.181 1.00 95.56 327 ALA A CA 1
ATOM 2513 C C . ALA A 1 327 ? 4.625 1.111 10.304 1.00 95.56 327 ALA A C 1
ATOM 2515 O O . ALA A 1 327 ? 5.387 1.064 9.338 1.00 95.56 327 ALA A O 1
ATOM 2516 N N . ASP A 1 328 ? 4.898 0.636 11.508 1.00 95.88 328 ASP A N 1
ATOM 2517 C CA . ASP A 1 328 ? 5.953 -0.313 11.840 1.00 95.88 328 ASP A CA 1
ATOM 2518 C C . ASP A 1 328 ? 5.287 -1.692 11.907 1.00 95.88 328 ASP A C 1
ATOM 2520 O O . ASP A 1 328 ? 4.498 -1.960 12.821 1.00 95.88 328 ASP A O 1
ATOM 2524 N N . ALA A 1 329 ? 5.461 -2.490 10.855 1.00 95.38 329 ALA A N 1
ATOM 2525 C CA . ALA A 1 329 ? 4.783 -3.771 10.705 1.00 95.38 329 ALA A CA 1
ATOM 2526 C C . ALA A 1 329 ? 5.531 -4.925 11.380 1.00 95.38 329 ALA A C 1
ATOM 2528 O O . ALA A 1 329 ? 4.882 -5.911 11.742 1.00 95.38 329 ALA A O 1
ATOM 2529 N N . ASP A 1 330 ? 6.850 -4.825 11.558 1.00 92.50 330 ASP A N 1
ATOM 2530 C CA . ASP A 1 330 ? 7.662 -5.856 12.214 1.00 92.50 330 ASP A CA 1
ATOM 2531 C C . ASP A 1 330 ? 7.914 -5.599 13.714 1.00 92.50 330 ASP A C 1
ATOM 2533 O O . ASP A 1 330 ? 8.291 -6.522 14.446 1.00 92.50 330 ASP A O 1
ATOM 2537 N N . GLY A 1 331 ? 7.588 -4.402 14.205 1.00 93.56 331 GLY A N 1
ATOM 2538 C CA . GLY A 1 331 ? 7.638 -4.024 15.614 1.00 93.56 331 GLY A CA 1
ATOM 2539 C C . GLY A 1 331 ? 9.028 -3.608 16.096 1.00 93.56 331 GLY A C 1
ATOM 2540 O O . GLY A 1 331 ? 9.271 -3.624 17.310 1.00 93.56 331 GLY A O 1
ATOM 2541 N N . ASP A 1 332 ? 9.947 -3.273 15.188 1.00 91.25 332 ASP A N 1
ATOM 2542 C CA . ASP A 1 332 ? 11.315 -2.862 15.520 1.00 91.25 332 ASP A CA 1
ATOM 2543 C C . ASP A 1 332 ? 11.433 -1.386 15.961 1.00 91.25 332 ASP A C 1
ATOM 2545 O O . ASP A 1 332 ? 12.487 -0.935 16.431 1.00 91.25 332 ASP A O 1
ATOM 2549 N N . GLY A 1 333 ? 10.328 -0.642 15.886 1.00 91.56 333 GLY A N 1
ATOM 2550 C CA . GLY A 1 333 ? 10.222 0.764 16.241 1.00 91.56 333 GLY A CA 1
ATOM 2551 C C . GLY A 1 333 ? 10.459 1.728 15.080 1.00 91.56 333 GLY A C 1
ATOM 2552 O O . GLY A 1 333 ? 10.473 2.942 15.332 1.00 91.56 333 GLY A O 1
ATOM 2553 N N . PHE A 1 334 ? 10.630 1.249 13.844 1.00 92.12 334 PHE A N 1
ATOM 2554 C CA . PHE A 1 334 ? 10.857 2.049 12.641 1.00 92.12 334 PHE A CA 1
ATOM 2555 C C . PHE A 1 334 ? 9.746 1.854 11.606 1.00 92.12 334 PHE A C 1
ATOM 2557 O O . PHE A 1 334 ? 9.173 0.786 11.462 1.00 92.12 334 PHE A O 1
ATOM 2564 N N . TYR A 1 335 ? 9.423 2.904 10.844 1.00 93.50 335 TYR A N 1
ATOM 2565 C CA . TYR A 1 335 ? 8.462 2.734 9.753 1.00 93.50 335 TYR A CA 1
ATOM 2566 C C . TYR A 1 335 ? 9.062 1.907 8.611 1.00 93.50 335 TYR A C 1
ATOM 2568 O O . TYR A 1 335 ? 10.145 2.207 8.095 1.00 93.50 335 TYR A O 1
ATOM 2576 N N . ASP A 1 336 ? 8.293 0.925 8.161 1.00 94.94 336 ASP A N 1
ATOM 2577 C CA . ASP A 1 336 ? 8.679 -0.029 7.120 1.00 94.94 336 ASP A CA 1
ATOM 2578 C C . ASP A 1 336 ? 7.531 -0.347 6.142 1.00 94.94 336 ASP A C 1
ATOM 2580 O O . ASP A 1 336 ? 7.736 -0.983 5.108 1.00 94.94 336 ASP A O 1
ATOM 2584 N N . SER A 1 337 ? 6.323 0.139 6.444 1.00 96.69 337 SER A N 1
ATOM 2585 C CA . SER A 1 337 ? 5.089 -0.231 5.757 1.00 96.69 337 SER A CA 1
ATOM 2586 C C . SER A 1 337 ? 4.121 0.943 5.645 1.00 96.69 337 SER A C 1
ATOM 2588 O O . SER A 1 337 ? 4.240 1.959 6.336 1.00 96.69 337 SER A O 1
ATOM 2590 N N . ARG A 1 338 ? 3.112 0.797 4.781 1.00 96.75 338 ARG A N 1
ATOM 2591 C CA . ARG A 1 338 ? 2.002 1.749 4.636 1.00 96.75 338 ARG A CA 1
ATOM 2592 C C . ARG A 1 338 ? 0.654 1.085 4.867 1.00 96.75 338 ARG A C 1
ATOM 2594 O O . ARG A 1 338 ? 0.470 -0.090 4.542 1.00 96.75 338 ARG A O 1
ATOM 2601 N N . TRP A 1 339 ? -0.295 1.876 5.365 1.00 97.94 339 TRP A N 1
ATOM 2602 C CA . TRP A 1 339 ? -1.681 1.448 5.523 1.00 97.94 339 TRP A CA 1
ATOM 2603 C C . TRP A 1 339 ? -2.346 1.226 4.171 1.00 97.94 339 TRP A C 1
ATOM 2605 O O . TRP A 1 339 ? -2.239 2.043 3.252 1.00 97.94 339 TRP A O 1
ATOM 2615 N N . GLN A 1 340 ? -3.072 0.121 4.079 1.00 97.88 340 GLN A N 1
ATOM 2616 C CA . GLN A 1 340 ? -3.809 -0.318 2.904 1.00 97.88 340 GLN A CA 1
ATOM 2617 C C . GLN A 1 340 ? -5.193 -0.784 3.341 1.00 97.88 340 GLN A C 1
ATOM 2619 O O . GLN A 1 340 ? -5.371 -1.312 4.441 1.00 97.88 340 GLN A O 1
ATOM 2624 N N . GLU A 1 341 ? -6.180 -0.585 2.480 1.00 96.75 341 GLU A N 1
ATOM 2625 C CA . GLU A 1 341 ? -7.502 -1.175 2.647 1.00 96.75 341 GLU A CA 1
ATOM 2626 C C . GLU A 1 341 ? -7.634 -2.333 1.660 1.00 96.75 341 GLU A C 1
ATOM 2628 O O . GLU A 1 341 ? -7.306 -2.191 0.485 1.00 96.75 341 GLU A O 1
ATOM 2633 N N . LEU A 1 342 ? -8.118 -3.486 2.124 1.00 97.06 342 LEU A N 1
ATOM 2634 C CA . LEU A 1 342 ? -8.270 -4.685 1.297 1.00 97.06 342 LEU A CA 1
ATOM 2635 C C . LEU A 1 342 ? -9.556 -4.621 0.457 1.00 97.06 342 LEU A C 1
ATOM 2637 O O . LEU A 1 342 ? -10.451 -5.465 0.547 1.00 97.06 342 LEU A O 1
ATOM 2641 N N . VAL A 1 343 ? -9.654 -3.564 -0.345 1.00 96.44 343 VAL A N 1
ATOM 2642 C CA . VAL A 1 343 ? -10.774 -3.249 -1.227 1.00 96.44 343 VAL A CA 1
ATOM 2643 C C . VAL A 1 343 ? -10.243 -3.031 -2.633 1.00 96.44 343 VAL A C 1
ATOM 2645 O O . VAL A 1 343 ? -9.320 -2.256 -2.843 1.00 96.44 343 VAL A O 1
ATOM 2648 N N . ASN A 1 344 ? -10.850 -3.703 -3.606 1.00 94.88 344 ASN A N 1
ATOM 2649 C CA . ASN A 1 344 ? -10.610 -3.420 -5.007 1.00 94.88 344 ASN A CA 1
ATOM 2650 C C . ASN A 1 344 ? -11.538 -2.283 -5.451 1.00 94.88 344 ASN A C 1
ATOM 2652 O O . ASN A 1 344 ? -12.763 -2.440 -5.468 1.00 94.88 344 ASN A O 1
ATOM 2656 N N . ALA A 1 345 ? -10.943 -1.144 -5.797 1.00 94.12 345 ALA A N 1
ATOM 2657 C CA . ALA A 1 345 ? -11.612 -0.003 -6.413 1.00 94.12 345 ALA A CA 1
ATOM 2658 C C . ALA A 1 345 ? -10.986 0.359 -7.773 1.00 94.12 345 ALA A C 1
ATOM 2660 O O . ALA A 1 345 ? -10.950 1.531 -8.167 1.00 94.12 345 ALA A O 1
ATOM 2661 N N . SER A 1 346 ? -10.462 -0.634 -8.499 1.00 90.94 346 SER A N 1
ATOM 2662 C CA . SER A 1 346 ? -9.957 -0.452 -9.865 1.00 90.94 346 SER A CA 1
ATOM 2663 C C . SER A 1 346 ? -11.070 -0.093 -10.854 1.00 90.94 346 SER A C 1
ATOM 2665 O O . SER A 1 346 ? -10.826 0.643 -11.811 1.00 90.94 346 SER A O 1
ATOM 2667 N N . ASP A 1 347 ? -12.298 -0.555 -10.591 1.00 89.81 347 ASP A N 1
ATOM 2668 C CA . ASP A 1 347 ? -13.534 -0.050 -11.195 1.00 89.81 347 ASP A CA 1
ATOM 2669 C C . ASP A 1 347 ? -14.373 0.675 -10.122 1.00 89.81 347 ASP A C 1
ATOM 2671 O O . ASP A 1 347 ? -14.956 0.024 -9.250 1.00 89.81 347 ASP A O 1
ATOM 2675 N N . PRO A 1 348 ? -14.480 2.015 -10.174 1.00 86.75 348 PRO A N 1
ATOM 2676 C CA . PRO A 1 348 ? -15.280 2.800 -9.235 1.00 86.75 348 PRO A CA 1
ATOM 2677 C C . PRO A 1 348 ? -16.768 2.426 -9.203 1.00 86.75 348 PRO A C 1
ATOM 2679 O O . PRO A 1 348 ? -17.452 2.730 -8.225 1.00 86.75 348 PRO A O 1
ATOM 2682 N N . ASN A 1 349 ? -17.285 1.779 -10.252 1.00 89.44 349 ASN A N 1
ATOM 2683 C CA . ASN A 1 349 ? -18.679 1.333 -10.309 1.00 89.44 349 ASN A CA 1
ATOM 2684 C C . ASN A 1 349 ? -18.884 -0.047 -9.670 1.00 89.44 349 ASN A C 1
ATOM 2686 O O . ASN A 1 349 ? -20.021 -0.414 -9.373 1.00 89.44 349 ASN A O 1
ATOM 2690 N N . ASN A 1 350 ? -17.806 -0.802 -9.448 1.00 91.38 350 ASN A N 1
ATOM 2691 C CA . ASN A 1 350 ? -17.842 -2.162 -8.924 1.00 91.38 350 ASN A CA 1
ATOM 2692 C C . ASN A 1 350 ? -16.799 -2.360 -7.815 1.00 91.38 350 ASN A C 1
ATOM 2694 O O . ASN A 1 350 ? -15.862 -3.147 -7.931 1.00 91.38 350 ASN A O 1
ATOM 2698 N N . VAL A 1 351 ? -16.973 -1.621 -6.720 1.00 93.31 351 VAL A N 1
ATOM 2699 C CA . VAL A 1 351 ? -16.070 -1.676 -5.567 1.00 93.31 351 VAL A CA 1
ATOM 2700 C C . VAL A 1 351 ? -16.406 -2.869 -4.671 1.00 93.31 351 VAL A C 1
ATOM 2702 O O . VAL A 1 351 ? -17.489 -2.926 -4.077 1.00 93.31 351 VAL A O 1
ATOM 2705 N N . TYR A 1 352 ? -15.453 -3.779 -4.470 1.00 94.81 352 TYR A N 1
ATOM 2706 C CA . TYR A 1 352 ? -15.626 -4.959 -3.614 1.00 94.81 352 TYR A CA 1
ATOM 2707 C C . TYR A 1 352 ? -14.477 -5.117 -2.611 1.00 94.81 352 TYR A C 1
ATOM 2709 O O . TYR A 1 352 ? -13.368 -4.658 -2.839 1.00 94.81 352 TYR A O 1
ATOM 2717 N N . SER A 1 353 ? -14.752 -5.733 -1.459 1.00 95.06 353 SER A N 1
ATOM 2718 C CA . SER A 1 353 ? -13.715 -6.074 -0.471 1.00 95.06 353 SER A CA 1
ATOM 2719 C C . SER A 1 353 ? -13.294 -7.516 -0.668 1.00 95.06 353 SER A C 1
ATOM 2721 O O . SER A 1 353 ? -14.157 -8.353 -0.935 1.00 95.06 353 SER A O 1
ATOM 2723 N N . VAL A 1 354 ? -12.000 -7.795 -0.526 1.00 95.56 354 VAL A N 1
ATOM 2724 C CA . VAL A 1 354 ? -11.492 -9.177 -0.558 1.00 95.56 354 VAL A CA 1
ATOM 2725 C C . VAL A 1 354 ? -11.663 -9.880 0.791 1.00 95.56 354 VAL A C 1
ATOM 2727 O O . VAL A 1 354 ? -11.686 -11.102 0.842 1.00 95.56 354 VAL A O 1
ATOM 2730 N N . ILE A 1 355 ? -11.861 -9.107 1.861 1.00 94.81 355 ILE A N 1
ATOM 2731 C CA . ILE A 1 355 ? -12.232 -9.597 3.195 1.00 94.81 355 ILE A CA 1
ATOM 2732 C C . ILE A 1 355 ? -13.709 -9.314 3.496 1.00 94.81 355 ILE A C 1
ATOM 2734 O O . ILE A 1 355 ? -14.336 -8.433 2.890 1.00 94.81 355 ILE A O 1
ATOM 2738 N N . THR A 1 356 ? -14.280 -10.020 4.462 1.00 91.56 356 THR A N 1
ATOM 2739 C CA . THR A 1 356 ? -15.666 -9.855 4.897 1.00 91.56 356 THR A CA 1
ATOM 2740 C C . THR A 1 356 ? -15.900 -8.437 5.428 1.00 91.56 356 THR A C 1
ATOM 2742 O O . THR A 1 356 ? -15.270 -7.984 6.385 1.00 91.56 356 THR A O 1
ATOM 2745 N N . LYS A 1 357 ? -16.852 -7.711 4.821 1.00 86.00 357 LYS A N 1
ATOM 2746 C CA . LYS A 1 357 ? -17.255 -6.374 5.287 1.00 86.00 357 LYS A CA 1
ATOM 2747 C C . LYS A 1 357 ? -18.175 -6.477 6.503 1.00 86.00 357 LYS A C 1
ATOM 2749 O O . LYS A 1 357 ? -19.161 -7.213 6.487 1.00 86.00 357 LYS A O 1
ATOM 2754 N N . ASP A 1 358 ? -17.931 -5.639 7.506 1.00 84.88 358 ASP A N 1
ATOM 2755 C CA . ASP A 1 358 ? -18.895 -5.342 8.567 1.00 84.88 358 ASP A CA 1
ATOM 2756 C C . ASP A 1 358 ? -19.201 -3.836 8.535 1.00 84.88 358 ASP A C 1
ATOM 2758 O O . ASP A 1 358 ? -18.274 -3.038 8.558 1.00 84.88 358 ASP A O 1
ATOM 2762 N N . PRO A 1 359 ? -20.468 -3.390 8.502 1.00 83.62 359 PRO A N 1
ATOM 2763 C CA . PRO A 1 359 ? -20.784 -1.958 8.456 1.00 83.62 359 PRO A CA 1
ATOM 2764 C C . PRO A 1 359 ? -20.283 -1.172 9.680 1.00 83.62 359 PRO A C 1
ATOM 2766 O O . PRO A 1 359 ? -20.251 0.055 9.649 1.00 83.62 359 PRO A O 1
ATOM 2769 N N . LYS A 1 360 ? -19.921 -1.849 10.778 1.00 87.31 360 LYS A N 1
ATOM 2770 C CA . LYS A 1 360 ? -19.407 -1.220 12.004 1.00 87.31 360 LYS A CA 1
ATOM 2771 C C . LYS A 1 360 ? -17.886 -1.136 12.048 1.00 87.31 360 LYS A C 1
ATOM 2773 O O . LYS A 1 360 ? -17.363 -0.402 12.885 1.00 87.31 360 LYS A O 1
ATOM 2778 N N . TYR A 1 361 ? -17.192 -1.909 11.218 1.00 90.38 361 TYR A N 1
ATOM 2779 C CA . TYR A 1 361 ? -15.743 -2.039 11.255 1.00 90.38 361 TYR A CA 1
ATOM 2780 C C . TYR A 1 361 ? -15.144 -1.827 9.882 1.00 90.38 361 TYR A C 1
ATOM 2782 O O . TYR A 1 361 ? -15.672 -2.266 8.868 1.00 90.38 361 TYR A O 1
ATOM 2790 N N . ARG A 1 362 ? -13.989 -1.180 9.868 1.00 92.75 362 ARG A N 1
ATOM 2791 C CA . ARG A 1 362 ? -13.209 -1.006 8.660 1.00 92.75 362 ARG A CA 1
ATOM 2792 C C . ARG A 1 362 ? -11.789 -1.420 8.967 1.00 92.75 362 ARG A C 1
ATOM 2794 O O . ARG A 1 362 ? -11.214 -0.960 9.952 1.00 92.75 362 ARG A O 1
ATOM 2801 N N . TRP A 1 363 ? -11.289 -2.348 8.172 1.00 94.94 363 TRP A N 1
ATOM 2802 C CA . TRP A 1 363 ? -10.019 -3.000 8.423 1.00 94.94 363 TRP A CA 1
ATOM 2803 C C . TRP A 1 363 ? -8.964 -2.398 7.518 1.00 94.94 363 TRP A C 1
ATOM 2805 O O . TRP A 1 363 ? -9.159 -2.274 6.309 1.00 94.94 363 TRP A O 1
ATOM 2815 N N . PHE A 1 364 ? -7.853 -2.028 8.134 1.00 96.94 364 PHE A N 1
ATOM 2816 C CA . PHE A 1 364 ? -6.684 -1.503 7.460 1.00 96.94 364 PHE A CA 1
ATOM 2817 C C . PHE A 1 364 ? -5.504 -2.363 7.853 1.00 96.94 364 PHE A C 1
ATOM 2819 O O . PHE A 1 364 ? -5.353 -2.722 9.022 1.00 96.94 364 PHE A O 1
ATOM 2826 N N . VAL A 1 365 ? -4.692 -2.701 6.866 1.00 97.56 365 VAL A N 1
ATOM 2827 C CA . VAL A 1 365 ? -3.549 -3.584 7.035 1.00 97.56 365 VAL A CA 1
ATOM 2828 C C . VAL A 1 365 ? -2.316 -2.826 6.582 1.00 97.56 365 VAL A C 1
ATOM 2830 O O . VAL A 1 365 ? -2.315 -2.192 5.530 1.00 97.56 365 VAL A O 1
ATOM 2833 N N . ALA A 1 366 ? -1.276 -2.871 7.397 1.00 97.50 366 ALA A N 1
ATOM 2834 C CA . ALA A 1 366 ? 0.079 -2.594 6.968 1.00 97.50 366 ALA A CA 1
ATOM 2835 C C . ALA A 1 366 ? 0.842 -3.908 7.093 1.00 97.50 366 ALA A C 1
ATOM 2837 O O . ALA A 1 366 ? 0.653 -4.648 8.058 1.00 97.50 366 ALA A O 1
ATOM 2838 N N . THR A 1 367 ? 1.635 -4.234 6.085 1.00 96.94 367 THR A N 1
ATOM 2839 C CA . THR A 1 367 ? 2.386 -5.483 6.047 1.00 96.94 367 THR A CA 1
ATOM 2840 C C . THR A 1 367 ? 3.739 -5.231 5.418 1.00 96.94 367 THR A C 1
ATOM 2842 O O . THR A 1 367 ? 3.856 -4.400 4.514 1.00 96.94 367 THR A O 1
ATOM 2845 N N . ARG A 1 368 ? 4.721 -5.999 5.878 1.00 96.06 368 ARG A N 1
ATOM 2846 C CA . ARG A 1 368 ? 6.041 -6.115 5.288 1.00 96.06 368 ARG A CA 1
ATOM 2847 C C . ARG A 1 368 ? 6.270 -7.581 4.962 1.00 96.06 368 ARG A C 1
ATOM 2849 O O . ARG A 1 368 ? 6.327 -8.419 5.858 1.00 96.06 368 ARG A O 1
ATOM 2856 N N . ILE A 1 369 ? 6.385 -7.882 3.676 1.00 96.12 369 ILE A N 1
ATOM 2857 C CA . ILE A 1 369 ? 6.645 -9.229 3.179 1.00 96.12 369 ILE A CA 1
ATOM 2858 C C . ILE A 1 369 ? 8.029 -9.218 2.553 1.00 96.12 369 ILE A C 1
ATOM 2860 O O . ILE A 1 369 ? 8.288 -8.474 1.611 1.00 96.12 369 ILE A O 1
ATOM 2864 N N . VAL A 1 370 ? 8.928 -10.021 3.104 1.00 94.06 370 VAL A N 1
ATOM 2865 C CA . VAL A 1 370 ? 10.314 -10.123 2.659 1.00 94.06 370 VAL A CA 1
ATOM 2866 C C . VAL A 1 370 ? 10.565 -11.564 2.268 1.00 94.06 370 VAL A C 1
ATOM 2868 O O . VAL A 1 370 ? 10.258 -12.471 3.041 1.00 94.06 370 VAL A O 1
ATOM 2871 N N . ASP A 1 371 ? 11.155 -11.763 1.097 1.00 89.12 371 ASP A N 1
ATOM 2872 C CA . ASP A 1 371 ? 11.697 -13.056 0.724 1.00 89.12 371 ASP A CA 1
ATOM 2873 C C . ASP A 1 371 ? 13.176 -13.134 1.114 1.00 89.12 371 ASP A C 1
ATOM 2875 O O . ASP A 1 371 ? 13.991 -12.273 0.775 1.00 89.12 371 ASP A O 1
ATOM 2879 N N . LEU A 1 372 ? 13.506 -14.183 1.861 1.00 84.56 372 LEU A N 1
ATOM 2880 C CA . LEU A 1 372 ? 14.870 -14.522 2.261 1.00 84.56 372 LEU A CA 1
ATOM 2881 C C . LEU A 1 372 ? 15.356 -15.800 1.574 1.00 84.56 372 LEU A C 1
ATOM 2883 O O . LEU A 1 372 ? 16.483 -16.228 1.831 1.00 84.56 372 LEU A O 1
ATOM 2887 N N . SER A 1 373 ? 14.543 -16.416 0.711 1.00 75.81 373 SER A N 1
ATOM 2888 C CA . SER A 1 373 ? 14.903 -17.644 0.003 1.00 75.81 373 SER A CA 1
ATOM 2889 C C . SER A 1 373 ? 16.162 -17.443 -0.846 1.00 75.81 373 SER A C 1
ATOM 2891 O O . SER A 1 373 ? 17.071 -18.271 -0.808 1.00 75.81 373 SER A O 1
ATOM 2893 N N . SER A 1 374 ? 16.294 -16.275 -1.482 1.00 60.47 374 SER A N 1
ATOM 2894 C CA . SER A 1 374 ? 17.489 -15.876 -2.236 1.00 60.47 374 SER A CA 1
ATOM 2895 C C . SER A 1 374 ? 18.715 -15.560 -1.362 1.00 60.47 374 SER A C 1
ATOM 2897 O O . SER A 1 374 ? 19.851 -15.677 -1.828 1.00 60.47 374 SER A O 1
ATOM 2899 N N . MET A 1 375 ? 18.524 -15.196 -0.086 1.00 63.19 375 MET A N 1
ATOM 2900 C CA . MET A 1 375 ? 19.621 -15.016 0.881 1.00 63.19 375 MET A CA 1
ATOM 2901 C C . MET A 1 375 ? 20.138 -16.354 1.416 1.00 63.19 375 MET A C 1
ATOM 2903 O O . MET A 1 375 ? 21.313 -16.464 1.775 1.00 63.19 375 MET A O 1
ATOM 2907 N N . VAL A 1 376 ? 19.297 -17.390 1.404 1.00 54.28 376 VAL A N 1
ATOM 2908 C CA . VAL A 1 376 ? 19.707 -18.790 1.560 1.00 54.28 376 VAL A CA 1
ATOM 2909 C C . VAL A 1 376 ? 20.155 -19.312 0.196 1.00 54.28 376 VAL A C 1
ATOM 2911 O O . VAL A 1 376 ? 19.661 -20.309 -0.321 1.00 54.28 376 VAL A O 1
ATOM 2914 N N . ASN A 1 377 ? 21.135 -18.639 -0.405 1.00 44.69 377 ASN A N 1
ATOM 2915 C CA . ASN A 1 377 ? 21.839 -19.198 -1.545 1.00 44.69 377 ASN A CA 1
ATOM 2916 C C . ASN A 1 377 ? 22.744 -20.332 -1.038 1.00 44.69 377 ASN A C 1
ATOM 2918 O O . ASN A 1 377 ? 23.943 -20.167 -0.802 1.00 44.69 377 ASN A O 1
ATOM 2922 N N . VAL A 1 378 ? 22.152 -21.512 -0.846 1.00 44.69 378 VAL A N 1
ATOM 2923 C CA . VAL A 1 378 ? 22.877 -22.745 -1.126 1.00 44.69 378 VAL A CA 1
ATOM 2924 C C . VAL A 1 378 ? 23.189 -22.647 -2.609 1.00 44.69 378 VAL A C 1
ATOM 2926 O O . VAL A 1 378 ? 22.273 -22.690 -3.424 1.00 44.69 378 VAL A O 1
ATOM 2929 N N . ASN A 1 379 ? 24.467 -22.479 -2.947 1.00 42.66 379 ASN A N 1
ATOM 2930 C CA . ASN A 1 379 ? 24.985 -22.715 -4.288 1.00 42.66 379 ASN A CA 1
ATOM 2931 C C . ASN A 1 379 ? 24.650 -24.164 -4.697 1.00 42.66 379 ASN A C 1
ATOM 2933 O O . ASN A 1 379 ? 25.482 -25.060 -4.641 1.00 42.66 379 ASN A O 1
ATOM 2937 N N . THR A 1 380 ? 23.407 -24.395 -5.089 1.00 44.59 380 THR A N 1
ATOM 2938 C CA . THR A 1 380 ? 22.975 -25.402 -6.053 1.00 44.59 380 THR A CA 1
ATOM 2939 C C . THR A 1 380 ? 22.755 -24.711 -7.396 1.00 44.59 380 THR A C 1
ATOM 2941 O O . THR A 1 380 ? 21.944 -25.134 -8.209 1.00 44.59 380 THR A O 1
ATOM 2944 N N . ALA A 1 381 ? 23.539 -23.660 -7.672 1.00 41.09 381 ALA A N 1
ATOM 2945 C CA . ALA A 1 381 ? 24.098 -23.530 -9.001 1.00 41.09 381 ALA A CA 1
ATOM 2946 C C . ALA A 1 381 ? 24.860 -24.835 -9.249 1.00 41.09 381 ALA A C 1
ATOM 2948 O O . ALA A 1 381 ? 25.925 -25.065 -8.678 1.00 41.09 381 ALA A O 1
ATOM 2949 N N . THR A 1 382 ? 24.226 -25.729 -10.001 1.00 41.59 382 THR A N 1
ATOM 2950 C CA . THR A 1 382 ? 24.841 -26.875 -10.661 1.00 41.59 382 THR A CA 1
ATOM 2951 C C . THR A 1 382 ? 26.296 -26.564 -10.981 1.00 41.59 382 THR A C 1
ATOM 2953 O O . THR A 1 382 ? 26.581 -25.537 -11.597 1.00 41.59 382 THR A O 1
ATOM 2956 N N . ASP A 1 383 ? 27.185 -27.438 -10.529 1.00 39.19 383 ASP A N 1
ATOM 2957 C CA . ASP A 1 383 ? 28.611 -27.450 -10.812 1.00 39.19 383 ASP A CA 1
ATOM 2958 C C . ASP A 1 383 ? 28.855 -27.314 -12.329 1.00 39.19 383 ASP A C 1
ATOM 2960 O O . ASP A 1 383 ? 28.917 -28.296 -13.068 1.00 39.19 383 ASP A O 1
ATOM 2964 N N . LEU A 1 384 ? 28.930 -26.079 -12.835 1.00 46.53 384 LEU A N 1
ATOM 2965 C CA . LEU A 1 384 ? 29.366 -25.791 -14.197 1.00 46.53 384 LEU A CA 1
ATOM 2966 C C . LEU A 1 384 ? 30.892 -25.884 -14.206 1.00 46.53 384 LEU A C 1
ATOM 2968 O O . LEU A 1 384 ? 31.597 -24.887 -14.343 1.00 46.53 384 LEU A O 1
ATOM 2972 N N . VAL A 1 385 ? 31.407 -27.109 -14.070 1.00 46.91 385 VAL A N 1
ATOM 2973 C CA . VAL A 1 385 ? 32.829 -27.431 -14.286 1.00 46.91 385 VAL A CA 1
ATOM 2974 C C . VAL A 1 385 ? 33.247 -27.086 -15.722 1.00 46.91 385 VAL A C 1
ATOM 2976 O O . VAL A 1 385 ? 34.429 -26.886 -15.999 1.00 46.91 385 VAL A O 1
ATOM 2979 N N . VAL A 1 386 ? 32.289 -27.005 -16.652 1.00 52.59 386 VAL A N 1
ATOM 2980 C CA . VAL A 1 386 ? 32.536 -26.821 -18.084 1.00 52.59 386 VAL A CA 1
ATOM 2981 C C . VAL A 1 386 ? 31.696 -25.653 -18.626 1.00 52.59 386 VAL A C 1
ATOM 2983 O O . VAL A 1 386 ? 30.493 -25.601 -18.360 1.00 52.59 386 VAL A O 1
ATOM 2986 N N . PRO A 1 387 ? 32.293 -24.710 -19.385 1.00 47.66 387 PRO A N 1
ATOM 2987 C CA . PRO A 1 387 ? 31.550 -23.636 -20.036 1.00 47.66 387 PRO A CA 1
ATOM 2988 C C . PRO A 1 387 ? 30.552 -24.197 -21.067 1.00 47.66 387 PRO A C 1
ATOM 2990 O O . PRO A 1 387 ? 30.856 -25.193 -21.727 1.00 47.66 387 PRO A O 1
ATOM 2993 N N . PRO A 1 388 ? 29.378 -23.563 -21.234 1.00 55.91 388 PRO A N 1
ATOM 2994 C CA . PRO A 1 388 ? 28.342 -24.041 -22.146 1.00 55.91 388 PRO A CA 1
ATOM 2995 C C . PRO A 1 388 ? 28.863 -24.139 -23.588 1.00 55.91 388 PRO A C 1
ATOM 2997 O O . PRO A 1 388 ? 29.482 -23.203 -24.100 1.00 55.91 388 PRO A O 1
ATOM 3000 N N . SER A 1 389 ? 28.597 -25.273 -24.242 1.00 67.06 389 SER A N 1
ATOM 3001 C CA . SER A 1 389 ? 28.922 -25.529 -25.651 1.00 67.06 389 SER A CA 1
ATOM 3002 C C . SER A 1 389 ? 27.652 -25.763 -26.471 1.00 67.06 389 SER A C 1
ATOM 3004 O O . SER A 1 389 ? 26.554 -25.886 -25.928 1.00 67.06 389 SER A O 1
ATOM 3006 N N . ALA A 1 390 ? 27.797 -25.844 -27.795 1.00 66.38 390 ALA A N 1
ATOM 3007 C CA . ALA A 1 390 ? 26.685 -26.168 -28.686 1.00 66.38 390 ALA A CA 1
ATOM 3008 C C . ALA A 1 390 ? 26.090 -27.568 -28.419 1.00 66.38 390 ALA A C 1
ATOM 3010 O O . ALA A 1 390 ? 24.924 -27.793 -28.736 1.00 66.38 390 ALA A O 1
ATOM 3011 N N . GLU A 1 391 ? 26.859 -28.492 -27.828 1.00 62.28 391 GLU A N 1
ATOM 3012 C CA . GLU A 1 391 ? 26.390 -29.836 -27.466 1.00 62.28 391 GLU A CA 1
ATOM 3013 C C . GLU A 1 391 ? 25.747 -29.920 -26.070 1.00 62.28 391 GLU A C 1
ATOM 3015 O O . GLU A 1 391 ? 24.978 -30.847 -25.819 1.00 62.28 391 GLU A O 1
ATOM 3020 N N . VAL A 1 392 ? 26.029 -28.968 -25.169 1.00 63.28 392 VAL A N 1
ATOM 3021 C CA . VAL A 1 392 ? 25.471 -28.915 -23.801 1.00 63.28 392 VAL A CA 1
ATOM 3022 C C . VAL A 1 392 ? 24.929 -27.504 -23.519 1.00 63.28 392 VAL A C 1
ATOM 3024 O O . VAL A 1 392 ? 25.570 -26.712 -22.819 1.00 63.28 392 VAL A O 1
ATOM 3027 N N . PRO A 1 393 ? 23.769 -27.142 -24.104 1.00 59.97 393 PRO A N 1
ATOM 3028 C CA . PRO A 1 393 ? 23.154 -25.843 -23.875 1.00 59.97 393 PRO A CA 1
ATOM 3029 C C . PRO A 1 393 ? 22.659 -25.716 -22.430 1.00 59.97 393 PRO A C 1
ATOM 3031 O O . PRO A 1 393 ? 22.241 -26.688 -21.797 1.00 59.97 393 PRO A O 1
ATOM 3034 N N . ILE A 1 394 ? 22.707 -24.491 -21.905 1.00 42.16 394 ILE A N 1
ATOM 3035 C CA . ILE A 1 394 ? 22.327 -24.203 -20.521 1.00 42.16 394 ILE A 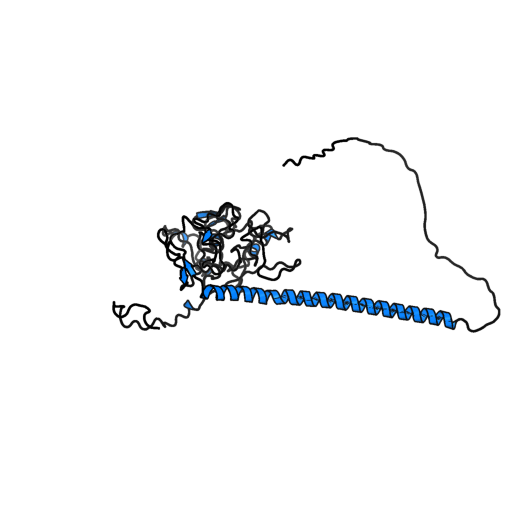CA 1
ATOM 3036 C C . ILE A 1 394 ? 20.859 -24.608 -20.278 1.00 42.16 394 ILE A C 1
ATOM 3038 O O . ILE A 1 394 ? 19.982 -24.287 -21.081 1.00 42.16 394 ILE A O 1
ATOM 3042 N N . GLY A 1 395 ? 20.599 -25.342 -19.192 1.00 50.22 395 GLY A N 1
ATOM 3043 C CA . GLY A 1 395 ? 19.252 -25.801 -18.822 1.00 50.22 395 GLY A CA 1
ATOM 3044 C C . GLY A 1 395 ? 18.760 -27.089 -19.499 1.00 50.22 395 GLY A C 1
ATOM 3045 O O . GLY A 1 395 ? 17.581 -27.411 -19.382 1.00 50.22 395 GLY A O 1
ATOM 3046 N N . ALA A 1 396 ? 19.620 -27.837 -20.203 1.00 48.47 396 ALA A N 1
ATOM 3047 C CA . ALA A 1 396 ? 19.236 -29.098 -20.852 1.00 48.47 396 ALA A CA 1
ATOM 3048 C C . ALA A 1 396 ? 19.240 -30.340 -19.932 1.00 48.47 396 ALA A C 1
ATOM 3050 O O . ALA A 1 396 ? 18.774 -31.400 -20.353 1.00 48.47 396 ALA A O 1
ATOM 3051 N N . SER A 1 397 ? 19.720 -30.237 -18.689 1.00 38.56 397 SER A N 1
ATOM 3052 C CA . SER A 1 397 ? 19.576 -31.288 -17.669 1.00 38.56 397 SER A CA 1
ATOM 3053 C C . SER A 1 397 ? 19.023 -30.714 -16.357 1.00 38.56 397 SER A C 1
ATOM 3055 O O . SER A 1 397 ? 19.313 -29.547 -16.086 1.00 38.56 397 SER A O 1
ATOM 3057 N N . PRO A 1 398 ? 18.242 -31.499 -15.580 1.00 42.62 398 PRO A N 1
ATOM 3058 C CA . PRO A 1 398 ? 17.618 -31.052 -14.331 1.00 42.62 398 PRO A CA 1
ATOM 3059 C C . PRO A 1 398 ? 18.612 -30.560 -13.282 1.00 42.62 398 PRO A C 1
ATOM 3061 O O . PRO A 1 398 ? 19.745 -31.101 -13.250 1.00 42.62 398 PRO A O 1
#

Foldseek 3Di:
DDDDDDDDDDDDDDDDDDDDDDDDDDDDDDDDDDDDDDDDDDDDDDDPPPVPVVVVVVVVVVVVVVVVVVVVVVVVVVVVVVVVVVVVQVVCQVVLVVVLLVVLVVCLQAFWWFAFDDDVPGDTDTDRDDDADAAADLQEFLAPPQPLDDLLRHDFDAQSRGDDPPCVVVHPDHHPGTRDDHHQQAWDPFAADPQPPVPPPPVVVDDPPPPCPDPCVGRQKTQFFGASARSLAFFFQLLCVVCVPADDDQDVSHGRDQDWADEPPPDPDPQDTDSAQHAANVGDTRGRSDSSSRGNRRVTGIRGRQFDFPPDDDDPNDSSNQVRFFDDAPPPRGTRWTKHFQWRVNPVVDIDHSGDDDPVDGDIDIDHDHDCVVVPPPPPVPPCVDDDDPVRHPPPDD

Sequence (398 aa):
MEWTQGNEVEKHGESRGTSAGLWVRAKRRGASVVRTCAGVAAGWKSERRGTFLVLVVGVLALLSVIAIVYSAIGVGDRSRSTAVVKAERVNQVPDEVRDWIASIIAGDVLDTHYDELPGAGGRLRLRREATDYPYVEYNVVSSRASTNYNPATDQPFTVTGGFEPGVEGAYWGNWPQRWLASDPWLASTTPTWLHYSGTGSSAARNGRLGNSDTLADRERDWAKISNIAPDGRFVNLHNLRNSFEARPGTASGEMSFNLSLLNHEANTVAGAVVANPARTDFNVTIAANGPLYDRPAYWSNRQVGLFRPVTSAGDVGSAGYFNYQYADADGDGFYDSRWQELVNASDPNNVYSVITKDPKYRWFVATRIVDLSSMVNVNTATDLVVPPSAEVPIGASP